Protein AF-A0A6P4YAU2-F1 (afdb_monomer)

Sequence (468 aa):
MALDPLVVDTVKEESLSKVFQDPIHGSIELPEICVAIMDTPEFQRLRHIKQLGLTCLVYPTAVHTRFDHSIGVCHLADEMVQALRRRHGPSSSYPIDITEEEHLCVMIAGLCRNLGFGPFSHLFDQRFMRNKKKDYTPLAMSVKIFGEICKEPTIENLLQKYKLDKENKFIEELINPPPGLWEKDSTRSAYKTPWLCEGRGQDKSFLYLIVKNTLNGIDVAKWDYCARDCYFLGISNSFDHQRLLKYARVLQFGGRSEICFKFKEAFHLYNLYRMRHILHTRAYQHTVKNAIEIMFSKALEEVEKSLTNREKTNLNMLFGEGNLPGKVDNVQDFLSLTDDIYRRILLCPHRDIANARAILEKIEKRQLYKLVEEATYNDKVKQEEILQRTWRALTDLDSPAEMAYIETVRFDYGVNREEPLRNVHFFTKTEPNVPFFLRQEQRTKEKQFSSEPTKDRATLHEEGKKNI

Organism: Branchiostoma belcheri (NCBI:txid7741)

Radius of gyration: 24.55 Å; Cα contacts (8 Å, |Δi|>4): 710; chains: 1; bounding box: 91×42×68 Å

Mean predicted aligned error: 7.87 Å

pLDDT: mean 85.65, std 15.82, range [32.84, 98.94]

Secondary structure (DSSP, 8-state):
-PPPPP-----------EEEEETTTEEEEE-HHHHHHHTSHHHHGGGGSBTTGGGGGTSTT---BHHHHHHHHHHHHHHHHHHHHHHHSTTSSS-----HHHHHHHHHHHHHTTTT--TTTHHIIIIIIGGGT----HHHHHHHHHHHHTTSHHHHHHHHHTT-TT-HHHHHHHHSPPTTTTPBPTTSSSBSSPP--SSS-GGGGGGGGTSS-TTT---HHHHHHHHHHHHHHTPPP---HHHHHTTEEEEEETTEEEEEEEGGGHHHHHHHHHHHHHHIIIIIT-HHHHHHHHHHHHHHHHHHHHHHHS--HHHHHHH-TT--TT---SHHHHHT-STHHHHHHHH---STTHHHHHHHHHHHTT-PPEEEEEEEE-TTS-HHHHHHHHHHHHHTTT--GGGEEEEEE----SSTTPPTTTT-EEE-SSSTT--EEPPHHHHHHHHHTS-----EEEEEEE------

Structure (mmCIF, N/CA/C/O backbone):
data_AF-A0A6P4YAU2-F1
#
_entry.id   AF-A0A6P4YAU2-F1
#
loop_
_atom_site.group_PDB
_atom_site.id
_atom_site.type_symbol
_atom_site.label_atom_id
_atom_site.label_alt_id
_atom_site.label_comp_id
_atom_site.label_asym_id
_atom_site.label_entity_id
_atom_site.label_seq_id
_atom_site.pdbx_PDB_ins_code
_atom_site.Cartn_x
_atom_site.Cartn_y
_atom_site.Cartn_z
_atom_site.occupancy
_atom_site.B_iso_or_equiv
_atom_site.auth_seq_id
_atom_site.auth_comp_id
_atom_site.auth_asym_id
_atom_site.auth_atom_id
_atom_site.pdbx_PDB_model_num
ATOM 1 N N . MET A 1 1 ? -52.312 -23.843 -21.978 1.00 44.66 1 MET A N 1
ATOM 2 C CA . MET A 1 1 ? -51.432 -23.546 -20.831 1.00 44.66 1 MET A CA 1
ATOM 3 C C . MET A 1 1 ? -51.060 -22.082 -20.933 1.00 44.66 1 MET A C 1
ATOM 5 O O . MET A 1 1 ? -50.375 -21.722 -21.879 1.00 44.66 1 MET A O 1
ATOM 9 N N . ALA A 1 2 ? -51.621 -21.240 -20.065 1.00 42.53 2 ALA A N 1
ATOM 10 C CA . ALA A 1 2 ? -51.211 -19.844 -19.974 1.00 42.53 2 ALA A CA 1
ATOM 11 C C . ALA A 1 2 ? -49.810 -19.805 -19.350 1.00 42.53 2 ALA A C 1
ATOM 13 O O . ALA A 1 2 ? -49.577 -20.478 -18.347 1.00 42.53 2 ALA A O 1
ATOM 14 N N . LEU A 1 3 ? -48.883 -19.098 -19.997 1.00 46.19 3 LEU A N 1
ATOM 15 C CA . LEU A 1 3 ? -47.571 -18.796 -19.435 1.00 46.19 3 LEU A CA 1
ATOM 16 C C . LEU A 1 3 ? -47.771 -17.894 -18.214 1.00 46.19 3 LEU A C 1
ATOM 18 O O . LEU A 1 3 ? -48.529 -16.926 -18.284 1.00 46.19 3 LEU A O 1
ATOM 22 N N . ASP A 1 4 ? -47.118 -18.259 -17.117 1.00 46.72 4 ASP A N 1
ATOM 23 C CA . ASP A 1 4 ? -47.093 -17.500 -15.869 1.00 46.72 4 ASP A CA 1
ATOM 24 C C . ASP A 1 4 ? -46.583 -16.070 -16.148 1.00 46.72 4 ASP A C 1
ATOM 26 O O . ASP A 1 4 ? -45.631 -15.919 -16.928 1.00 46.72 4 ASP A O 1
ATOM 30 N N . PRO A 1 5 ? -47.185 -15.006 -15.583 1.00 53.12 5 PRO A N 1
ATOM 31 C CA . PRO A 1 5 ? -46.675 -13.658 -15.771 1.00 53.12 5 PRO A CA 1
ATOM 32 C C . PRO A 1 5 ? -45.272 -13.575 -15.169 1.00 53.12 5 PRO A C 1
ATOM 34 O O . PRO A 1 5 ? -45.067 -13.978 -14.024 1.00 53.12 5 PRO A O 1
ATOM 37 N N . LEU A 1 6 ? -44.313 -13.040 -15.934 1.00 49.94 6 LEU A N 1
ATOM 38 C CA . LEU A 1 6 ? -42.996 -12.678 -15.413 1.00 49.94 6 LEU A CA 1
ATOM 39 C C . LEU A 1 6 ? -43.181 -11.901 -14.107 1.00 49.94 6 LEU A C 1
ATOM 41 O O . LEU A 1 6 ? -43.769 -10.818 -14.103 1.00 49.94 6 LEU A O 1
ATOM 45 N N . VAL A 1 7 ? -42.662 -12.458 -13.015 1.00 47.09 7 VAL A N 1
ATOM 46 C CA . VAL A 1 7 ? -42.482 -11.736 -11.760 1.00 47.09 7 VAL A CA 1
ATOM 47 C C . VAL A 1 7 ? -41.457 -10.645 -12.046 1.00 47.09 7 VAL A C 1
ATOM 49 O O . VAL A 1 7 ? -40.257 -10.896 -12.122 1.00 47.09 7 VAL A O 1
ATOM 52 N N . VAL A 1 8 ? -41.948 -9.438 -12.313 1.00 46.03 8 VAL A N 1
ATOM 53 C CA . VAL A 1 8 ? -41.122 -8.238 -12.346 1.00 46.03 8 VAL A CA 1
ATOM 54 C C . VAL A 1 8 ? -40.976 -7.812 -10.897 1.00 46.03 8 VAL A C 1
ATOM 56 O O . VAL A 1 8 ? -41.889 -7.207 -10.335 1.00 46.03 8 VAL A O 1
ATOM 59 N N . ASP A 1 9 ? -39.851 -8.169 -10.284 1.00 43.81 9 ASP A N 1
ATOM 60 C CA . ASP A 1 9 ? -39.479 -7.618 -8.988 1.00 43.81 9 ASP A CA 1
ATOM 61 C C . ASP A 1 9 ? -39.338 -6.103 -9.148 1.00 43.81 9 ASP A C 1
ATOM 63 O O . ASP A 1 9 ? -38.386 -5.587 -9.736 1.00 43.81 9 ASP A O 1
ATOM 67 N N . THR A 1 10 ? -40.327 -5.363 -8.650 1.00 40.72 10 THR A N 1
ATOM 68 C CA . THR A 1 10 ? -40.190 -3.931 -8.415 1.00 40.72 10 THR A CA 1
ATOM 69 C C . THR A 1 10 ? -39.168 -3.758 -7.301 1.00 40.72 10 THR A C 1
ATOM 71 O O . THR A 1 10 ? -39.510 -3.839 -6.120 1.00 40.72 10 THR A O 1
ATOM 74 N N . VAL A 1 11 ? -37.908 -3.571 -7.692 1.00 43.38 11 VAL A N 1
ATOM 75 C CA . VAL A 1 11 ? -36.802 -3.257 -6.789 1.00 43.38 11 VAL A CA 1
ATOM 76 C C . VAL A 1 11 ? -37.145 -1.939 -6.098 1.00 43.38 11 VAL A C 1
ATOM 78 O O . VAL A 1 11 ? -37.118 -0.870 -6.708 1.00 43.38 11 VAL A O 1
ATOM 81 N N . LYS A 1 12 ? -37.533 -2.018 -4.820 1.00 40.22 12 LYS A N 1
ATOM 82 C CA . LYS A 1 12 ? -37.451 -0.865 -3.920 1.00 40.22 12 LYS A CA 1
ATOM 83 C C . LYS A 1 12 ? -35.996 -0.413 -3.911 1.00 40.22 12 LYS A C 1
ATOM 85 O O . LYS A 1 12 ? -35.109 -1.255 -3.965 1.00 40.22 12 LYS A O 1
ATOM 90 N N . GLU A 1 13 ? -35.776 0.892 -3.846 1.00 44.72 13 GLU A N 1
ATOM 91 C CA . GLU A 1 13 ? -34.466 1.550 -3.803 1.00 44.72 13 GLU A CA 1
ATOM 92 C C . GLU A 1 13 ? -33.720 1.184 -2.493 1.00 44.72 13 GLU A C 1
ATOM 94 O O . GLU A 1 13 ? -33.562 1.989 -1.578 1.00 44.72 13 GLU A O 1
ATOM 99 N N . GLU A 1 14 ? -33.354 -0.090 -2.339 1.00 51.94 14 GLU A N 1
ATOM 100 C CA . GLU A 1 14 ? -32.456 -0.595 -1.307 1.00 51.94 14 GLU A CA 1
ATOM 101 C C . GLU A 1 14 ? -31.051 -0.076 -1.614 1.00 51.94 14 GLU A C 1
ATOM 103 O O . GLU A 1 14 ? -30.678 0.065 -2.779 1.00 51.94 14 GLU A O 1
ATOM 108 N N . SER A 1 15 ? -30.272 0.255 -0.578 1.00 54.16 15 SER A N 1
ATOM 109 C CA . SER A 1 15 ? -28.898 0.725 -0.759 1.00 54.16 15 SER A CA 1
ATOM 110 C C . SER A 1 15 ? -28.141 -0.262 -1.645 1.00 54.16 15 SER A C 1
ATOM 112 O O . SER A 1 15 ? -27.963 -1.415 -1.256 1.00 54.16 15 SER A O 1
ATOM 114 N N . LEU A 1 16 ? -27.727 0.188 -2.830 1.00 68.12 16 LEU A N 1
ATOM 115 C CA . LEU A 1 16 ? -27.125 -0.651 -3.862 1.00 68.12 16 LEU A CA 1
ATOM 116 C C . LEU A 1 16 ? -25.689 -1.013 -3.462 1.00 68.12 16 LEU A C 1
ATOM 118 O O . LEU A 1 16 ? -24.722 -0.438 -3.965 1.00 68.12 16 LEU A O 1
ATOM 122 N N . SER A 1 17 ? -25.537 -1.943 -2.519 1.00 82.25 17 SER A N 1
ATOM 123 C CA . SER A 1 17 ? -24.271 -2.639 -2.338 1.00 82.25 17 SER A CA 1
ATOM 124 C C . SER A 1 17 ? -24.046 -3.573 -3.524 1.00 82.25 17 SER A C 1
ATOM 126 O O . SER A 1 17 ? -24.982 -4.100 -4.133 1.00 82.25 17 SER A O 1
ATOM 128 N N . LYS A 1 18 ? -22.783 -3.750 -3.908 1.00 92.50 18 LYS A N 1
ATOM 129 C CA . LYS A 1 18 ? -22.410 -4.632 -5.016 1.00 92.50 18 LYS A CA 1
ATOM 130 C C . LYS A 1 18 ? -21.498 -5.727 -4.505 1.00 92.50 18 LYS A C 1
ATOM 132 O O . LYS A 1 18 ? -20.527 -5.455 -3.801 1.00 92.50 18 LYS A O 1
ATOM 137 N N . VAL A 1 19 ? -21.822 -6.958 -4.883 1.00 94.25 19 VAL A N 1
ATOM 138 C CA . VAL A 1 19 ? -21.039 -8.143 -4.539 1.00 94.25 19 VAL A CA 1
ATOM 139 C C . VAL A 1 19 ? -20.097 -8.490 -5.690 1.00 94.25 19 VAL A C 1
ATOM 141 O O . VAL A 1 19 ? -20.497 -8.522 -6.855 1.00 94.25 19 VAL A O 1
ATOM 144 N N . PHE A 1 20 ? -18.846 -8.780 -5.355 1.00 90.62 20 PHE A N 1
ATOM 145 C CA . PHE A 1 20 ? -17.778 -9.165 -6.271 1.00 90.62 20 PHE A CA 1
ATOM 146 C C . PHE A 1 20 ? -17.170 -10.490 -5.821 1.00 90.62 20 PHE A C 1
ATOM 148 O O . PHE A 1 20 ? -17.130 -10.783 -4.630 1.00 90.62 20 PHE A O 1
ATOM 155 N N . GLN A 1 21 ? -16.667 -11.282 -6.767 1.00 96.12 21 GLN A N 1
ATOM 156 C CA . GLN A 1 21 ? -15.863 -12.459 -6.444 1.00 96.12 21 GLN A CA 1
ATOM 157 C C . GLN A 1 21 ? -14.384 -12.092 -6.496 1.00 96.12 21 GLN A C 1
ATOM 159 O O . GLN A 1 21 ? -13.884 -11.649 -7.530 1.00 96.12 21 GLN A O 1
ATOM 164 N N . ASP A 1 22 ? -13.691 -12.312 -5.389 1.00 97.81 22 ASP A N 1
ATOM 165 C CA . ASP A 1 22 ? -12.252 -12.169 -5.256 1.00 97.81 22 ASP A CA 1
ATOM 166 C C . ASP A 1 22 ? -11.635 -13.538 -4.913 1.00 97.81 22 ASP A C 1
ATOM 168 O O . ASP A 1 22 ? -12.139 -14.249 -4.043 1.00 97.81 22 ASP A O 1
ATOM 172 N N . PRO A 1 23 ? -10.541 -13.949 -5.576 1.00 96.62 23 PRO A N 1
ATOM 173 C CA . PRO A 1 23 ? -9.950 -15.270 -5.360 1.00 96.62 23 PRO A CA 1
ATOM 174 C C . PRO A 1 23 ? -9.311 -15.451 -3.974 1.00 96.62 23 PRO A C 1
ATOM 176 O O . PRO A 1 23 ? -9.000 -16.580 -3.602 1.00 96.62 23 PRO A O 1
ATOM 179 N N . ILE A 1 24 ? -9.073 -14.367 -3.232 1.00 97.62 24 ILE A N 1
ATOM 180 C CA . ILE A 1 24 ? -8.429 -14.386 -1.915 1.00 97.62 24 ILE A CA 1
ATOM 181 C C . ILE A 1 24 ? -9.481 -14.349 -0.808 1.00 97.62 24 ILE A C 1
ATOM 183 O O . ILE A 1 24 ? -9.402 -15.136 0.133 1.00 97.62 24 ILE A O 1
ATOM 187 N N . HIS A 1 25 ? -10.465 -13.459 -0.939 1.00 97.12 25 HIS A N 1
ATOM 188 C CA . HIS A 1 25 ? -11.452 -13.174 0.109 1.00 97.12 25 HIS A CA 1
ATOM 189 C C . HIS A 1 25 ? -12.841 -13.763 -0.171 1.00 97.12 25 HIS A C 1
ATOM 191 O O . HIS A 1 25 ? -13.726 -13.696 0.676 1.00 97.12 25 HIS A O 1
ATOM 197 N N . GLY A 1 26 ? -13.048 -14.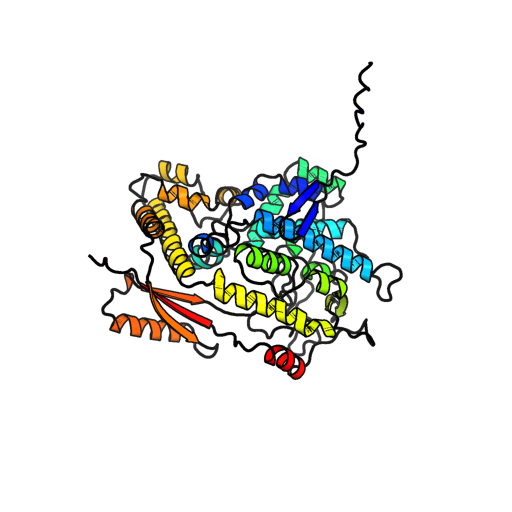380 -1.336 1.00 96.88 26 GLY A N 1
ATOM 198 C CA . GLY A 1 26 ? -14.343 -14.916 -1.741 1.00 96.88 26 GLY A CA 1
ATOM 199 C C . GLY A 1 26 ? -15.304 -13.805 -2.154 1.00 96.88 26 GLY A C 1
ATOM 200 O O . GLY A 1 26 ? -14.969 -12.953 -2.974 1.00 96.88 26 GLY A O 1
ATOM 201 N N . SER A 1 27 ? -16.524 -13.823 -1.619 1.00 96.94 27 SER A N 1
ATOM 202 C CA . SER A 1 27 ? -17.529 -12.806 -1.941 1.00 96.94 27 SER A CA 1
ATOM 203 C C . SER A 1 27 ? -17.285 -11.534 -1.129 1.00 96.94 27 SER A C 1
ATOM 205 O O . SER A 1 27 ? -17.427 -11.547 0.090 1.00 96.94 27 SER A O 1
ATOM 207 N N . ILE A 1 28 ? -16.939 -10.444 -1.812 1.00 97.25 28 ILE A N 1
ATOM 208 C CA . ILE A 1 28 ? -16.748 -9.115 -1.224 1.00 97.25 28 ILE A CA 1
ATOM 209 C C . ILE A 1 28 ? -17.975 -8.265 -1.529 1.00 97.25 28 ILE A C 1
ATOM 211 O O . ILE A 1 28 ? -18.343 -8.123 -2.691 1.00 97.25 28 ILE A O 1
ATOM 215 N N . GLU A 1 29 ? -18.565 -7.653 -0.509 1.00 96.31 29 GLU A N 1
ATOM 216 C CA . GLU A 1 29 ? -19.643 -6.675 -0.647 1.00 96.31 29 GLU A CA 1
ATOM 217 C C . GLU A 1 29 ? -19.094 -5.262 -0.421 1.00 96.31 29 GLU A C 1
ATOM 219 O O . GLU A 1 29 ? -18.428 -5.009 0.582 1.00 96.31 29 GLU A O 1
ATOM 224 N N . LEU A 1 30 ? -19.347 -4.341 -1.357 1.00 96.50 30 LEU A N 1
ATOM 225 C CA . LEU A 1 30 ? -18.948 -2.937 -1.232 1.00 96.50 30 LEU A CA 1
ATOM 226 C C . LEU A 1 30 ? -20.174 -2.010 -1.210 1.00 96.50 30 LEU A C 1
ATOM 228 O O . LEU A 1 30 ? -21.070 -2.188 -2.041 1.00 96.50 30 LEU A O 1
ATOM 232 N N . PRO A 1 31 ? -20.197 -0.986 -0.332 1.00 96.19 31 PRO A N 1
ATOM 233 C CA . PRO A 1 31 ? -21.219 0.057 -0.334 1.00 96.19 31 PRO A CA 1
ATOM 234 C C . PRO A 1 31 ? -21.240 0.858 -1.639 1.00 96.19 31 PRO A C 1
ATOM 236 O O . PRO A 1 31 ? -20.199 1.048 -2.270 1.00 96.19 31 PRO A O 1
ATOM 239 N N . GLU A 1 32 ? -22.402 1.420 -1.979 1.00 96.25 32 GLU A N 1
ATOM 240 C CA . GLU A 1 32 ? -22.640 2.223 -3.191 1.00 96.25 32 GLU A CA 1
ATOM 241 C C . GLU A 1 32 ? -21.557 3.286 -3.436 1.00 96.25 32 GLU A C 1
ATOM 243 O O . GLU A 1 32 ? -21.030 3.383 -4.539 1.00 96.25 32 GLU A O 1
ATOM 248 N N . ILE A 1 33 ? -21.153 4.041 -2.407 1.00 96.50 33 ILE A N 1
ATOM 249 C CA . ILE A 1 33 ? -20.113 5.070 -2.555 1.00 96.50 33 ILE A CA 1
ATOM 250 C C . ILE A 1 33 ? -18.738 4.493 -2.918 1.00 96.50 33 ILE A C 1
ATOM 252 O O . ILE A 1 33 ? -18.020 5.069 -3.731 1.00 96.50 33 ILE A O 1
ATOM 256 N N . CYS A 1 34 ? -18.377 3.332 -2.365 1.00 98.25 34 CYS A N 1
ATOM 257 C CA . CYS A 1 34 ? -17.136 2.648 -2.729 1.00 98.25 34 CYS A CA 1
ATOM 258 C C . CYS A 1 34 ? -17.204 2.134 -4.171 1.00 98.25 34 CYS A C 1
ATOM 260 O O . CYS A 1 34 ? -16.211 2.202 -4.889 1.00 98.25 34 CYS A O 1
ATOM 262 N N . VAL A 1 35 ? -18.373 1.651 -4.606 1.00 97.75 35 VAL A N 1
ATOM 263 C CA . VAL A 1 35 ? -18.605 1.215 -5.991 1.00 97.75 35 VAL A CA 1
ATOM 264 C C . VAL A 1 35 ? -18.514 2.396 -6.956 1.00 97.75 35 VAL A C 1
ATOM 266 O O . VAL A 1 35 ? -17.836 2.285 -7.971 1.00 97.75 35 VAL A O 1
ATOM 269 N N . ALA A 1 36 ? -19.114 3.538 -6.619 1.00 97.81 36 ALA A N 1
ATOM 270 C CA . ALA A 1 36 ? -19.060 4.738 -7.446 1.00 97.81 36 ALA A CA 1
ATOM 271 C C . ALA A 1 36 ? -17.622 5.253 -7.614 1.00 97.81 36 ALA A C 1
ATOM 273 O O . ALA A 1 36 ? -17.193 5.489 -8.737 1.00 97.81 36 ALA A O 1
ATOM 274 N N . ILE A 1 37 ? -16.844 5.329 -6.524 1.00 98.44 37 ILE A N 1
ATOM 275 C CA . ILE A 1 37 ? -15.409 5.671 -6.578 1.00 98.44 37 ILE A CA 1
ATOM 276 C C . ILE A 1 37 ? -14.630 4.644 -7.410 1.00 98.44 37 ILE A C 1
ATOM 278 O O . ILE A 1 37 ? -13.737 4.997 -8.174 1.00 98.44 37 ILE A O 1
ATOM 282 N N . MET A 1 38 ? -14.945 3.357 -7.259 1.00 97.94 38 MET A N 1
ATOM 283 C CA . MET A 1 38 ? -14.293 2.297 -8.023 1.00 97.94 38 MET A CA 1
ATOM 284 C C . MET A 1 38 ? -14.562 2.430 -9.530 1.00 97.94 38 MET A C 1
ATOM 286 O O . MET A 1 38 ? -13.687 2.108 -10.334 1.00 97.94 38 MET A O 1
ATOM 290 N N . ASP A 1 39 ? -15.748 2.891 -9.922 1.00 97.56 39 ASP A N 1
ATOM 291 C CA . ASP A 1 39 ? -16.174 3.015 -11.316 1.00 97.56 39 ASP A CA 1
ATOM 292 C C . ASP A 1 39 ? -15.678 4.308 -12.005 1.00 97.56 39 ASP A C 1
ATOM 294 O O . ASP A 1 39 ? -15.961 4.507 -13.189 1.00 97.56 39 ASP A O 1
ATOM 298 N N . THR A 1 40 ? -14.857 5.138 -11.343 1.00 98.50 40 THR A N 1
ATOM 299 C CA . THR A 1 40 ? -14.233 6.309 -11.986 1.00 98.50 40 THR A CA 1
ATOM 300 C C . THR A 1 40 ? -13.010 5.940 -12.842 1.00 98.50 40 THR A C 1
ATOM 302 O O . THR A 1 40 ? -12.317 4.950 -12.561 1.00 98.50 40 THR A O 1
ATOM 305 N N . PRO A 1 41 ? -12.671 6.726 -13.886 1.00 98.00 41 PRO A N 1
ATOM 306 C CA . PRO A 1 41 ? -11.489 6.481 -14.718 1.00 98.00 41 PRO A CA 1
ATOM 307 C C . PRO A 1 41 ? -10.180 6.394 -13.919 1.00 98.00 41 PRO A C 1
ATOM 309 O O . PRO A 1 41 ? -9.318 5.563 -14.218 1.00 98.00 41 PRO A O 1
ATOM 312 N N . GLU A 1 42 ? -10.039 7.216 -12.879 1.00 98.25 42 GLU A N 1
ATOM 313 C CA . GLU A 1 42 ? -8.870 7.274 -12.004 1.00 98.25 42 GLU A CA 1
ATOM 314 C C . GLU A 1 42 ? -8.644 5.962 -11.259 1.00 98.25 42 GLU A C 1
ATOM 316 O O . GLU A 1 42 ? -7.500 5.517 -11.121 1.00 98.25 42 GLU A O 1
ATOM 321 N N . PHE A 1 43 ? -9.721 5.328 -10.789 1.00 98.69 43 PHE A N 1
ATOM 322 C CA . PHE A 1 43 ? -9.635 4.046 -10.106 1.00 98.69 43 PHE A CA 1
ATOM 323 C C . PHE A 1 43 ? -9.492 2.888 -11.102 1.00 98.69 43 PHE A C 1
ATOM 325 O O . PHE A 1 43 ? -8.641 2.011 -10.919 1.00 98.69 43 PHE A O 1
ATOM 332 N N . GLN A 1 44 ? -10.247 2.904 -12.207 1.00 98.44 44 GLN A N 1
ATOM 333 C CA . GLN A 1 44 ? -10.162 1.884 -13.263 1.00 98.44 44 GLN A CA 1
ATOM 334 C C . GLN A 1 44 ? -8.759 1.800 -13.884 1.00 98.44 44 GLN A C 1
ATOM 336 O O . GLN A 1 44 ? -8.311 0.709 -14.246 1.00 98.44 44 GLN A O 1
ATOM 341 N N . ARG A 1 45 ? -8.006 2.910 -13.907 1.00 98.31 45 ARG A N 1
ATOM 342 C CA . ARG A 1 45 ? -6.577 2.951 -14.264 1.00 98.31 45 ARG A CA 1
ATOM 343 C C . ARG A 1 45 ? -5.750 1.871 -13.560 1.00 98.31 45 ARG A C 1
ATOM 345 O O . ARG A 1 45 ? -4.839 1.307 -14.166 1.00 98.31 45 ARG A O 1
ATOM 352 N N . LEU A 1 46 ? -6.063 1.540 -12.304 1.00 98.69 46 LEU A N 1
ATOM 353 C CA . LEU A 1 46 ? -5.317 0.550 -11.519 1.00 98.69 46 LEU A CA 1
ATOM 354 C C . LEU A 1 46 ? -5.368 -0.867 -12.111 1.00 98.69 46 LEU A C 1
ATOM 356 O O . LEU A 1 46 ? -4.500 -1.679 -11.783 1.00 98.69 46 LEU A O 1
ATOM 360 N N . ARG A 1 47 ? -6.318 -1.169 -13.012 1.00 98.50 47 ARG A N 1
ATOM 361 C CA . ARG A 1 47 ? -6.357 -2.437 -13.771 1.00 98.50 47 ARG A CA 1
ATOM 362 C C . ARG A 1 47 ? -5.166 -2.589 -14.710 1.00 98.50 47 ARG A C 1
ATOM 364 O O . ARG A 1 47 ? -4.816 -3.694 -15.114 1.00 98.50 47 ARG A O 1
ATOM 371 N N . HIS A 1 48 ? -4.543 -1.477 -15.073 1.00 98.19 48 HIS A N 1
ATOM 372 C CA . HIS A 1 48 ? -3.433 -1.423 -16.016 1.00 98.19 48 HIS A CA 1
ATOM 373 C C . HIS A 1 48 ? -2.084 -1.247 -15.313 1.00 98.19 48 HIS A C 1
ATOM 375 O O . HIS A 1 48 ? -1.096 -0.893 -15.952 1.00 98.19 48 HIS A O 1
ATOM 381 N N . ILE A 1 49 ? -2.035 -1.502 -14.000 1.00 98.44 49 ILE A N 1
ATOM 382 C CA . ILE A 1 49 ? -0.821 -1.401 -13.189 1.00 98.44 49 ILE A CA 1
ATOM 383 C C . ILE A 1 49 ? -0.633 -2.696 -12.413 1.00 98.44 49 ILE A C 1
ATOM 385 O O . ILE A 1 49 ? -1.365 -2.987 -11.461 1.00 98.44 49 ILE A O 1
ATOM 389 N N . LYS A 1 50 ? 0.366 -3.488 -12.802 1.00 98.56 50 LYS A N 1
ATOM 390 C CA . LYS A 1 50 ? 0.691 -4.742 -12.120 1.00 98.56 50 LYS A CA 1
ATOM 391 C C . LYS A 1 50 ? 1.164 -4.475 -10.701 1.00 98.56 50 LYS A C 1
ATOM 393 O O . LYS A 1 50 ? 2.072 -3.669 -10.478 1.00 98.56 50 LYS A O 1
ATOM 398 N N . GLN A 1 51 ? 0.611 -5.224 -9.749 1.00 98.31 51 GLN A N 1
ATOM 399 C CA . GLN A 1 51 ? 0.941 -5.129 -8.325 1.00 98.31 51 GLN A CA 1
ATOM 400 C C . GLN A 1 51 ? 2.450 -5.292 -8.095 1.00 98.31 51 GLN A C 1
ATOM 402 O O . GLN A 1 51 ? 3.069 -4.500 -7.378 1.00 98.31 51 GLN A O 1
ATOM 407 N N . LEU A 1 52 ? 3.038 -6.294 -8.757 1.00 98.00 52 LEU A N 1
ATOM 408 C CA . LEU A 1 52 ? 4.446 -6.676 -8.633 1.00 98.00 52 LEU A CA 1
ATOM 409 C C . LEU A 1 52 ? 5.310 -6.219 -9.821 1.00 98.00 52 LEU A C 1
ATOM 411 O O . LEU A 1 52 ? 6.422 -6.721 -10.003 1.00 98.00 52 LEU A O 1
ATOM 415 N N . GLY A 1 53 ? 4.820 -5.277 -10.633 1.00 97.06 53 GLY A N 1
ATOM 416 C CA . GLY A 1 53 ? 5.547 -4.734 -11.781 1.00 97.06 53 GLY A CA 1
ATOM 417 C C . GLY A 1 53 ? 6.055 -5.825 -12.729 1.00 97.06 53 GLY A C 1
ATOM 418 O O . GLY A 1 53 ? 5.302 -6.700 -13.150 1.00 97.06 53 GLY A O 1
ATOM 419 N N . LEU A 1 54 ? 7.355 -5.798 -13.034 1.00 97.38 54 LEU A N 1
ATOM 420 C CA . LEU A 1 54 ? 8.002 -6.733 -13.967 1.00 97.38 54 LEU A CA 1
ATOM 421 C C . LEU A 1 54 ? 8.272 -8.127 -13.369 1.00 97.38 54 LEU A C 1
ATOM 423 O O . LEU A 1 54 ? 8.874 -8.974 -14.028 1.00 97.38 54 LEU A O 1
ATOM 427 N N . THR A 1 55 ? 7.797 -8.410 -12.150 1.00 97.69 55 THR A N 1
ATOM 428 C CA . THR A 1 55 ? 7.912 -9.746 -11.534 1.00 97.69 55 THR A CA 1
ATOM 429 C C . THR A 1 55 ? 7.240 -10.827 -12.381 1.00 97.69 55 THR A C 1
ATOM 431 O O . THR A 1 55 ? 7.704 -11.964 -12.366 1.00 97.69 55 THR A O 1
ATOM 434 N N . CYS A 1 56 ? 6.236 -10.484 -13.199 1.00 97.25 56 CYS A N 1
ATOM 435 C CA . CYS A 1 56 ? 5.610 -11.413 -14.146 1.00 97.25 56 CYS A CA 1
ATOM 436 C C . CYS A 1 56 ? 6.590 -12.023 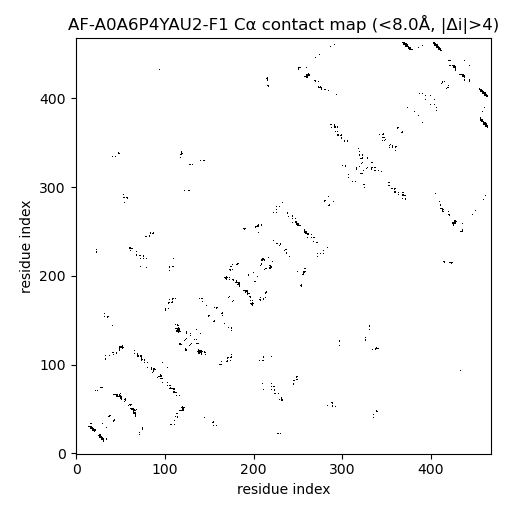-15.167 1.00 97.25 56 CYS A C 1
ATOM 438 O O . CYS A 1 56 ? 6.335 -13.093 -15.706 1.00 97.25 56 CYS A O 1
ATOM 440 N N . LEU A 1 57 ? 7.737 -11.379 -15.411 1.00 97.12 57 LEU A N 1
ATOM 441 C CA . LEU A 1 57 ? 8.796 -11.894 -16.286 1.00 97.12 57 LEU A CA 1
ATOM 442 C C . LEU A 1 57 ? 9.699 -12.928 -15.593 1.00 97.12 57 LEU A C 1
ATOM 444 O O . LEU A 1 57 ? 10.616 -13.457 -16.222 1.00 97.12 57 LEU A O 1
ATOM 448 N N . VAL A 1 58 ? 9.476 -13.202 -14.307 1.00 96.88 58 VAL A N 1
ATOM 449 C CA . VAL A 1 58 ? 10.143 -14.258 -13.525 1.00 96.88 58 VAL A CA 1
ATOM 450 C C . VAL A 1 58 ? 9.115 -15.253 -12.982 1.00 96.88 58 VAL A C 1
ATOM 452 O O . VAL A 1 58 ? 9.338 -16.455 -13.066 1.00 96.88 58 VAL A O 1
ATOM 455 N N . TYR A 1 59 ? 7.982 -14.757 -12.486 1.00 97.69 59 TYR A N 1
ATOM 456 C CA . TYR A 1 59 ? 6.839 -15.527 -12.003 1.00 97.69 59 TYR A CA 1
ATOM 457 C C . TYR A 1 59 ? 5.651 -15.297 -12.948 1.00 97.69 59 TYR A C 1
ATOM 459 O O . TYR A 1 59 ? 4.930 -14.318 -12.760 1.00 97.69 59 TYR A O 1
ATOM 467 N N . PRO A 1 60 ? 5.414 -16.153 -13.960 1.00 97.06 60 PRO A N 1
ATOM 468 C CA . PRO A 1 60 ? 4.439 -15.888 -15.027 1.00 97.06 60 PRO A CA 1
ATOM 469 C C . PRO A 1 60 ? 3.007 -15.621 -14.550 1.00 97.06 60 PRO A C 1
ATOM 471 O O . PRO A 1 60 ? 2.244 -14.950 -15.237 1.00 97.06 60 PRO A O 1
ATOM 474 N N . THR A 1 61 ? 2.643 -16.123 -13.370 1.00 97.56 61 THR A N 1
ATOM 475 C CA . THR A 1 61 ? 1.329 -15.949 -12.739 1.00 97.56 61 THR A CA 1
ATOM 476 C C . THR A 1 61 ? 1.196 -14.652 -11.936 1.00 97.56 61 THR A C 1
ATOM 478 O O . THR A 1 61 ? 0.083 -14.295 -11.570 1.00 97.56 61 THR A O 1
ATOM 481 N N . ALA A 1 62 ? 2.276 -13.899 -11.699 1.00 97.69 62 ALA A N 1
ATOM 482 C CA . ALA A 1 62 ? 2.266 -12.618 -10.980 1.00 97.69 62 ALA A CA 1
ATOM 483 C C . ALA A 1 62 ? 1.699 -11.468 -11.840 1.00 97.69 62 ALA A C 1
ATOM 485 O O . ALA A 1 62 ? 2.372 -10.470 -12.104 1.00 97.69 62 ALA A O 1
ATOM 486 N N . VAL A 1 63 ? 0.473 -11.636 -12.338 1.00 97.25 63 VAL A N 1
ATOM 487 C CA . VAL A 1 63 ? -0.181 -10.741 -13.307 1.00 97.25 63 VAL A CA 1
ATOM 488 C C . VAL A 1 63 ? -1.280 -9.877 -12.700 1.00 97.25 63 VAL A C 1
ATOM 490 O O . VAL A 1 63 ? -1.806 -9.017 -13.408 1.00 97.25 63 VAL A O 1
ATOM 493 N N . HIS A 1 64 ? -1.600 -10.089 -11.423 1.00 98.44 64 HIS A N 1
ATOM 494 C CA . HIS A 1 64 ? -2.593 -9.326 -10.674 1.00 98.44 64 HIS A CA 1
ATOM 495 C C . HIS A 1 64 ? -2.217 -7.854 -10.535 1.00 98.44 64 HIS A C 1
ATOM 497 O O . HIS A 1 64 ? -1.051 -7.451 -10.644 1.00 98.44 64 HIS A O 1
ATOM 503 N N . THR A 1 65 ? -3.237 -7.037 -10.312 1.00 98.75 65 THR A N 1
ATOM 504 C CA . THR A 1 65 ? -3.142 -5.589 -10.478 1.00 98.75 65 THR A CA 1
ATOM 505 C C . THR A 1 65 ? -3.360 -4.848 -9.164 1.00 98.75 65 THR A C 1
ATOM 507 O O . THR A 1 65 ? -3.829 -5.411 -8.171 1.00 98.75 65 THR A O 1
ATOM 510 N N . ARG A 1 66 ? -3.018 -3.556 -9.157 1.00 98.75 66 ARG A N 1
ATOM 511 C CA . ARG A 1 66 ? -3.323 -2.646 -8.044 1.00 98.75 66 ARG A CA 1
ATOM 512 C C . ARG A 1 66 ? -4.830 -2.525 -7.796 1.00 98.75 66 ARG A C 1
ATOM 514 O O . ARG A 1 66 ? -5.211 -2.261 -6.661 1.00 98.75 66 ARG A O 1
ATOM 521 N N . PHE A 1 67 ? -5.661 -2.751 -8.817 1.00 98.81 67 PHE A N 1
ATOM 522 C CA . PHE A 1 67 ? -7.123 -2.710 -8.723 1.00 98.81 67 PHE A CA 1
ATOM 523 C C . PHE A 1 67 ? -7.665 -3.770 -7.755 1.00 98.81 67 PHE A C 1
ATOM 525 O O . PHE A 1 67 ? -8.300 -3.430 -6.759 1.00 98.81 67 PHE A O 1
ATOM 532 N N . ASP A 1 68 ? -7.347 -5.045 -7.999 1.00 97.88 68 ASP A N 1
ATOM 533 C CA . ASP A 1 68 ? -7.834 -6.168 -7.182 1.00 97.88 68 ASP A CA 1
ATOM 534 C C . ASP A 1 68 ? -7.298 -6.073 -5.746 1.00 97.88 68 ASP A C 1
ATOM 536 O O . ASP A 1 68 ? -8.020 -6.297 -4.776 1.00 97.88 68 ASP A O 1
ATOM 540 N N . HIS A 1 69 ? -6.033 -5.656 -5.607 1.00 98.75 69 HIS A N 1
ATOM 541 C CA . HIS A 1 69 ? -5.431 -5.356 -4.310 1.00 98.75 69 HIS A CA 1
ATOM 542 C C . HIS A 1 69 ? -6.220 -4.274 -3.559 1.00 98.75 69 HIS A C 1
ATOM 544 O O . HIS A 1 69 ? -6.564 -4.477 -2.400 1.00 98.75 69 HIS A O 1
ATOM 550 N N . SER A 1 70 ? -6.545 -3.145 -4.197 1.00 98.81 70 SER A N 1
ATOM 551 C CA . SER A 1 70 ? -7.297 -2.055 -3.561 1.00 98.81 70 SER A CA 1
ATOM 552 C C . SER A 1 70 ? -8.689 -2.473 -3.084 1.00 98.81 70 SER A C 1
ATOM 554 O O . SER A 1 70 ? -9.097 -2.064 -1.998 1.00 98.81 70 SER A O 1
ATOM 556 N N . ILE A 1 71 ? -9.391 -3.320 -3.841 1.00 98.56 71 ILE A N 1
ATOM 557 C CA . ILE A 1 71 ? -10.679 -3.886 -3.409 1.00 98.56 71 ILE A CA 1
ATOM 558 C C . ILE A 1 71 ? -10.490 -4.754 -2.162 1.00 98.56 71 ILE A C 1
ATOM 560 O O . ILE A 1 71 ? -11.214 -4.591 -1.181 1.00 98.56 71 ILE A O 1
ATOM 564 N N . GLY A 1 72 ? -9.482 -5.628 -2.161 1.00 98.62 72 GLY A N 1
ATOM 565 C CA . GLY A 1 72 ? -9.170 -6.457 -1.000 1.00 98.62 72 GLY A CA 1
ATOM 566 C C . GLY A 1 72 ? -8.772 -5.646 0.238 1.00 98.62 72 GLY A C 1
ATOM 567 O O . GLY A 1 72 ? -9.178 -5.979 1.348 1.00 98.62 72 GLY A O 1
ATOM 568 N N . VAL A 1 73 ? -8.050 -4.530 0.076 1.00 98.81 73 VAL A N 1
ATOM 569 C CA . VAL A 1 73 ? -7.754 -3.626 1.201 1.00 98.81 73 VAL A CA 1
ATOM 570 C C . VAL A 1 73 ? -9.021 -2.963 1.743 1.00 98.81 73 VAL A C 1
ATOM 572 O O . VAL A 1 73 ? -9.172 -2.878 2.960 1.00 98.81 73 VAL A O 1
ATOM 575 N N . CYS A 1 74 ? -9.922 -2.506 0.869 1.00 98.75 74 CYS A N 1
ATOM 576 C CA . CYS A 1 74 ? -11.213 -1.942 1.271 1.00 98.75 74 CYS A CA 1
ATOM 577 C C . CYS A 1 74 ? -12.034 -2.954 2.089 1.00 98.75 74 CYS A C 1
ATOM 579 O O . CYS A 1 74 ? -12.492 -2.638 3.185 1.00 98.75 74 CYS A O 1
ATOM 581 N N . HIS A 1 75 ? -12.121 -4.197 1.610 1.00 98.56 75 HIS A N 1
ATOM 582 C CA . HIS A 1 75 ? -12.799 -5.288 2.310 1.00 98.56 75 HIS A CA 1
ATOM 583 C C . HIS A 1 75 ? -12.204 -5.564 3.698 1.00 98.56 75 HIS A C 1
ATOM 585 O O . HIS A 1 75 ? -12.921 -5.624 4.692 1.00 98.56 75 HIS A O 1
ATOM 591 N N . LEU A 1 76 ? -10.879 -5.675 3.803 1.00 98.69 76 LEU A N 1
ATOM 592 C CA . LEU A 1 76 ? -10.236 -5.931 5.093 1.00 98.69 76 LEU A CA 1
ATOM 593 C C . LEU A 1 76 ? -10.322 -4.731 6.051 1.00 98.69 76 LEU A C 1
ATOM 595 O O . LEU A 1 76 ? -10.295 -4.917 7.270 1.00 98.69 76 LEU A O 1
ATOM 599 N N . ALA A 1 77 ? -10.417 -3.503 5.529 1.00 98.75 77 ALA A N 1
ATOM 600 C CA . ALA A 1 77 ? -10.686 -2.314 6.335 1.00 98.75 77 ALA A CA 1
ATOM 601 C C . ALA A 1 77 ? -12.077 -2.387 6.987 1.00 98.75 77 ALA A C 1
ATOM 603 O O . ALA A 1 77 ? -12.186 -2.141 8.191 1.00 98.75 77 ALA A O 1
ATOM 604 N N . ASP A 1 78 ? -13.094 -2.796 6.224 1.00 98.50 78 ASP A N 1
ATOM 605 C CA . ASP A 1 78 ? -14.442 -3.088 6.723 1.00 98.50 78 ASP A CA 1
ATOM 606 C C . ASP A 1 78 ? -14.424 -4.197 7.787 1.00 98.50 78 ASP A C 1
ATOM 608 O O . ASP A 1 78 ? -14.831 -3.976 8.932 1.00 98.50 78 ASP A O 1
ATOM 612 N N . GLU A 1 79 ? -13.825 -5.356 7.484 1.00 98.38 79 GLU A N 1
ATOM 613 C CA . GLU A 1 79 ? -13.728 -6.461 8.446 1.00 98.38 79 GLU A CA 1
ATOM 614 C C . GLU A 1 79 ? -13.065 -6.036 9.766 1.00 98.38 79 GLU A C 1
ATOM 616 O O . GLU A 1 79 ? -13.491 -6.453 10.854 1.00 98.38 79 GLU A O 1
ATOM 621 N N . MET A 1 80 ? -12.030 -5.192 9.689 1.00 98.38 80 MET A N 1
ATOM 622 C CA . MET A 1 80 ? -11.338 -4.670 10.861 1.00 98.38 80 MET A CA 1
ATOM 623 C C . MET A 1 80 ? -12.237 -3.756 11.691 1.00 98.38 80 MET A C 1
ATOM 625 O O . MET A 1 80 ? -12.348 -3.953 12.905 1.00 98.38 80 MET A O 1
ATOM 629 N N . VAL A 1 81 ? -12.914 -2.788 11.070 1.00 98.38 81 VAL A N 1
ATOM 630 C CA . VAL A 1 81 ? -13.835 -1.891 11.784 1.00 98.38 81 VAL A CA 1
ATOM 631 C C . VAL A 1 81 ? -14.985 -2.682 12.407 1.00 98.38 81 VAL A C 1
ATOM 633 O O . VAL A 1 81 ? -15.276 -2.508 13.595 1.00 98.38 81 VAL A O 1
ATOM 636 N N . GLN A 1 82 ? -15.578 -3.626 11.674 1.00 97.19 82 GLN A N 1
ATOM 637 C CA . GLN A 1 82 ? -16.620 -4.505 12.199 1.00 97.19 82 GLN A CA 1
ATOM 638 C C . GLN A 1 82 ? -16.133 -5.357 13.380 1.00 97.19 82 GLN A C 1
ATOM 640 O O . GLN A 1 82 ? -16.854 -5.533 14.368 1.00 97.19 82 GLN A O 1
ATOM 645 N N . ALA A 1 83 ? -14.913 -5.900 13.312 1.00 97.00 83 ALA A N 1
ATOM 646 C CA . ALA A 1 83 ? -14.320 -6.654 14.414 1.00 97.00 83 ALA A CA 1
ATOM 647 C C . ALA A 1 83 ? -14.142 -5.781 15.664 1.00 97.00 83 ALA A C 1
ATOM 649 O O . ALA A 1 83 ? -14.478 -6.219 16.771 1.00 97.00 83 ALA A O 1
ATOM 650 N N . LEU A 1 84 ? -13.682 -4.539 15.493 1.00 97.06 84 LEU A N 1
ATOM 651 C CA . LEU A 1 84 ? -13.535 -3.582 16.587 1.00 97.06 84 LEU A CA 1
ATOM 652 C C . LEU A 1 84 ? -14.890 -3.184 17.185 1.00 97.06 84 LEU A C 1
ATOM 654 O O . LEU A 1 84 ? -15.035 -3.267 18.404 1.00 97.06 84 LEU A O 1
ATOM 658 N N . ARG A 1 85 ? -15.905 -2.867 16.369 1.00 96.12 85 ARG A N 1
ATOM 659 C CA . ARG A 1 85 ? -17.275 -2.581 16.842 1.00 96.12 85 ARG A CA 1
ATOM 660 C C . ARG A 1 85 ? -17.853 -3.737 17.651 1.00 96.12 85 ARG A C 1
ATOM 662 O O . ARG A 1 85 ? -18.319 -3.545 18.770 1.00 96.12 85 ARG A O 1
ATOM 669 N N . ARG A 1 86 ? -17.745 -4.973 17.147 1.00 94.31 86 ARG A N 1
ATOM 670 C CA . ARG A 1 86 ? -18.174 -6.175 17.887 1.00 94.31 86 ARG A CA 1
ATOM 671 C C . ARG A 1 86 ? -17.415 -6.340 19.202 1.00 94.31 86 ARG A C 1
ATOM 673 O O . ARG A 1 86 ? -17.970 -6.826 20.188 1.00 94.31 86 ARG A O 1
ATOM 680 N N . ARG A 1 87 ? -16.135 -5.960 19.239 1.00 94.06 87 ARG A N 1
ATOM 681 C CA . ARG A 1 87 ? -15.307 -6.084 20.441 1.00 94.06 87 ARG A CA 1
ATOM 682 C C . ARG A 1 87 ? -15.599 -5.003 21.482 1.00 94.06 87 ARG A C 1
ATOM 684 O O . ARG A 1 87 ? -15.507 -5.308 22.674 1.00 94.06 87 ARG A O 1
ATOM 691 N N . HIS A 1 88 ? -15.933 -3.800 21.030 1.00 94.06 88 HIS A N 1
ATOM 692 C CA . HIS A 1 88 ? -16.072 -2.575 21.817 1.00 94.06 88 HIS A CA 1
ATOM 693 C C . HIS A 1 88 ? -17.499 -2.015 21.846 1.00 94.06 88 HIS A C 1
ATOM 695 O O . HIS A 1 88 ? -17.689 -0.852 22.182 1.00 94.06 88 HIS A O 1
ATOM 701 N N . GLY A 1 89 ? -18.505 -2.837 21.540 1.00 91.06 89 GLY A N 1
ATOM 702 C CA . GLY A 1 89 ? -19.905 -2.422 21.597 1.00 91.06 89 GLY A CA 1
ATOM 703 C C . GLY A 1 89 ? -20.359 -1.977 22.999 1.00 91.06 89 GLY A C 1
ATOM 704 O O . GLY A 1 89 ? -19.618 -2.141 23.973 1.00 91.06 89 GLY A O 1
ATOM 705 N N . PRO A 1 90 ? -21.599 -1.473 23.137 1.00 89.50 90 PRO A N 1
ATOM 706 C CA . PRO A 1 90 ? -22.076 -0.798 24.352 1.00 89.50 90 PRO A CA 1
ATOM 707 C C . PRO A 1 90 ? -21.954 -1.615 25.647 1.00 89.50 90 PRO A C 1
ATOM 709 O O . PRO A 1 90 ? -21.725 -1.059 26.715 1.00 89.50 90 PRO A O 1
ATOM 712 N N . SER A 1 91 ? -22.069 -2.942 25.559 1.00 87.75 91 SER A N 1
ATOM 713 C CA . SER A 1 91 ? -21.953 -3.856 26.706 1.00 87.75 91 SER A CA 1
ATOM 714 C C . SER A 1 91 ? -20.513 -4.297 27.015 1.00 87.75 91 SER A C 1
ATOM 716 O O . SER A 1 91 ? -20.302 -5.166 27.861 1.00 87.75 91 SER A O 1
ATOM 718 N N . SER A 1 92 ? -19.511 -3.772 26.304 1.00 89.50 92 SER A N 1
ATOM 719 C CA . SER A 1 92 ? -18.100 -4.101 26.521 1.00 89.50 92 SER A CA 1
ATOM 720 C C . SER A 1 92 ? -17.562 -3.468 27.805 1.00 89.50 92 SER A C 1
ATOM 722 O O . SER A 1 92 ? -17.988 -2.397 28.218 1.00 89.50 92 SER A O 1
ATOM 724 N N . SER A 1 93 ? -16.536 -4.082 28.403 1.00 84.12 93 SER A N 1
ATOM 725 C CA . SER A 1 93 ? -15.778 -3.485 29.515 1.00 84.12 93 SER A CA 1
ATOM 726 C C . SER A 1 93 ? -14.983 -2.237 29.113 1.00 84.12 93 SER A C 1
ATOM 728 O O . SER A 1 93 ? -14.373 -1.599 29.965 1.00 84.12 93 SER A O 1
ATOM 730 N N . TYR A 1 94 ? -14.882 -1.970 27.811 1.00 86.69 94 TYR A N 1
ATOM 731 C CA . TYR A 1 94 ? -14.190 -0.817 27.249 1.00 86.69 94 TYR A CA 1
ATOM 732 C C . TYR A 1 94 ? -14.938 -0.354 25.989 1.00 86.69 94 TYR A C 1
ATOM 734 O O . TYR A 1 94 ? -14.513 -0.698 24.884 1.00 86.69 94 TYR A O 1
ATOM 742 N N . PRO A 1 95 ? -16.106 0.301 26.121 1.00 91.25 95 PRO A N 1
ATOM 743 C CA . PRO A 1 95 ? -16.901 0.714 24.972 1.00 91.25 95 PRO A CA 1
ATOM 744 C C . PRO A 1 95 ? -16.174 1.758 24.129 1.00 91.25 95 PRO A C 1
ATOM 746 O O . PRO A 1 95 ? -15.548 2.671 24.666 1.00 91.25 95 PRO A O 1
ATOM 749 N N . ILE A 1 96 ? -16.270 1.621 22.812 1.00 92.81 96 ILE A N 1
ATOM 750 C CA . ILE A 1 96 ? -15.780 2.594 21.841 1.00 92.81 96 ILE A CA 1
ATOM 751 C C . ILE A 1 96 ? -16.831 2.694 20.760 1.00 92.81 96 ILE A C 1
ATOM 753 O O . ILE A 1 96 ? -17.234 1.686 20.180 1.00 92.81 96 ILE A O 1
ATOM 757 N N . ASP A 1 97 ? -17.248 3.919 20.492 1.00 93.38 97 ASP A N 1
ATOM 758 C CA . ASP A 1 97 ? -18.114 4.197 19.368 1.00 93.38 97 ASP A CA 1
ATOM 759 C C . ASP A 1 97 ? -17.273 4.330 18.094 1.00 93.38 97 ASP A C 1
ATOM 761 O O . ASP A 1 97 ? -16.195 4.926 18.122 1.00 93.38 97 ASP A O 1
ATOM 765 N N . ILE A 1 98 ? -17.742 3.759 16.991 1.00 97.12 98 ILE A N 1
ATOM 766 C CA . ILE A 1 98 ? -17.192 3.987 15.651 1.00 97.12 98 ILE A CA 1
ATOM 767 C C . ILE A 1 98 ? -18.392 4.300 14.776 1.00 97.12 98 ILE A C 1
ATOM 769 O O . ILE A 1 98 ? -19.180 3.390 14.503 1.00 97.12 98 ILE A O 1
ATOM 773 N N . THR A 1 99 ? -18.539 5.553 14.352 1.00 97.19 99 THR A N 1
ATOM 774 C CA . THR A 1 99 ? -19.726 5.983 13.598 1.00 97.19 99 THR A CA 1
ATOM 775 C C . THR A 1 99 ? -19.732 5.367 12.199 1.00 97.19 99 THR A C 1
ATOM 777 O O . THR A 1 99 ? -18.705 4.859 11.736 1.00 97.19 99 THR A O 1
ATOM 780 N N . GLU A 1 100 ? -20.880 5.345 11.519 1.00 97.00 100 GLU A N 1
ATOM 781 C CA . GLU A 1 100 ? -20.934 4.838 10.138 1.00 97.00 100 GLU A CA 1
ATOM 782 C C . GLU A 1 100 ? -20.118 5.702 9.177 1.00 97.00 100 GLU A C 1
ATOM 784 O O . GLU A 1 100 ? -19.464 5.170 8.283 1.00 97.00 100 GLU A O 1
ATOM 789 N N . GLU A 1 101 ? -20.055 7.009 9.416 1.00 98.19 101 GLU A N 1
ATOM 790 C CA . GLU A 1 101 ? -19.218 7.926 8.649 1.00 98.19 101 GLU A CA 1
ATOM 791 C C . GLU A 1 101 ? -17.731 7.565 8.795 1.00 98.19 101 GLU A C 1
ATOM 793 O O . GLU A 1 101 ? -17.017 7.445 7.801 1.00 98.19 101 GLU A O 1
ATOM 798 N N . GLU A 1 102 ? -17.265 7.305 10.023 1.00 98.56 102 GLU A N 1
ATOM 799 C CA . GLU A 1 102 ? -15.888 6.865 10.286 1.00 98.56 102 GLU A CA 1
ATOM 800 C C . GLU A 1 102 ? -15.580 5.522 9.623 1.00 98.56 102 GLU A C 1
ATOM 802 O O . GLU A 1 102 ? -14.493 5.336 9.076 1.00 98.56 102 GLU A O 1
ATOM 807 N N . HIS A 1 103 ? -16.534 4.594 9.651 1.00 98.62 103 HIS A N 1
ATOM 808 C CA . HIS A 1 103 ? -16.390 3.298 9.007 1.00 98.62 103 HIS A CA 1
ATOM 809 C C . HIS A 1 103 ? -16.212 3.442 7.491 1.00 98.62 103 HIS A C 1
ATOM 811 O O . HIS A 1 103 ? -15.225 2.944 6.941 1.00 98.62 103 HIS A O 1
ATOM 817 N N . LEU A 1 104 ? -17.097 4.197 6.834 1.00 98.62 104 LEU A N 1
ATOM 818 C CA . LEU A 1 104 ? -17.000 4.471 5.401 1.00 98.62 104 LEU A CA 1
ATOM 819 C C . LEU A 1 104 ? -15.701 5.207 5.049 1.00 98.62 104 LEU A C 1
ATOM 821 O O . LEU A 1 104 ? -15.068 4.863 4.054 1.00 98.62 104 LEU A O 1
ATOM 825 N N . CYS A 1 105 ? -15.239 6.147 5.879 1.00 98.88 105 CYS A N 1
ATOM 826 C CA . CYS A 1 105 ? -13.954 6.822 5.670 1.00 98.88 105 CYS A CA 1
ATOM 827 C C . CYS A 1 105 ? -12.772 5.843 5.651 1.00 98.88 105 CYS A C 1
ATOM 829 O O . CYS A 1 105 ? -11.892 5.953 4.796 1.00 98.88 105 CYS A O 1
ATOM 831 N N . VAL A 1 106 ? -12.747 4.864 6.563 1.00 98.88 106 VAL A N 1
ATOM 832 C CA . VAL A 1 106 ? -11.692 3.835 6.605 1.00 98.88 106 VAL A CA 1
ATOM 833 C C . VAL A 1 106 ? -11.764 2.928 5.375 1.00 98.88 106 VAL A C 1
ATOM 835 O O . VAL A 1 106 ? -10.721 2.636 4.783 1.00 98.88 106 VAL A O 1
ATOM 838 N N . MET A 1 107 ? -12.964 2.536 4.941 1.00 98.81 107 MET A N 1
ATOM 839 C CA . MET A 1 107 ? -13.152 1.763 3.707 1.00 98.81 107 MET A CA 1
ATOM 840 C C . MET A 1 107 ? -12.659 2.531 2.473 1.00 98.81 107 MET A C 1
ATOM 842 O O . MET A 1 107 ? -11.834 2.013 1.719 1.00 98.81 107 MET A O 1
ATOM 846 N N . ILE A 1 108 ? -13.084 3.789 2.305 1.00 98.88 108 ILE A N 1
ATOM 847 C CA . ILE A 1 108 ? -12.676 4.656 1.189 1.00 98.88 108 ILE A CA 1
ATOM 848 C C . ILE A 1 108 ? -11.159 4.873 1.202 1.00 98.88 108 ILE A C 1
ATOM 850 O O . ILE A 1 108 ? -10.510 4.747 0.165 1.00 98.88 108 ILE A O 1
ATOM 854 N N . ALA A 1 109 ? -10.554 5.120 2.367 1.00 98.94 109 ALA A N 1
ATOM 855 C CA . ALA A 1 109 ? -9.101 5.222 2.482 1.00 98.94 109 ALA A CA 1
ATOM 856 C C . ALA A 1 109 ? -8.399 3.914 2.070 1.00 98.94 109 ALA A C 1
ATOM 858 O O . ALA A 1 109 ? -7.398 3.943 1.349 1.00 98.94 109 ALA A O 1
ATOM 859 N N . GLY A 1 110 ? -8.933 2.760 2.486 1.00 98.81 110 GLY A N 1
ATOM 860 C CA . GLY A 1 110 ? -8.454 1.437 2.083 1.00 98.81 110 GLY A CA 1
ATOM 861 C C . GLY A 1 110 ? -8.508 1.221 0.569 1.00 98.81 110 GLY A C 1
ATOM 862 O O . GLY A 1 110 ? -7.529 0.758 -0.016 1.00 98.81 110 GLY A O 1
ATOM 863 N N . LEU A 1 111 ? -9.609 1.629 -0.062 1.00 98.81 111 LEU A N 1
ATOM 864 C CA . LEU A 1 111 ? -9.824 1.570 -1.506 1.00 98.81 111 LEU A CA 1
ATOM 865 C C . LEU A 1 111 ? -8.824 2.472 -2.257 1.00 98.81 111 LEU A C 1
ATOM 867 O O . LEU A 1 111 ? -8.081 2.019 -3.135 1.00 98.81 111 LEU A O 1
ATOM 871 N N . CYS A 1 112 ? -8.739 3.740 -1.854 1.00 98.81 112 CYS A N 1
ATOM 872 C CA . CYS A 1 112 ? -8.043 4.805 -2.576 1.00 98.81 112 CYS A CA 1
ATOM 873 C C . CYS A 1 112 ? -6.529 4.868 -2.331 1.00 98.81 112 CYS A C 1
ATOM 875 O O . CYS A 1 112 ? -5.807 5.517 -3.090 1.00 98.81 112 CYS A O 1
ATOM 877 N N . ARG A 1 113 ? -5.989 4.178 -1.315 1.00 98.56 113 ARG A N 1
ATOM 878 C CA . ARG A 1 113 ? -4.562 4.291 -0.947 1.00 98.56 113 ARG A CA 1
ATOM 879 C C . ARG A 1 113 ? -3.572 3.983 -2.074 1.00 98.56 113 ARG A C 1
ATOM 881 O O . ARG A 1 113 ? -2.429 4.437 -2.007 1.00 98.56 113 ARG A O 1
ATOM 888 N N . ASN A 1 114 ? -3.971 3.195 -3.078 1.00 98.44 114 ASN A N 1
ATOM 889 C CA . ASN A 1 114 ? -3.105 2.787 -4.188 1.00 98.44 114 ASN A CA 1
ATOM 890 C C . ASN A 1 114 ? -3.292 3.614 -5.478 1.00 98.44 114 ASN A C 1
ATOM 892 O O . ASN A 1 114 ? -2.598 3.330 -6.454 1.00 98.44 114 ASN A O 1
ATOM 896 N N . LEU A 1 115 ? -4.172 4.622 -5.508 1.00 98.50 115 LEU A N 1
ATOM 897 C CA . LEU A 1 115 ? -4.442 5.439 -6.705 1.00 98.50 115 LEU A CA 1
ATOM 898 C C . LEU A 1 115 ? -3.168 6.041 -7.315 1.00 98.50 115 LEU A C 1
ATOM 900 O O . LEU A 1 115 ? -2.981 6.067 -8.530 1.00 98.50 115 LEU A O 1
ATOM 904 N N . GLY A 1 116 ? -2.253 6.476 -6.454 1.00 96.44 116 GLY A N 1
ATOM 905 C CA . GLY A 1 116 ? -1.021 7.146 -6.821 1.00 96.44 116 GLY A CA 1
ATOM 906 C C . GLY A 1 116 ? 0.131 6.238 -7.228 1.00 96.44 116 GLY A C 1
ATOM 907 O O . GLY A 1 116 ? 1.236 6.752 -7.362 1.00 96.44 116 GLY A O 1
ATOM 908 N N . PHE A 1 117 ? -0.060 4.927 -7.423 1.00 96.19 117 PHE A N 1
ATOM 909 C CA . PHE A 1 117 ? 0.989 4.076 -8.005 1.00 96.19 117 PHE A CA 1
ATOM 910 C C . PHE A 1 117 ? 1.160 4.346 -9.505 1.00 96.19 117 PHE A C 1
ATOM 912 O O . PHE A 1 117 ? 0.184 4.476 -10.246 1.00 96.19 117 PHE A O 1
ATOM 919 N N . GLY A 1 118 ? 2.415 4.471 -9.943 1.00 93.69 118 GLY A N 1
ATOM 920 C CA . GLY A 1 118 ? 2.788 4.650 -11.347 1.00 93.69 118 GLY A CA 1
ATOM 921 C C . GLY A 1 118 ? 3.021 3.324 -12.086 1.00 93.69 118 GLY A C 1
ATOM 922 O O . GLY A 1 118 ? 2.855 2.252 -11.493 1.00 93.69 118 GLY A O 1
ATOM 923 N N . PRO A 1 119 ? 3.441 3.389 -13.364 1.00 94.50 119 PRO A N 1
ATOM 924 C CA . PRO A 1 119 ? 3.768 2.214 -14.169 1.00 94.50 119 PRO A CA 1
ATOM 925 C C . PRO A 1 119 ? 4.735 1.257 -13.465 1.00 94.50 119 PRO A C 1
ATOM 927 O O . PRO A 1 119 ? 5.804 1.650 -13.003 1.00 94.50 119 PRO A O 1
ATOM 930 N N . PHE A 1 120 ? 4.382 -0.020 -13.418 1.00 96.88 120 PHE A N 1
ATOM 931 C CA . PHE A 1 120 ? 5.135 -1.098 -12.783 1.00 96.88 120 PHE A CA 1
ATOM 932 C C . PHE A 1 120 ? 5.350 -0.905 -11.275 1.00 96.88 120 PHE A C 1
ATOM 934 O O . PHE A 1 120 ? 6.310 -1.424 -10.697 1.00 96.88 120 PHE A O 1
ATOM 941 N N . SER A 1 121 ? 4.417 -0.212 -10.615 1.00 96.56 121 SER A N 1
ATOM 942 C CA . SER A 1 121 ? 4.361 -0.048 -9.163 1.00 96.56 121 SER A CA 1
ATOM 943 C C . SER A 1 121 ? 5.674 0.485 -8.573 1.00 96.56 121 SER A C 1
ATOM 945 O O . SER A 1 121 ? 6.004 1.652 -8.771 1.00 96.56 121 SER A O 1
ATOM 947 N N . HIS A 1 122 ? 6.426 -0.360 -7.852 1.00 94.69 122 HIS A N 1
ATOM 948 C CA . HIS A 1 122 ? 7.602 0.072 -7.102 1.00 94.69 122 HIS A CA 1
ATOM 949 C C . HIS A 1 122 ? 8.817 0.428 -7.959 1.00 94.69 122 HIS A C 1
ATOM 951 O O . HIS A 1 122 ? 9.711 1.136 -7.498 1.00 94.69 122 HIS A O 1
ATOM 957 N N . LEU A 1 123 ? 8.833 -0.004 -9.222 1.00 93.25 123 LEU A N 1
ATOM 958 C CA . LEU A 1 123 ? 9.828 0.461 -10.180 1.00 93.25 123 LEU A CA 1
ATOM 959 C C . LEU A 1 123 ? 9.740 1.981 -10.358 1.00 93.25 123 LEU A C 1
ATOM 961 O O . LEU A 1 123 ? 10.769 2.656 -10.422 1.00 93.25 123 LEU A O 1
ATOM 965 N N . PHE A 1 124 ? 8.521 2.526 -10.411 1.00 91.25 124 PHE A N 1
ATOM 966 C CA . PHE A 1 124 ? 8.312 3.942 -10.676 1.00 91.25 124 PHE A CA 1
ATOM 967 C C . PHE A 1 124 ? 8.806 4.821 -9.526 1.00 91.25 124 PHE A C 1
ATOM 969 O O . PHE A 1 124 ? 9.655 5.676 -9.755 1.00 91.25 124 PHE A O 1
ATOM 976 N N . ASP A 1 125 ? 8.342 4.612 -8.289 1.00 89.19 125 ASP A N 1
ATOM 977 C CA . ASP A 1 125 ? 8.745 5.450 -7.150 1.00 89.19 125 ASP A CA 1
ATOM 978 C C . ASP A 1 125 ? 10.170 5.145 -6.666 1.00 89.19 125 ASP A C 1
ATOM 980 O O . ASP A 1 125 ? 10.969 6.065 -6.480 1.00 89.19 125 ASP A O 1
ATOM 984 N N . GLN A 1 126 ? 10.524 3.868 -6.485 1.00 87.88 126 GLN A N 1
ATOM 985 C CA . GLN A 1 126 ? 11.753 3.502 -5.764 1.00 87.88 126 GLN A CA 1
ATOM 986 C C . GLN A 1 126 ? 13.011 3.503 -6.631 1.00 87.88 126 GLN A C 1
ATOM 988 O O . GLN A 1 126 ? 14.113 3.630 -6.089 1.00 87.88 126 GLN A O 1
ATOM 993 N N . ARG A 1 127 ? 12.861 3.371 -7.953 1.00 85.69 127 ARG A N 1
ATOM 994 C CA . ARG A 1 127 ? 13.979 3.353 -8.902 1.00 85.69 127 ARG A CA 1
ATOM 995 C C . ARG A 1 127 ? 13.940 4.572 -9.815 1.00 85.69 127 ARG A C 1
ATOM 997 O O . ARG A 1 127 ? 14.837 5.408 -9.752 1.00 85.69 127 ARG A O 1
ATOM 1004 N N . PHE A 1 128 ? 12.889 4.712 -10.617 1.00 84.75 128 PHE A N 1
ATOM 1005 C CA . PHE A 1 128 ? 12.850 5.728 -11.666 1.00 84.75 128 PHE A CA 1
ATOM 1006 C C . PHE A 1 128 ? 12.737 7.163 -11.123 1.00 84.75 128 PHE A C 1
ATOM 1008 O O . PHE A 1 128 ? 13.533 8.025 -11.488 1.00 84.75 128 PHE A O 1
ATOM 1015 N N . MET A 1 129 ? 11.805 7.426 -10.203 1.00 83.88 129 MET A N 1
ATOM 1016 C CA . MET A 1 129 ? 11.626 8.752 -9.596 1.00 83.88 129 MET A CA 1
ATOM 1017 C C . MET A 1 129 ? 12.721 9.081 -8.577 1.00 83.88 129 MET A C 1
ATOM 1019 O O . MET A 1 129 ? 13.189 10.221 -8.531 1.00 83.88 129 MET A O 1
ATOM 1023 N N . ARG A 1 130 ? 13.191 8.089 -7.804 1.00 79.50 130 ARG A N 1
ATOM 1024 C CA . ARG A 1 130 ? 14.280 8.274 -6.827 1.00 79.50 130 ARG A CA 1
ATOM 1025 C C . ARG A 1 130 ? 15.561 8.799 -7.475 1.00 79.50 130 ARG A C 1
ATOM 1027 O O . ARG A 1 130 ? 16.193 9.702 -6.926 1.00 79.50 130 ARG A O 1
ATOM 1034 N N . ASN A 1 131 ? 15.915 8.296 -8.660 1.00 72.62 131 ASN A N 1
ATOM 1035 C CA . ASN A 1 131 ? 17.092 8.754 -9.408 1.00 72.62 131 ASN A CA 1
ATOM 1036 C C . ASN A 1 131 ? 17.019 10.242 -9.796 1.00 72.62 131 ASN A C 1
ATOM 1038 O O . ASN A 1 131 ? 18.050 10.873 -10.016 1.00 72.62 131 ASN A O 1
ATOM 1042 N N . LYS A 1 132 ? 15.816 10.829 -9.814 1.00 72.06 132 LYS A N 1
ATOM 1043 C CA . LYS A 1 132 ? 15.575 12.230 -10.190 1.00 72.06 132 LYS A CA 1
ATOM 1044 C C . LYS A 1 132 ? 15.574 13.199 -9.016 1.00 72.06 132 LYS A C 1
ATOM 1046 O O . LYS A 1 132 ? 15.389 14.391 -9.238 1.00 72.06 132 LYS A O 1
ATOM 1051 N N . LYS A 1 133 ? 15.755 12.712 -7.780 1.00 63.91 133 LYS A N 1
ATOM 1052 C CA . LYS A 1 133 ? 15.697 13.522 -6.547 1.00 63.91 133 LYS A CA 1
ATOM 1053 C C . LYS A 1 133 ? 14.404 14.353 -6.424 1.00 63.91 133 LYS A C 1
ATOM 1055 O O . LYS A 1 133 ? 14.430 15.449 -5.874 1.00 63.91 133 LYS A O 1
ATOM 1060 N N . LYS A 1 134 ? 13.285 13.851 -6.959 1.00 67.50 134 LYS A N 1
ATOM 1061 C CA . LYS A 1 134 ? 11.959 14.461 -6.793 1.00 67.50 134 LYS A CA 1
ATOM 1062 C C . LYS A 1 134 ? 11.258 13.873 -5.568 1.00 67.50 134 LYS A C 1
ATOM 1064 O O . LYS A 1 134 ? 11.256 12.654 -5.397 1.00 67.50 134 LYS A O 1
ATOM 1069 N N . ASP A 1 135 ? 10.603 14.726 -4.784 1.00 74.50 135 ASP A N 1
ATOM 1070 C CA . ASP A 1 135 ? 9.724 14.321 -3.681 1.00 74.50 135 ASP A CA 1
ATOM 1071 C C . ASP A 1 135 ? 8.394 13.792 -4.235 1.00 74.50 135 ASP A C 1
ATOM 1073 O O . ASP A 1 135 ? 7.385 14.491 -4.314 1.00 74.50 135 ASP A O 1
ATOM 1077 N N . TYR A 1 136 ? 8.402 12.535 -4.669 1.00 85.69 136 TYR A N 1
ATOM 1078 C CA . TYR A 1 136 ? 7.209 11.813 -5.092 1.00 85.69 136 TYR A CA 1
ATOM 1079 C C . TYR A 1 136 ? 7.025 10.576 -4.218 1.00 85.69 136 TYR A C 1
ATOM 1081 O O . TYR A 1 136 ? 7.936 9.761 -4.068 1.00 85.69 136 TYR A O 1
ATOM 1089 N N . THR A 1 137 ? 5.819 10.410 -3.674 1.00 91.19 137 THR A N 1
ATOM 1090 C CA . THR A 1 137 ? 5.399 9.160 -3.040 1.00 91.19 137 THR A CA 1
ATOM 1091 C C . THR A 1 137 ? 4.042 8.737 -3.597 1.00 91.19 137 THR A C 1
ATOM 1093 O O . THR A 1 137 ? 3.186 9.600 -3.828 1.00 91.19 137 THR A O 1
ATOM 1096 N N . PRO A 1 138 ? 3.797 7.424 -3.769 1.00 94.56 138 PRO A N 1
ATOM 1097 C CA . PRO A 1 138 ? 2.491 6.948 -4.204 1.00 94.56 138 PRO A CA 1
ATOM 1098 C C . PRO A 1 138 ? 1.356 7.405 -3.284 1.00 94.56 138 PRO A C 1
ATOM 1100 O O . PRO A 1 138 ? 0.303 7.771 -3.776 1.00 94.56 138 PRO A O 1
ATOM 1103 N N . LEU A 1 139 ? 1.573 7.465 -1.963 1.00 95.88 139 LEU A N 1
ATOM 1104 C CA . LEU A 1 139 ? 0.536 7.880 -1.007 1.00 95.88 139 LEU A CA 1
ATOM 1105 C C . LEU A 1 139 ? 0.152 9.357 -1.161 1.00 95.88 139 LEU A C 1
ATOM 1107 O O . LEU A 1 139 ? -1.033 9.678 -1.172 1.00 95.88 139 LEU A O 1
ATOM 1111 N N . ALA A 1 140 ? 1.132 10.249 -1.335 1.00 94.50 140 ALA A N 1
ATOM 1112 C CA . ALA A 1 140 ? 0.850 11.663 -1.574 1.00 94.50 140 ALA A CA 1
ATOM 1113 C C . ALA A 1 140 ? 0.123 11.878 -2.910 1.00 94.50 140 ALA A C 1
ATOM 1115 O O . ALA A 1 140 ? -0.770 12.716 -3.000 1.00 94.50 140 ALA A O 1
ATOM 1116 N N . MET A 1 141 ? 0.472 11.107 -3.945 1.00 94.94 141 MET A N 1
ATOM 1117 C CA . MET A 1 141 ? -0.254 11.146 -5.214 1.00 94.94 141 MET A CA 1
ATOM 1118 C C . MET A 1 141 ? -1.665 10.551 -5.090 1.00 94.94 141 MET A C 1
ATOM 1120 O O . MET A 1 141 ? -2.594 11.101 -5.669 1.00 94.94 141 MET A O 1
ATOM 1124 N N . SER A 1 142 ? -1.859 9.494 -4.292 1.00 98.00 142 SER A N 1
ATOM 1125 C CA . SER A 1 142 ? -3.186 8.929 -4.017 1.00 98.00 142 SER A CA 1
ATOM 1126 C C . SER A 1 142 ? -4.125 9.958 -3.394 1.00 98.00 142 SER A C 1
ATOM 1128 O O . SER A 1 142 ? -5.274 10.038 -3.805 1.00 98.00 142 SER A O 1
ATOM 1130 N N . VAL A 1 143 ? -3.627 10.774 -2.458 1.00 97.69 143 VAL A N 1
ATOM 1131 C CA . VAL A 1 143 ? -4.387 11.888 -1.864 1.00 97.69 143 VAL A CA 1
ATOM 1132 C C . VAL A 1 143 ? -4.802 12.909 -2.926 1.00 97.69 143 VAL A C 1
ATOM 1134 O O . VAL A 1 143 ? -5.965 13.291 -2.981 1.00 97.69 143 VAL A O 1
ATOM 1137 N N . LYS A 1 144 ? -3.883 13.305 -3.817 1.00 96.25 144 LYS A N 1
ATOM 1138 C CA . LYS A 1 144 ? -4.199 14.251 -4.900 1.00 96.25 144 LYS A CA 1
ATOM 1139 C C . LYS A 1 144 ? -5.260 13.704 -5.858 1.00 96.25 144 LYS A C 1
ATOM 1141 O O . LYS A 1 144 ? -6.192 14.422 -6.189 1.00 96.25 144 LYS A O 1
ATOM 1146 N N . ILE A 1 145 ? -5.128 12.444 -6.280 1.00 97.69 145 ILE A N 1
ATOM 1147 C CA . ILE A 1 145 ? -6.095 11.797 -7.181 1.00 97.69 145 ILE A CA 1
ATOM 1148 C C . ILE A 1 145 ? -7.452 11.640 -6.494 1.00 97.69 145 ILE A C 1
ATOM 1150 O O . ILE A 1 145 ? -8.471 11.938 -7.105 1.00 97.69 145 ILE A O 1
ATOM 1154 N N . PHE A 1 146 ? -7.476 11.227 -5.225 1.00 98.31 146 PHE A N 1
ATOM 1155 C CA . PHE A 1 146 ? -8.710 11.163 -4.441 1.00 98.31 146 PHE A CA 1
ATOM 1156 C C . PHE A 1 146 ? -9.415 12.526 -4.396 1.00 98.31 146 PHE A C 1
ATOM 1158 O O . PHE A 1 146 ? -10.617 12.599 -4.631 1.00 98.31 146 PHE A O 1
ATOM 1165 N N . GLY A 1 147 ? -8.660 13.610 -4.197 1.00 97.12 147 GLY A N 1
ATOM 1166 C CA . GLY A 1 147 ? -9.192 14.969 -4.252 1.00 97.12 147 GLY A CA 1
ATOM 1167 C C . GLY A 1 147 ? -9.804 15.354 -5.606 1.00 97.12 147 GLY A C 1
ATOM 1168 O O . GLY A 1 147 ? -10.761 16.119 -5.619 1.00 97.12 147 GLY A O 1
ATOM 1169 N N . GLU A 1 148 ? -9.301 14.834 -6.733 1.00 96.38 148 GLU A N 1
ATOM 1170 C CA . GLU A 1 148 ? -9.935 15.023 -8.050 1.00 96.38 148 GLU A CA 1
ATOM 1171 C C . GLU A 1 148 ? -11.215 14.189 -8.196 1.00 96.38 148 GLU A C 1
ATOM 1173 O O . GLU A 1 148 ? -12.227 14.725 -8.640 1.00 96.38 148 GLU A O 1
ATOM 1178 N N . ILE A 1 149 ? -11.211 12.928 -7.743 1.00 97.75 149 ILE A N 1
ATOM 1179 C CA . ILE A 1 149 ? -12.402 12.057 -7.740 1.00 97.75 149 ILE A CA 1
ATOM 1180 C C . ILE A 1 149 ? -13.552 12.707 -6.956 1.00 97.75 149 ILE A C 1
ATOM 1182 O O . ILE A 1 149 ? -14.692 12.718 -7.413 1.00 97.75 149 ILE A O 1
ATOM 1186 N N . CYS A 1 150 ? -13.264 13.309 -5.798 1.00 97.19 150 CYS A N 1
ATOM 1187 C CA . CYS A 1 150 ? -14.280 13.970 -4.974 1.00 97.19 150 CYS A CA 1
ATOM 1188 C C . CYS A 1 150 ? -14.956 15.179 -5.645 1.00 97.19 150 CYS A C 1
ATOM 1190 O O . CYS A 1 150 ? -15.981 15.633 -5.144 1.00 97.19 150 CYS A O 1
ATOM 1192 N N . LYS A 1 151 ? -14.399 15.716 -6.741 1.00 95.75 151 LYS A N 1
ATOM 1193 C CA . LYS A 1 151 ? -15.001 16.824 -7.506 1.00 95.75 151 LYS A CA 1
ATOM 1194 C C . LYS A 1 151 ? -15.994 16.345 -8.563 1.00 95.75 151 LYS A C 1
ATOM 1196 O O . LYS A 1 151 ? -16.664 17.176 -9.175 1.00 95.75 151 LYS A O 1
ATOM 1201 N N . GLU A 1 152 ? -16.066 15.043 -8.837 1.00 96.06 152 GLU A N 1
ATOM 1202 C CA . GLU A 1 152 ? -17.050 14.510 -9.773 1.00 96.06 152 GLU A CA 1
ATOM 1203 C C . GLU A 1 152 ? -18.462 14.689 -9.179 1.00 96.06 152 GLU A C 1
ATOM 1205 O O . GLU A 1 152 ? -18.697 14.241 -8.056 1.00 96.06 152 GLU A O 1
ATOM 1210 N N . PRO A 1 153 ? -19.430 15.297 -9.896 1.00 96.75 153 PRO A N 1
ATOM 1211 C CA . PRO A 1 153 ? -20.744 15.617 -9.327 1.00 96.75 153 PRO A CA 1
ATOM 1212 C C . PRO A 1 153 ? -21.499 14.412 -8.746 1.00 96.75 153 PRO A C 1
ATOM 1214 O O . PRO A 1 153 ? -22.224 14.529 -7.762 1.00 96.75 153 PRO A O 1
ATOM 1217 N N . THR A 1 154 ? -21.340 13.236 -9.353 1.00 95.94 154 THR A N 1
ATOM 1218 C CA . THR A 1 154 ? -21.909 11.963 -8.877 1.00 95.94 154 THR A CA 1
ATOM 1219 C C . THR A 1 154 ? -21.333 11.571 -7.515 1.00 95.94 154 THR A C 1
ATOM 1221 O O . THR A 1 154 ? -22.088 11.236 -6.601 1.00 95.94 154 THR A O 1
ATOM 1224 N N . ILE A 1 155 ? -20.012 11.669 -7.357 1.00 97.56 155 ILE A N 1
ATOM 1225 C CA . ILE A 1 155 ? -19.295 11.376 -6.116 1.00 97.56 155 ILE A CA 1
ATOM 1226 C C . ILE A 1 155 ? -19.604 12.427 -5.053 1.00 97.56 155 ILE A C 1
ATOM 1228 O O . ILE A 1 155 ? -19.897 12.059 -3.919 1.00 97.56 155 ILE A O 1
ATOM 1232 N N . GLU A 1 156 ? -19.619 13.713 -5.407 1.00 97.19 156 GLU A N 1
ATOM 1233 C CA . GLU A 1 156 ? -19.969 14.805 -4.493 1.00 97.19 156 GLU A CA 1
ATOM 1234 C C . GLU A 1 156 ? -21.368 14.602 -3.886 1.00 97.19 156 GLU A C 1
ATOM 1236 O O . GLU A 1 156 ? -21.540 14.674 -2.666 1.00 97.19 156 GLU A O 1
ATOM 1241 N N . ASN A 1 157 ? -22.357 14.251 -4.713 1.00 97.00 157 ASN A N 1
ATOM 1242 C CA . ASN A 1 157 ? -23.713 13.949 -4.251 1.00 97.00 157 ASN A CA 1
ATOM 1243 C C . ASN A 1 157 ? -23.750 12.745 -3.297 1.00 97.00 157 ASN A C 1
ATOM 1245 O O . ASN A 1 157 ? -24.479 12.764 -2.302 1.00 97.00 157 ASN A O 1
ATOM 1249 N N . LEU A 1 158 ? -22.964 11.696 -3.566 1.00 96.75 158 LEU A N 1
ATOM 1250 C CA . LEU A 1 158 ? -22.871 10.539 -2.672 1.00 96.75 158 LEU A CA 1
ATOM 1251 C C . LEU A 1 158 ? -22.162 10.894 -1.362 1.00 96.75 158 LEU A C 1
ATOM 1253 O O . LEU A 1 158 ? -22.628 10.488 -0.299 1.00 96.75 158 LEU A O 1
ATOM 1257 N N . LEU A 1 159 ? -21.093 11.691 -1.396 1.00 97.00 159 LEU A N 1
ATOM 1258 C CA . LEU A 1 159 ? -20.436 12.186 -0.185 1.00 97.00 159 LEU A CA 1
ATOM 1259 C C . LEU A 1 159 ? -21.437 12.946 0.692 1.00 97.00 159 LEU A C 1
ATOM 1261 O O . LEU A 1 159 ? -21.524 12.663 1.882 1.00 97.00 159 LEU A O 1
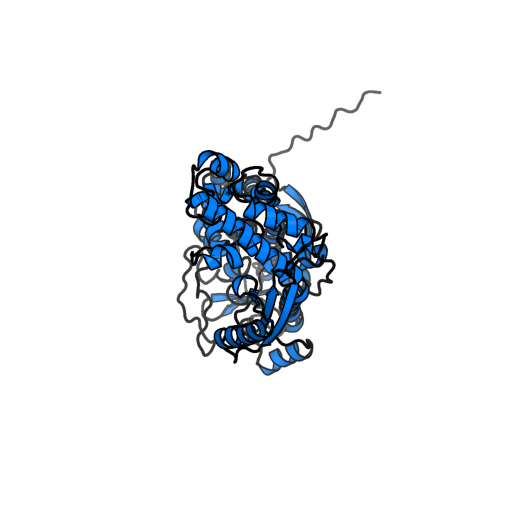ATOM 1265 N N . GLN A 1 160 ? -22.269 13.818 0.119 1.00 96.69 160 GLN A N 1
ATOM 1266 C CA . GLN A 1 160 ? -23.335 14.501 0.864 1.00 96.69 160 GLN A CA 1
ATOM 1267 C C . GLN A 1 160 ? -24.398 13.523 1.397 1.00 96.69 160 GLN A C 1
ATOM 1269 O O . GLN A 1 160 ? -24.761 13.592 2.573 1.00 96.69 160 GLN A O 1
ATOM 1274 N N . LYS A 1 161 ? -24.860 12.566 0.574 1.00 95.75 161 LYS A N 1
ATOM 1275 C CA . LYS A 1 161 ? -25.824 11.515 0.968 1.00 95.75 161 LYS A CA 1
ATOM 1276 C C . LYS A 1 161 ? -25.347 10.736 2.197 1.00 95.75 161 LYS A C 1
ATOM 1278 O O . LYS A 1 161 ? -26.140 10.466 3.098 1.00 95.75 161 LYS A O 1
ATOM 1283 N N . TYR A 1 162 ? -24.059 10.400 2.241 1.00 96.12 162 TYR A N 1
ATOM 1284 C CA . TYR A 1 162 ? -23.427 9.654 3.331 1.00 96.12 162 TYR A CA 1
ATOM 1285 C C . TYR A 1 162 ? -22.820 10.545 4.429 1.00 96.12 162 TYR A C 1
ATOM 1287 O O . TYR A 1 162 ? -22.202 10.012 5.348 1.00 96.12 162 TYR A O 1
ATOM 1295 N N . LYS A 1 163 ? -23.015 11.874 4.375 1.00 97.25 163 LYS A N 1
ATOM 1296 C CA . LYS A 1 163 ? -22.470 12.864 5.331 1.00 97.25 163 LYS A CA 1
ATOM 1297 C C . LYS A 1 163 ? -20.939 12.845 5.447 1.00 97.25 163 LYS A C 1
ATOM 1299 O O . LYS A 1 163 ? -20.378 13.045 6.521 1.00 97.25 163 LYS A O 1
ATOM 1304 N N . LEU A 1 164 ? -20.269 12.590 4.330 1.00 96.75 164 LEU A N 1
ATOM 1305 C CA . LEU A 1 164 ? -18.815 12.539 4.192 1.00 96.75 164 LEU A CA 1
ATOM 1306 C C . LEU A 1 164 ? -18.233 13.790 3.514 1.00 96.75 164 LEU A C 1
ATOM 1308 O O . LEU A 1 164 ? -17.024 13.876 3.322 1.00 96.75 164 LEU A O 1
ATOM 1312 N N . ASP A 1 165 ? -19.060 14.780 3.168 1.00 91.31 165 ASP A N 1
ATOM 1313 C CA . ASP A 1 165 ? -18.664 16.014 2.471 1.00 91.31 165 ASP A CA 1
ATOM 1314 C C . ASP A 1 165 ? -17.600 16.837 3.224 1.00 91.31 165 ASP A C 1
ATOM 1316 O O . ASP A 1 165 ? -16.851 17.603 2.618 1.00 91.31 165 ASP A O 1
ATOM 1320 N N . LYS A 1 166 ? -17.482 16.642 4.543 1.00 93.50 166 LYS A N 1
ATOM 1321 C CA . LYS A 1 166 ? -16.479 17.295 5.406 1.00 93.50 166 LYS A CA 1
ATOM 1322 C C . LYS A 1 166 ? -15.379 16.352 5.890 1.00 93.50 166 LYS A C 1
ATOM 1324 O O . LYS A 1 166 ? -14.546 16.749 6.699 1.00 93.50 166 LYS A O 1
ATOM 1329 N N . GLU A 1 167 ? -15.361 15.118 5.394 1.00 96.44 167 GLU A N 1
ATOM 1330 C CA . GLU A 1 167 ? -14.499 14.045 5.896 1.00 96.44 167 GLU A CA 1
ATOM 1331 C C . GLU A 1 167 ? -13.232 13.824 5.062 1.00 96.44 167 GLU A C 1
ATOM 1333 O O . GLU A 1 167 ? -12.375 13.018 5.432 1.00 96.44 167 GLU A O 1
ATOM 1338 N N . ASN A 1 168 ? -13.060 14.578 3.970 1.00 94.94 168 ASN A N 1
ATOM 1339 C CA . ASN A 1 168 ? -11.914 14.448 3.065 1.00 94.94 168 ASN A CA 1
ATOM 1340 C C . ASN A 1 168 ? -10.582 14.461 3.819 1.00 94.94 168 ASN A C 1
ATOM 1342 O O . ASN A 1 168 ? -9.763 13.568 3.628 1.00 94.94 168 ASN A O 1
ATOM 1346 N N . LYS A 1 169 ? -10.400 15.404 4.751 1.00 97.94 169 LYS A N 1
ATOM 1347 C CA . LYS A 1 169 ? -9.164 15.516 5.533 1.00 97.94 169 LYS A CA 1
ATOM 1348 C C . LYS A 1 169 ? -8.857 14.244 6.326 1.00 97.94 169 LYS A C 1
ATOM 1350 O O . LYS A 1 169 ? -7.708 13.815 6.368 1.00 97.94 169 LYS A O 1
ATOM 1355 N N . PHE A 1 170 ? -9.873 13.616 6.917 1.00 98.62 170 PHE A N 1
ATOM 1356 C CA . PHE A 1 170 ? -9.693 12.366 7.646 1.00 98.62 170 PHE A CA 1
ATOM 1357 C C . PHE A 1 170 ? -9.274 11.233 6.701 1.00 98.62 170 PHE A C 1
ATOM 1359 O O . PHE A 1 170 ? -8.289 10.547 6.968 1.00 98.62 170 PHE A O 1
ATOM 1366 N N . ILE A 1 171 ? -9.952 11.077 5.560 1.00 98.75 171 ILE A N 1
ATOM 1367 C CA . ILE A 1 171 ? -9.618 10.060 4.549 1.00 98.75 171 ILE A CA 1
ATOM 1368 C C . ILE A 1 171 ? -8.189 10.259 4.014 1.00 98.75 171 ILE A C 1
ATOM 1370 O O . ILE A 1 171 ? -7.421 9.300 3.912 1.00 98.75 171 ILE A O 1
ATOM 1374 N N . GLU A 1 172 ? -7.799 11.500 3.723 1.00 98.56 172 GLU A N 1
ATOM 1375 C CA . GLU A 1 172 ? -6.452 11.846 3.264 1.00 98.56 172 GLU A CA 1
ATOM 1376 C C . GLU A 1 172 ? -5.377 11.458 4.286 1.00 98.56 172 GLU A C 1
ATOM 1378 O O . GLU A 1 172 ? -4.359 10.864 3.923 1.00 98.56 172 GLU A O 1
ATOM 1383 N N . GLU A 1 173 ? -5.611 11.740 5.569 1.00 98.62 173 GLU A N 1
ATOM 1384 C CA . GLU A 1 173 ? -4.695 11.389 6.655 1.00 98.62 173 GLU A CA 1
ATOM 1385 C C . GLU A 1 173 ? -4.653 9.875 6.933 1.00 98.62 173 GLU A C 1
ATOM 1387 O O . GLU A 1 173 ? -3.617 9.365 7.358 1.00 98.62 173 GLU A O 1
ATOM 1392 N N . LEU A 1 174 ? -5.732 9.129 6.666 1.00 98.75 174 LEU A N 1
ATOM 1393 C CA . LEU A 1 174 ? -5.726 7.660 6.704 1.00 98.75 174 LEU A CA 1
ATOM 1394 C C . LEU A 1 174 ? -4.888 7.058 5.559 1.00 98.75 174 LEU A C 1
ATOM 1396 O O . LEU A 1 174 ? -4.223 6.034 5.750 1.00 98.75 174 LEU A O 1
ATOM 1400 N N . ILE A 1 175 ? -4.904 7.682 4.374 1.00 98.62 175 ILE A N 1
ATOM 1401 C CA . ILE A 1 175 ? -4.115 7.263 3.203 1.00 98.62 175 ILE A CA 1
ATOM 1402 C C . ILE A 1 175 ? -2.635 7.615 3.387 1.00 98.62 175 ILE A C 1
ATOM 1404 O O . ILE A 1 175 ? -1.757 6.771 3.175 1.00 98.62 175 ILE A O 1
ATOM 1408 N N . ASN A 1 176 ? -2.355 8.859 3.773 1.00 97.56 176 ASN A N 1
ATOM 1409 C CA . ASN A 1 176 ? -1.014 9.413 3.906 1.00 97.56 176 ASN A CA 1
ATOM 1410 C C . ASN A 1 176 ? -0.836 10.095 5.276 1.00 97.56 176 ASN A C 1
ATOM 1412 O O . ASN A 1 176 ? -0.848 11.326 5.355 1.00 97.56 176 ASN A O 1
ATOM 1416 N N . PRO A 1 177 ? -0.655 9.313 6.360 1.00 96.06 177 PRO A N 1
ATOM 1417 C CA . PRO A 1 177 ? -0.523 9.868 7.701 1.00 96.06 177 PRO A CA 1
ATOM 1418 C C . PRO A 1 177 ? 0.679 10.812 7.825 1.00 96.06 177 PRO A C 1
ATOM 1420 O O . PRO A 1 177 ? 1.732 10.532 7.236 1.00 96.06 177 PRO A O 1
ATOM 1423 N N . PRO A 1 178 ? 0.580 11.881 8.638 1.00 94.25 178 PRO A N 1
ATOM 1424 C CA . PRO A 1 178 ? 1.681 12.813 8.827 1.00 94.25 178 PRO A CA 1
ATOM 1425 C C . PRO A 1 178 ? 2.934 12.097 9.369 1.00 94.25 178 PRO A C 1
ATOM 1427 O O . PRO A 1 178 ? 2.839 11.226 10.246 1.00 94.25 178 PRO A O 1
ATOM 1430 N N . PRO A 1 179 ? 4.133 12.437 8.864 1.00 90.81 179 PRO A N 1
ATOM 1431 C CA . PRO A 1 179 ? 5.372 11.830 9.330 1.00 90.81 179 PRO A CA 1
ATOM 1432 C C . PRO A 1 179 ? 5.606 12.144 10.811 1.00 90.81 179 PRO A C 1
ATOM 1434 O O . PRO A 1 179 ? 5.260 13.214 11.305 1.00 90.81 179 PRO A O 1
ATOM 1437 N N . GLY A 1 180 ? 6.198 11.194 11.537 1.00 89.56 180 GLY A N 1
ATOM 1438 C CA . GLY A 1 180 ? 6.481 11.350 12.967 1.00 89.56 180 GLY A CA 1
ATOM 1439 C C . GLY A 1 180 ? 5.255 11.249 13.879 1.00 89.56 180 GLY A C 1
ATOM 1440 O O . GLY A 1 180 ? 5.428 11.323 15.094 1.00 89.56 180 GLY A O 1
ATOM 1441 N N . LEU A 1 181 ? 4.044 11.018 13.341 1.00 91.69 181 LEU A N 1
ATOM 1442 C CA . LEU A 1 181 ? 2.815 10.906 14.135 1.00 91.69 181 LEU A CA 1
ATOM 1443 C C . LEU A 1 181 ? 3.004 9.966 15.326 1.00 91.69 181 LEU A C 1
ATOM 1445 O O . LEU A 1 181 ? 2.666 10.338 16.437 1.00 91.69 181 LEU A O 1
ATOM 1449 N N . TRP A 1 182 ? 3.606 8.794 15.131 1.00 91.38 182 TRP A N 1
ATOM 1450 C CA . TRP A 1 182 ? 3.732 7.758 16.163 1.00 91.38 182 TRP A CA 1
ATOM 1451 C C . TRP A 1 182 ? 5.118 7.660 16.817 1.00 91.38 182 TRP A C 1
ATOM 1453 O O . TRP A 1 182 ? 5.424 6.643 17.440 1.00 91.38 182 TRP A O 1
ATOM 1463 N N . GLU A 1 183 ? 5.969 8.684 16.686 1.00 88.00 183 GLU A N 1
ATOM 1464 C CA . GLU A 1 183 ? 7.302 8.667 17.300 1.00 88.00 183 GLU A CA 1
ATOM 1465 C C . GLU A 1 183 ? 7.181 8.672 18.835 1.00 88.00 183 GLU A C 1
ATOM 1467 O O . GLU A 1 183 ? 6.562 9.561 19.426 1.00 88.00 183 GLU A O 1
ATOM 1472 N N . LYS A 1 184 ? 7.755 7.656 19.488 1.00 84.50 184 LYS A N 1
ATOM 1473 C CA . LYS A 1 184 ? 7.764 7.507 20.952 1.00 84.50 184 LYS A CA 1
ATOM 1474 C C . LYS A 1 184 ? 9.049 8.093 21.543 1.00 84.50 184 LYS A C 1
ATOM 1476 O O . LYS A 1 184 ? 10.080 8.138 20.872 1.00 84.50 184 LYS A O 1
ATOM 1481 N N . ASP A 1 185 ? 8.980 8.553 22.790 1.00 83.31 185 ASP A N 1
ATOM 1482 C CA . ASP A 1 185 ? 10.161 8.979 23.547 1.00 83.31 185 ASP A CA 1
ATOM 1483 C C . ASP A 1 185 ? 11.142 7.810 23.786 1.00 83.31 185 ASP A C 1
ATOM 1485 O O . ASP A 1 185 ? 10.847 6.637 23.536 1.00 83.31 185 ASP A O 1
ATOM 1489 N N . SER A 1 186 ? 12.352 8.122 24.259 1.00 81.94 186 SER A N 1
ATOM 1490 C CA . SER A 1 186 ? 13.399 7.116 24.496 1.00 81.94 186 SER A CA 1
ATOM 1491 C C . SER A 1 186 ? 12.996 6.066 25.539 1.00 81.94 186 SER A C 1
ATOM 1493 O O . SER A 1 186 ? 13.421 4.912 25.447 1.00 81.94 186 SER A O 1
ATOM 1495 N N . THR A 1 187 ? 12.154 6.444 26.503 1.00 80.06 187 THR A N 1
ATOM 1496 C CA . THR A 1 187 ? 11.599 5.583 27.557 1.00 80.06 187 THR A CA 1
ATOM 1497 C C . THR A 1 187 ? 10.390 4.771 27.093 1.00 80.06 187 THR A C 1
ATOM 1499 O O . THR A 1 187 ? 10.013 3.806 27.758 1.00 80.06 187 THR A O 1
ATOM 1502 N N . ARG A 1 188 ? 9.809 5.115 25.938 1.00 81.12 188 ARG A N 1
ATOM 1503 C CA . ARG A 1 188 ? 8.567 4.567 25.378 1.00 81.12 188 ARG A CA 1
ATOM 1504 C C . ARG A 1 188 ? 7.395 4.658 26.345 1.00 81.12 188 ARG A C 1
ATOM 1506 O O . ARG A 1 188 ? 6.557 3.761 26.368 1.00 81.12 188 ARG A O 1
ATOM 1513 N N . SER A 1 189 ? 7.365 5.718 27.142 1.00 82.19 189 SER A N 1
ATOM 1514 C CA . SER A 1 189 ? 6.288 6.044 28.079 1.00 82.19 189 SER A CA 1
ATOM 1515 C C . SER A 1 189 ? 5.281 7.020 27.480 1.00 82.19 189 SER A C 1
ATOM 1517 O O . SER A 1 189 ? 4.126 7.028 27.897 1.00 82.19 189 SER A O 1
ATOM 1519 N N . ALA A 1 190 ? 5.704 7.819 26.499 1.00 85.38 190 ALA A N 1
ATOM 1520 C CA . ALA A 1 190 ? 4.874 8.829 25.860 1.00 85.38 190 ALA A CA 1
ATOM 1521 C C . ALA A 1 190 ? 5.226 9.012 24.376 1.00 85.38 190 ALA A C 1
ATOM 1523 O O . ALA A 1 190 ? 6.219 8.487 23.862 1.00 85.38 190 ALA A O 1
ATOM 1524 N N . TYR A 1 191 ? 4.383 9.773 23.683 1.00 90.06 191 TYR A N 1
ATOM 1525 C CA . TYR A 1 191 ? 4.641 10.230 22.323 1.00 90.06 191 TYR A CA 1
ATOM 1526 C C . TYR A 1 191 ? 5.497 11.492 22.338 1.00 90.06 191 TYR A C 1
ATOM 1528 O O . TYR A 1 191 ? 5.245 12.413 23.110 1.00 90.06 191 TYR A O 1
ATOM 1536 N N . LYS A 1 192 ? 6.505 11.532 21.465 1.00 89.38 192 LYS A N 1
ATOM 1537 C CA . LYS A 1 192 ? 7.407 12.677 21.313 1.00 89.38 192 LYS A CA 1
ATOM 1538 C C . LYS A 1 192 ? 6.733 13.831 20.569 1.00 89.38 192 LYS A C 1
ATOM 1540 O O . LYS A 1 192 ? 7.017 14.993 20.843 1.00 89.38 192 LYS A O 1
ATOM 1545 N N . THR A 1 193 ? 5.875 13.510 19.607 1.00 85.75 193 THR A N 1
ATOM 1546 C CA . THR A 1 193 ? 5.175 14.488 18.774 1.00 85.75 193 THR A CA 1
ATOM 1547 C C . THR A 1 193 ? 3.784 14.798 19.334 1.00 85.75 193 THR A C 1
ATOM 1549 O O . THR A 1 193 ? 3.116 13.901 19.870 1.00 85.75 193 THR A O 1
ATOM 1552 N N . PRO A 1 194 ? 3.310 16.053 19.208 1.00 91.31 194 PRO A N 1
ATOM 1553 C CA . PRO A 1 194 ? 1.913 16.368 19.479 1.00 91.31 194 PRO A CA 1
ATOM 1554 C C . PRO A 1 194 ? 0.998 15.626 18.495 1.00 91.31 194 PRO A C 1
ATOM 1556 O O . PRO A 1 194 ? 1.452 15.031 17.517 1.00 91.31 194 PRO A O 1
ATOM 1559 N N . TRP A 1 195 ? -0.307 15.640 18.756 1.00 95.50 195 TRP A N 1
ATOM 1560 C CA . TRP A 1 195 ? -1.279 15.144 17.786 1.00 95.50 195 TRP A CA 1
ATOM 1561 C C . TRP A 1 195 ? -1.270 16.043 16.544 1.00 95.50 195 TRP A C 1
ATOM 1563 O O . TRP A 1 195 ? -1.467 17.249 16.667 1.00 95.50 195 TRP A O 1
ATOM 1573 N N . LEU A 1 196 ? -0.986 15.460 15.376 1.00 95.69 196 LEU A N 1
ATOM 1574 C CA . LEU A 1 196 ? -0.791 16.194 14.117 1.00 95.69 196 LEU A CA 1
ATOM 1575 C C . LEU A 1 196 ? -1.987 16.103 13.163 1.00 95.69 196 LEU A C 1
ATOM 1577 O O . LEU A 1 196 ? -1.966 16.753 12.125 1.00 95.69 196 LEU A O 1
ATOM 1581 N N . CYS A 1 197 ? -2.977 15.264 13.472 1.00 97.00 197 CYS A N 1
ATOM 1582 C CA . CYS A 1 197 ? -4.120 15.028 12.597 1.00 97.00 197 CYS A CA 1
ATOM 1583 C C . CYS A 1 197 ? -5.267 15.984 12.926 1.00 97.00 197 CYS A C 1
ATOM 1585 O O . CYS A 1 197 ? -5.567 16.238 14.095 1.00 97.00 197 CYS A O 1
ATOM 1587 N N . GLU A 1 198 ? -5.933 16.464 11.886 1.00 96.88 198 GLU A N 1
ATOM 1588 C CA . GLU A 1 198 ? -7.087 17.357 11.968 1.00 96.88 198 GLU A CA 1
ATOM 1589 C C . GLU A 1 198 ? -8.400 16.585 11.808 1.00 96.88 198 GLU A C 1
ATOM 1591 O O . GLU A 1 198 ? -9.411 16.974 12.389 1.00 96.88 198 GLU A O 1
ATOM 1596 N N . GLY A 1 199 ? -8.396 15.475 11.059 1.00 97.19 199 GLY A N 1
ATOM 1597 C CA . GLY A 1 199 ? -9.610 14.741 10.719 1.00 97.19 199 GLY A CA 1
ATOM 1598 C C . GLY A 1 199 ? -10.303 14.122 11.931 1.00 97.19 199 GLY A C 1
ATOM 1599 O O . GLY A 1 199 ? -11.527 14.103 12.008 1.00 97.19 199 GLY A O 1
ATOM 1600 N N . ARG A 1 200 ? -9.542 13.631 12.913 1.00 97.62 200 ARG A N 1
ATOM 1601 C CA . ARG A 1 200 ? -10.075 13.049 14.157 1.00 97.62 200 ARG A CA 1
ATOM 1602 C C . ARG A 1 200 ? -9.155 13.308 15.341 1.00 97.62 200 ARG A C 1
ATOM 1604 O O . ARG A 1 200 ? -7.954 13.485 15.163 1.00 97.62 200 ARG A O 1
ATOM 1611 N N . GLY A 1 201 ? -9.722 13.275 16.546 1.00 96.31 201 GLY A N 1
ATOM 1612 C CA . GLY A 1 201 ? -8.997 13.414 17.808 1.00 96.31 201 GLY A CA 1
ATOM 1613 C C . GLY A 1 201 ? -8.196 12.173 18.223 1.00 96.31 201 GLY A C 1
ATOM 1614 O O . GLY A 1 201 ? -8.285 11.095 17.628 1.00 96.31 201 GLY A O 1
ATOM 1615 N N . GLN A 1 202 ? -7.407 12.326 19.291 1.00 95.31 202 GLN A N 1
ATOM 1616 C CA . GLN A 1 202 ? -6.542 11.270 19.839 1.00 95.31 202 GLN A CA 1
ATOM 1617 C C . GLN A 1 202 ? -7.322 10.051 20.358 1.00 95.31 202 GLN A C 1
ATOM 1619 O O . GLN A 1 202 ? -6.799 8.934 20.356 1.00 95.31 202 GLN A O 1
ATOM 1624 N N . ASP A 1 203 ? -8.577 10.234 20.756 1.00 93.12 203 ASP A N 1
ATOM 1625 C CA . ASP A 1 203 ? -9.494 9.178 21.185 1.00 93.12 203 ASP A CA 1
ATOM 1626 C C . ASP A 1 203 ? -9.826 8.194 20.047 1.00 93.12 203 ASP A C 1
ATOM 1628 O O . ASP A 1 203 ? -9.980 6.995 20.296 1.00 93.12 203 ASP A O 1
ATOM 1632 N N . LYS A 1 204 ? -9.807 8.667 18.795 1.00 97.12 204 LYS A N 1
ATOM 1633 C CA . LYS A 1 204 ? -10.016 7.883 17.563 1.00 97.12 204 LYS A CA 1
ATOM 1634 C C . LYS A 1 204 ? -8.725 7.516 16.830 1.00 97.12 204 LYS A C 1
ATOM 1636 O O . LYS A 1 204 ? -8.762 6.983 15.722 1.00 97.12 204 LYS A O 1
ATOM 1641 N N . SER A 1 205 ? -7.565 7.768 17.436 1.00 97.38 205 SER A N 1
ATOM 1642 C CA . SER A 1 205 ? -6.261 7.583 16.779 1.00 97.38 205 SER A CA 1
ATOM 1643 C C . SER A 1 205 ? -5.990 6.152 16.281 1.00 97.38 205 SER A C 1
ATOM 1645 O O . SER A 1 205 ? -5.233 5.968 15.329 1.00 97.38 205 SER A O 1
ATOM 1647 N N . PHE A 1 206 ? -6.666 5.144 16.837 1.00 97.94 206 PHE A N 1
ATOM 1648 C CA . PHE A 1 206 ? -6.583 3.754 16.386 1.00 97.94 206 PHE A CA 1
ATOM 1649 C C . PHE A 1 206 ? -7.062 3.554 14.939 1.00 97.94 206 PHE A C 1
ATOM 1651 O O . PHE A 1 206 ? -6.572 2.644 14.273 1.00 97.94 206 PHE A O 1
ATOM 1658 N N . LEU A 1 207 ? -7.964 4.398 14.421 1.00 98.69 207 LEU A N 1
ATOM 1659 C CA . LEU A 1 207 ? -8.444 4.307 13.034 1.00 98.69 207 LEU A CA 1
ATOM 1660 C C . LEU A 1 207 ? -7.304 4.538 12.025 1.00 98.69 207 LEU A C 1
ATOM 1662 O O . LEU A 1 207 ? -7.220 3.843 11.012 1.00 98.69 207 LEU A O 1
ATOM 1666 N N . TYR A 1 208 ? -6.343 5.407 12.359 1.00 98.50 208 TYR A N 1
ATOM 1667 C CA . TYR A 1 208 ? -5.144 5.672 11.548 1.00 98.50 208 TYR A CA 1
ATOM 1668 C C . TYR A 1 208 ? -4.160 4.497 11.496 1.00 98.50 208 TYR A C 1
ATOM 1670 O O . TYR A 1 208 ? -3.206 4.519 10.722 1.00 98.50 208 TYR A O 1
ATOM 1678 N N . LEU A 1 209 ? -4.374 3.453 12.301 1.00 98.06 209 LEU A N 1
ATOM 1679 C CA . LEU A 1 209 ? -3.564 2.235 12.285 1.00 98.06 209 LEU A CA 1
ATOM 1680 C C . LEU A 1 209 ? -4.154 1.139 11.384 1.00 98.06 209 LEU A C 1
ATOM 1682 O O . LEU A 1 209 ? -3.516 0.104 11.217 1.00 98.06 209 LEU A O 1
ATOM 1686 N N . ILE A 1 210 ? -5.345 1.336 10.804 1.00 98.69 210 ILE A N 1
ATOM 1687 C CA . ILE A 1 210 ? -6.019 0.304 10.001 1.00 98.69 210 ILE A CA 1
ATOM 1688 C C . ILE A 1 210 ? -5.427 0.243 8.586 1.00 98.69 210 ILE A C 1
ATOM 1690 O O . ILE A 1 210 ? -4.906 -0.795 8.180 1.00 98.69 210 ILE A O 1
ATOM 1694 N N . VAL A 1 211 ? -5.473 1.356 7.844 1.00 98.50 211 VAL A N 1
ATOM 1695 C CA . VAL A 1 211 ? -5.131 1.407 6.406 1.00 98.50 211 VAL A CA 1
ATOM 1696 C C . VAL A 1 211 ? -3.629 1.562 6.159 1.00 98.50 211 VAL A C 1
ATOM 1698 O O . VAL A 1 211 ? -3.054 0.869 5.311 1.00 98.50 211 VAL A O 1
ATOM 1701 N N . LYS A 1 212 ? -2.979 2.475 6.889 1.00 97.31 212 LYS A N 1
ATOM 1702 C CA . LYS A 1 212 ? -1.541 2.738 6.791 1.00 97.31 212 LYS A CA 1
ATOM 1703 C C . LYS A 1 212 ? -0.934 2.916 8.178 1.00 97.31 212 LYS A C 1
ATOM 1705 O O . LYS A 1 212 ? -0.804 4.017 8.699 1.00 97.31 212 LYS A O 1
ATOM 1710 N N . ASN A 1 213 ? -0.473 1.812 8.751 1.00 96.06 213 ASN A N 1
ATOM 1711 C CA . ASN A 1 213 ? 0.068 1.804 10.100 1.00 96.06 213 ASN A CA 1
ATOM 1712 C C . ASN A 1 213 ? 1.536 2.257 10.105 1.00 96.06 213 ASN A C 1
ATOM 1714 O O . ASN A 1 213 ? 2.449 1.475 9.832 1.00 96.06 213 ASN A O 1
ATOM 1718 N N . THR A 1 214 ? 1.782 3.527 10.427 1.00 93.06 214 THR A N 1
ATOM 1719 C CA . THR A 1 214 ? 3.142 4.085 10.542 1.00 93.06 214 THR A CA 1
ATOM 1720 C C . THR A 1 214 ? 3.794 3.851 11.911 1.00 93.06 214 THR A C 1
ATOM 1722 O O . THR A 1 214 ? 4.980 4.134 12.058 1.00 93.06 214 THR A O 1
ATOM 1725 N N . LEU A 1 215 ? 3.074 3.279 12.885 1.00 92.44 215 LEU A N 1
ATOM 1726 C CA . LEU A 1 215 ? 3.609 2.900 14.199 1.00 92.44 215 LEU A CA 1
ATOM 1727 C C . LEU A 1 215 ? 4.426 1.599 14.143 1.00 92.44 215 LEU A C 1
ATOM 1729 O O . LEU A 1 215 ? 5.517 1.512 14.707 1.00 92.44 215 LEU A O 1
ATOM 1733 N N . ASN A 1 216 ? 3.876 0.558 13.513 1.00 92.38 216 ASN A N 1
ATOM 1734 C CA . ASN A 1 216 ? 4.467 -0.785 13.504 1.00 92.38 216 ASN A CA 1
ATOM 1735 C C . ASN A 1 216 ? 4.210 -1.581 12.211 1.00 92.38 216 ASN A C 1
ATOM 1737 O O . ASN A 1 216 ? 4.619 -2.741 12.115 1.00 92.38 216 ASN A O 1
ATOM 1741 N N . GLY A 1 217 ? 3.564 -0.984 11.206 1.00 93.25 217 GLY A N 1
ATOM 1742 C CA . GLY A 1 217 ? 3.374 -1.602 9.895 1.00 93.25 217 GLY A CA 1
ATOM 1743 C C . GLY A 1 217 ? 2.383 -2.766 9.862 1.00 93.25 217 GLY A C 1
ATOM 1744 O O . GLY A 1 217 ? 2.346 -3.469 8.851 1.00 93.25 217 GLY A O 1
ATOM 1745 N N . ILE A 1 218 ? 1.608 -3.006 10.924 1.00 95.88 218 ILE A N 1
ATOM 1746 C CA . ILE A 1 218 ? 0.522 -3.994 10.927 1.00 95.88 218 ILE A CA 1
ATOM 1747 C C . ILE A 1 218 ? -0.748 -3.288 10.443 1.00 95.88 218 ILE A C 1
ATOM 1749 O O . ILE A 1 218 ? -1.441 -2.649 11.229 1.00 95.88 218 ILE A O 1
ATOM 1753 N N . ASP A 1 219 ? -1.015 -3.377 9.144 1.00 97.31 219 ASP A N 1
ATOM 1754 C CA . ASP A 1 219 ? -2.161 -2.762 8.470 1.00 97.31 219 ASP A CA 1
ATOM 1755 C C . ASP A 1 219 ? -2.865 -3.759 7.541 1.00 97.31 219 ASP A C 1
ATOM 1757 O O . ASP A 1 219 ? -2.275 -4.753 7.104 1.00 97.31 219 ASP A O 1
ATOM 1761 N N . VAL A 1 220 ? -4.128 -3.473 7.214 1.00 98.38 220 VAL A N 1
ATOM 1762 C CA . VAL A 1 220 ? -4.950 -4.324 6.338 1.00 98.38 220 VAL A CA 1
ATOM 1763 C C . VAL A 1 220 ? -4.376 -4.422 4.922 1.00 98.38 220 VAL A C 1
ATOM 1765 O O . VAL A 1 220 ? -4.499 -5.454 4.265 1.00 98.38 220 VAL A O 1
ATOM 1768 N N . ALA A 1 221 ? -3.647 -3.391 4.476 1.00 98.12 221 ALA A N 1
ATOM 1769 C CA . ALA A 1 221 ? -2.941 -3.410 3.201 1.00 98.12 221 ALA A CA 1
ATOM 1770 C C . ALA A 1 221 ? -1.893 -4.530 3.148 1.00 98.12 221 ALA A C 1
ATOM 1772 O O . ALA A 1 221 ? -1.758 -5.206 2.128 1.00 98.12 221 ALA A O 1
ATOM 1773 N N . LYS A 1 222 ? -1.171 -4.754 4.254 1.00 96.81 222 LYS A N 1
ATOM 1774 C CA . LYS A 1 222 ? -0.211 -5.853 4.379 1.00 96.81 222 LYS A CA 1
ATOM 1775 C C . LYS A 1 222 ? -0.867 -7.217 4.426 1.00 96.81 222 LYS A C 1
ATOM 1777 O O . LYS A 1 222 ? -0.321 -8.160 3.865 1.00 96.81 222 LYS A O 1
ATOM 1782 N N . TRP A 1 223 ? -2.023 -7.321 5.067 1.00 97.62 223 TRP A N 1
ATOM 1783 C CA . TRP A 1 223 ? -2.768 -8.573 5.111 1.00 97.62 223 TRP A CA 1
ATOM 1784 C C . TRP A 1 223 ? -3.212 -9.006 3.712 1.00 97.62 223 TRP A C 1
ATOM 1786 O O . TRP A 1 223 ? -2.957 -10.154 3.347 1.00 97.62 223 TRP A O 1
ATOM 1796 N N . ASP A 1 224 ? -3.769 -8.084 2.915 1.00 98.56 224 ASP A N 1
ATOM 1797 C CA . ASP A 1 224 ? -4.169 -8.393 1.539 1.00 98.56 224 ASP A CA 1
ATOM 1798 C C . ASP A 1 224 ? -2.966 -8.798 0.688 1.00 98.56 224 ASP A C 1
ATOM 1800 O O . ASP A 1 224 ? -2.963 -9.903 0.149 1.00 98.56 224 ASP A O 1
ATOM 1804 N N . TYR A 1 225 ? -1.917 -7.964 0.597 1.00 97.88 225 TYR A N 1
ATOM 1805 C CA . TYR A 1 225 ? -0.822 -8.293 -0.320 1.00 97.88 225 TYR A CA 1
ATOM 1806 C C . TYR A 1 225 ? -0.081 -9.559 0.112 1.00 97.88 225 TYR A C 1
ATOM 1808 O O . TYR A 1 225 ? 0.363 -10.310 -0.746 1.00 97.88 225 TYR A O 1
ATOM 1816 N N . CYS A 1 226 ? 0.045 -9.850 1.414 1.00 96.94 226 CYS A N 1
ATOM 1817 C CA . CYS A 1 226 ? 0.675 -11.097 1.841 1.00 96.94 226 CYS A CA 1
ATOM 1818 C C . CYS A 1 226 ? -0.113 -12.312 1.344 1.00 96.94 226 CYS A C 1
ATOM 1820 O O . CYS A 1 226 ? 0.499 -13.237 0.819 1.00 96.94 226 CYS A O 1
ATOM 1822 N N . ALA A 1 227 ? -1.442 -12.308 1.465 1.00 97.81 227 ALA A N 1
ATOM 1823 C CA . ALA A 1 227 ? -2.276 -13.406 0.987 1.00 97.81 227 ALA A CA 1
ATOM 1824 C C . ALA A 1 227 ? -2.320 -13.469 -0.550 1.00 97.81 227 ALA A C 1
ATOM 1826 O O . ALA A 1 227 ? -2.065 -14.522 -1.139 1.00 97.81 227 ALA A O 1
ATOM 1827 N N . ARG A 1 228 ? -2.573 -12.328 -1.198 1.00 98.31 228 ARG A N 1
ATOM 1828 C CA . ARG A 1 228 ? -2.713 -12.197 -2.650 1.00 98.31 228 ARG A CA 1
ATOM 1829 C C . ARG A 1 228 ? -1.421 -12.511 -3.385 1.00 98.31 228 ARG A C 1
ATOM 1831 O O . ARG A 1 228 ? -1.420 -13.321 -4.307 1.00 98.31 228 ARG A O 1
ATOM 1838 N N . ASP A 1 229 ? -0.307 -11.926 -2.961 1.00 98.38 229 ASP A N 1
ATOM 1839 C CA . ASP A 1 229 ? 0.975 -12.164 -3.617 1.00 98.38 229 ASP A CA 1
ATOM 1840 C C . ASP A 1 229 ? 1.417 -13.614 -3.416 1.00 98.38 229 ASP A C 1
ATOM 1842 O O . ASP A 1 229 ? 1.891 -14.226 -4.365 1.00 98.38 229 ASP A O 1
ATOM 1846 N N . CYS A 1 230 ? 1.202 -14.205 -2.234 1.00 98.00 230 CYS A N 1
ATOM 1847 C CA . CYS A 1 230 ? 1.449 -15.633 -2.012 1.00 98.00 230 CYS A CA 1
ATOM 1848 C C . CYS A 1 230 ? 0.674 -16.512 -3.003 1.00 98.00 230 CYS A C 1
ATOM 1850 O O . CYS A 1 230 ? 1.269 -17.387 -3.635 1.00 98.00 230 CYS A O 1
ATOM 1852 N N . TYR A 1 231 ? -0.620 -16.236 -3.189 1.00 97.94 231 TYR A N 1
ATOM 1853 C CA . TYR A 1 231 ? -1.468 -16.950 -4.142 1.00 97.94 231 TYR A CA 1
ATOM 1854 C C . TYR A 1 231 ? -0.924 -16.861 -5.576 1.00 97.94 231 TYR A C 1
ATOM 1856 O O . TYR A 1 231 ? -0.676 -17.887 -6.208 1.00 97.94 231 TYR A O 1
ATOM 1864 N N . PHE A 1 232 ? -0.654 -15.650 -6.075 1.00 98.19 232 PHE A N 1
ATOM 1865 C CA . PHE A 1 232 ? -0.180 -15.455 -7.451 1.00 98.19 232 PHE A CA 1
ATOM 1866 C C . PHE A 1 232 ? 1.287 -15.851 -7.673 1.00 98.19 232 PHE A C 1
ATOM 1868 O O . PHE A 1 232 ? 1.672 -16.122 -8.808 1.00 98.19 232 PHE A O 1
ATOM 1875 N N . LEU A 1 233 ? 2.117 -15.905 -6.629 1.00 98.00 233 LEU A N 1
ATOM 1876 C CA . LEU A 1 233 ? 3.516 -16.344 -6.714 1.00 98.00 233 LEU A CA 1
ATOM 1877 C C . LEU A 1 233 ? 3.691 -17.855 -6.502 1.00 98.00 233 LEU A C 1
ATOM 1879 O O . LEU A 1 233 ? 4.791 -18.362 -6.718 1.00 98.00 233 LEU A O 1
ATOM 1883 N N . GLY A 1 234 ? 2.654 -18.572 -6.054 1.00 96.56 234 GLY A N 1
ATOM 1884 C CA . GLY A 1 234 ? 2.775 -19.978 -5.657 1.00 96.56 234 GLY A CA 1
ATOM 1885 C C . GLY A 1 234 ? 3.613 -20.171 -4.386 1.00 96.56 234 GLY A C 1
ATOM 1886 O O . GLY A 1 234 ? 4.297 -21.182 -4.234 1.00 96.56 234 GLY A O 1
ATOM 1887 N N . ILE A 1 235 ? 3.594 -19.193 -3.478 1.00 95.81 235 ILE A N 1
ATOM 1888 C CA . ILE A 1 235 ? 4.284 -19.245 -2.183 1.00 95.81 235 ILE A CA 1
ATOM 1889 C C . ILE A 1 235 ? 3.237 -19.511 -1.100 1.00 95.81 235 ILE A C 1
ATOM 1891 O O . ILE A 1 235 ? 2.197 -18.865 -1.071 1.00 95.81 235 ILE A O 1
ATOM 1895 N N . SER A 1 236 ? 3.489 -20.447 -0.184 1.00 94.25 236 SER A N 1
ATOM 1896 C CA . SER A 1 236 ? 2.561 -20.702 0.924 1.00 94.25 236 SER A CA 1
ATOM 1897 C C . SER A 1 236 ? 2.475 -19.498 1.866 1.00 94.25 236 SER A C 1
ATOM 1899 O O . SER A 1 236 ? 3.486 -19.094 2.444 1.00 94.25 236 SER A O 1
ATOM 1901 N N . ASN A 1 237 ? 1.264 -18.977 2.077 1.00 92.69 237 ASN A N 1
ATOM 1902 C CA . ASN A 1 237 ? 1.013 -17.955 3.087 1.00 92.69 237 ASN A CA 1
ATOM 1903 C C . ASN A 1 237 ? 0.938 -18.592 4.485 1.00 92.69 237 ASN A C 1
ATOM 1905 O O . ASN A 1 237 ? 0.060 -19.409 4.752 1.00 92.69 237 ASN A O 1
ATOM 1909 N N . SER A 1 238 ? 1.839 -18.205 5.389 1.00 88.88 238 SER A N 1
ATOM 1910 C CA . SER A 1 238 ? 1.847 -18.678 6.783 1.00 88.88 238 SER A CA 1
ATOM 1911 C C . SER A 1 238 ? 1.116 -17.753 7.764 1.00 88.88 238 SER A C 1
ATOM 1913 O O . SER A 1 238 ? 1.154 -17.997 8.970 1.00 88.88 238 SER A O 1
ATOM 1915 N N . PHE A 1 239 ? 0.511 -16.662 7.287 1.00 92.31 239 PHE A N 1
ATOM 1916 C CA . PHE A 1 239 ? -0.183 -15.678 8.113 1.00 92.31 239 PHE A CA 1
ATOM 1917 C C . PHE A 1 239 ? -1.696 -15.674 7.849 1.00 92.31 239 PHE A C 1
ATOM 1919 O O . PHE A 1 239 ? -2.148 -15.500 6.719 1.00 92.31 239 PHE A O 1
ATOM 1926 N N . ASP A 1 240 ? -2.473 -15.807 8.923 1.00 91.88 240 ASP A N 1
ATOM 1927 C CA . ASP A 1 240 ? -3.941 -15.806 8.914 1.00 91.88 240 ASP A CA 1
ATOM 1928 C C . ASP A 1 240 ? -4.470 -14.508 9.550 1.00 91.88 240 ASP A C 1
ATOM 1930 O O . ASP A 1 240 ? -4.435 -14.331 10.773 1.00 91.88 240 ASP A O 1
ATOM 1934 N N . HIS A 1 241 ? -4.953 -13.587 8.719 1.00 93.50 241 HIS A N 1
ATOM 1935 C CA . HIS A 1 241 ? -5.509 -12.315 9.181 1.00 93.50 241 HIS A CA 1
ATOM 1936 C C . HIS A 1 241 ? -6.863 -12.491 9.889 1.00 93.50 241 HIS A C 1
ATOM 1938 O O . HIS A 1 241 ? -7.113 -11.800 10.879 1.00 93.50 241 HIS A O 1
ATOM 1944 N N . GLN A 1 242 ? -7.699 -13.454 9.477 1.00 92.94 242 GLN A N 1
ATOM 1945 C CA . GLN A 1 242 ? -9.017 -13.702 10.079 1.00 92.94 242 GLN A CA 1
ATOM 1946 C C . GLN A 1 242 ? -8.899 -14.107 11.547 1.00 92.94 242 GLN A C 1
ATOM 1948 O O . GLN A 1 242 ? -9.707 -13.713 12.398 1.00 92.94 242 GLN A O 1
ATOM 1953 N N . ARG A 1 243 ? -7.862 -14.881 11.880 1.00 92.62 243 ARG A N 1
ATOM 1954 C CA . ARG A 1 243 ? -7.525 -15.172 13.273 1.00 92.62 243 ARG A CA 1
ATOM 1955 C C . ARG A 1 243 ? -7.144 -13.904 14.033 1.00 92.62 243 ARG A C 1
ATOM 1957 O O . ARG A 1 243 ? -7.632 -13.708 15.148 1.00 92.62 243 ARG A O 1
ATOM 1964 N N . LEU A 1 244 ? -6.277 -13.069 13.462 1.00 93.56 244 LEU A N 1
ATOM 1965 C CA . LEU A 1 244 ? -5.753 -11.881 14.133 1.00 93.56 244 LEU A CA 1
ATOM 1966 C C . LEU A 1 244 ? -6.859 -10.855 14.433 1.00 93.56 244 LEU A C 1
ATOM 1968 O O . LEU A 1 244 ? -6.909 -10.338 15.551 1.00 93.56 244 LEU A O 1
ATOM 1972 N N . LEU A 1 245 ? -7.790 -10.650 13.493 1.00 93.50 245 LEU A N 1
ATOM 1973 C CA . LEU A 1 245 ? -8.982 -9.805 13.649 1.00 93.50 245 LEU A CA 1
ATOM 1974 C C . LEU A 1 245 ? -9.755 -10.115 14.941 1.00 93.50 245 LEU A C 1
ATOM 1976 O O . LEU A 1 245 ? -10.131 -9.217 15.693 1.00 93.50 245 LEU A O 1
ATOM 1980 N N . LYS A 1 246 ? -9.934 -11.402 15.264 1.00 91.31 246 LYS A N 1
ATOM 1981 C CA . LYS A 1 246 ? -10.677 -11.858 16.458 1.00 91.31 246 LYS A CA 1
ATOM 1982 C C . LYS A 1 246 ? -9.980 -11.524 17.783 1.00 91.31 246 LYS A C 1
ATOM 1984 O O . LYS A 1 246 ? -10.616 -11.569 18.840 1.00 91.31 246 LYS A O 1
ATOM 1989 N N . TYR A 1 247 ? -8.681 -11.230 17.747 1.00 94.06 247 TYR A N 1
ATOM 1990 C CA . TYR A 1 247 ? -7.852 -10.948 18.921 1.00 94.06 247 TYR A CA 1
ATOM 1991 C C . TYR A 1 247 ? -7.339 -9.508 18.983 1.00 94.06 247 TYR A C 1
ATOM 1993 O O . TYR A 1 247 ? -6.552 -9.199 19.884 1.00 94.06 247 TYR A O 1
ATOM 2001 N N . ALA A 1 248 ? -7.799 -8.644 18.078 1.00 96.00 248 ALA A N 1
ATOM 2002 C CA . ALA A 1 248 ? -7.577 -7.210 18.142 1.00 96.00 248 ALA A CA 1
ATOM 2003 C C . ALA A 1 248 ? -8.487 -6.548 19.194 1.00 96.00 248 ALA A C 1
ATOM 2005 O O . ALA A 1 248 ? -9.609 -6.992 19.461 1.00 96.00 248 ALA A O 1
ATOM 2006 N N . ARG A 1 249 ? -7.980 -5.486 19.817 1.00 95.81 249 ARG A N 1
ATOM 2007 C CA . ARG A 1 249 ? -8.679 -4.637 20.785 1.00 95.81 249 ARG A CA 1
ATOM 2008 C C . ARG A 1 249 ? -8.068 -3.243 20.745 1.00 95.81 249 ARG A C 1
ATOM 2010 O O . ARG A 1 249 ? -6.863 -3.126 20.602 1.00 95.81 249 ARG A O 1
ATOM 2017 N N . VAL A 1 250 ? -8.858 -2.204 20.938 1.00 97.19 250 VAL A N 1
ATOM 2018 C CA . VAL A 1 250 ? -8.360 -0.843 21.132 1.00 97.19 250 VAL A CA 1
ATOM 2019 C C . VAL A 1 250 ? -8.144 -0.574 22.618 1.00 97.19 250 VAL A C 1
ATOM 2021 O O . VAL A 1 250 ? -9.025 -0.858 23.429 1.00 97.19 250 VAL A O 1
ATOM 2024 N N . LEU A 1 251 ? -6.980 -0.035 22.976 1.00 95.56 251 LEU A N 1
ATOM 2025 C CA . LEU A 1 251 ? -6.643 0.389 24.339 1.00 95.56 251 LEU A CA 1
ATOM 2026 C C . LEU A 1 251 ? -5.948 1.748 24.304 1.00 95.56 251 LEU A C 1
ATOM 2028 O O . LEU A 1 251 ? -5.254 2.060 23.339 1.00 95.56 251 LEU A O 1
ATOM 2032 N N . GLN A 1 252 ? -6.097 2.539 25.365 1.00 93.19 252 GLN A N 1
ATOM 2033 C CA . GLN A 1 252 ? -5.377 3.804 25.489 1.00 93.19 252 GLN A CA 1
ATOM 2034 C C . GLN A 1 252 ? -3.951 3.625 26.011 1.00 93.19 252 GLN A C 1
ATOM 2036 O O . GLN A 1 252 ? -3.699 2.898 26.970 1.00 93.19 252 GLN A O 1
ATOM 2041 N N . PHE A 1 253 ? -3.031 4.365 25.403 1.00 90.56 253 PHE A N 1
ATOM 2042 C CA . PHE A 1 253 ? -1.635 4.476 25.781 1.00 90.56 253 PHE A CA 1
ATOM 2043 C C . PHE A 1 253 ? -1.135 5.899 25.493 1.00 90.56 253 PHE A C 1
ATOM 2045 O O . PHE A 1 253 ? -1.271 6.396 24.378 1.00 90.56 253 PHE A O 1
ATOM 2052 N N . GLY A 1 254 ? -0.550 6.574 26.489 1.00 86.75 254 GLY A N 1
ATOM 2053 C CA . GLY A 1 254 ? 0.061 7.898 26.296 1.00 86.75 254 GLY A CA 1
ATOM 2054 C C . GLY A 1 254 ? -0.887 8.958 25.713 1.00 86.75 254 GLY A C 1
ATOM 2055 O O . GLY A 1 254 ? -0.460 9.758 24.886 1.00 86.75 254 GLY A O 1
ATOM 2056 N N . GLY A 1 255 ? -2.173 8.922 26.087 1.00 88.44 255 GLY A N 1
ATOM 2057 C CA . GLY A 1 255 ? -3.209 9.841 25.593 1.00 88.44 255 GLY A CA 1
ATOM 2058 C C . GLY A 1 255 ? -3.829 9.464 24.242 1.00 88.44 255 GLY A C 1
ATOM 2059 O O . GLY A 1 255 ? -4.758 10.132 23.801 1.00 88.44 255 GLY A O 1
ATOM 2060 N N . ARG A 1 256 ? -3.363 8.385 23.600 1.00 93.88 256 ARG A N 1
ATOM 2061 C CA . ARG A 1 256 ? -3.840 7.929 22.289 1.00 93.88 256 ARG A CA 1
ATOM 2062 C C . ARG A 1 256 ? -4.405 6.517 22.361 1.00 93.88 256 ARG A C 1
ATOM 2064 O O . ARG A 1 256 ? -3.910 5.682 23.109 1.00 93.88 256 ARG A O 1
ATOM 2071 N N . SER A 1 257 ? -5.422 6.235 21.566 1.00 95.06 257 SER A N 1
ATOM 2072 C CA . SER A 1 257 ? -5.979 4.896 21.387 1.00 95.06 257 SER A CA 1
ATOM 2073 C C . SER A 1 257 ? -5.171 4.098 20.352 1.00 95.06 257 SER A C 1
ATOM 2075 O O . SER A 1 257 ? -4.993 4.531 19.219 1.00 95.06 257 SER A O 1
ATOM 2077 N N . GLU A 1 258 ? -4.707 2.901 20.705 1.00 95.31 258 GLU A N 1
ATOM 2078 C CA . GLU A 1 258 ? -3.936 2.013 19.826 1.00 95.31 258 GLU A CA 1
ATOM 2079 C C . GLU A 1 258 ? -4.640 0.669 19.610 1.00 95.31 258 GLU A C 1
ATOM 2081 O O . GLU A 1 258 ? -5.293 0.141 20.512 1.00 95.31 258 GLU A O 1
ATOM 2086 N N . ILE A 1 259 ? -4.433 0.064 18.436 1.00 97.12 259 ILE A N 1
ATOM 2087 C CA . ILE A 1 259 ? -4.825 -1.325 18.171 1.00 97.12 259 ILE A CA 1
ATOM 2088 C C . ILE A 1 259 ? -3.800 -2.255 18.830 1.00 97.12 259 ILE A C 1
ATOM 2090 O O . ILE A 1 259 ? -2.629 -2.304 18.454 1.00 97.12 259 ILE A O 1
ATOM 2094 N N . CYS A 1 260 ? -4.269 -3.004 19.817 1.00 96.81 260 CYS A N 1
ATOM 2095 C CA . CYS A 1 260 ? -3.524 -3.962 20.616 1.00 96.81 260 CYS A CA 1
ATOM 2096 C C . CYS A 1 260 ? -3.965 -5.391 20.292 1.00 96.81 260 CYS A C 1
ATOM 2098 O O . CYS A 1 260 ? -5.120 -5.642 19.938 1.00 96.81 260 CYS A O 1
ATOM 2100 N N . PHE A 1 261 ? -3.068 -6.353 20.490 1.00 96.69 261 PHE A N 1
ATOM 2101 C CA . PHE A 1 261 ? -3.341 -7.763 20.207 1.00 96.69 261 PHE A CA 1
ATOM 2102 C C . PHE A 1 261 ? -3.200 -8.629 21.453 1.00 96.69 261 PHE A C 1
ATOM 2104 O O . PHE A 1 261 ? -2.427 -8.347 22.367 1.00 96.69 261 PHE A O 1
ATOM 2111 N N . LYS A 1 262 ? -3.941 -9.733 21.517 1.00 95.25 262 LYS A N 1
ATOM 2112 C CA . LYS A 1 262 ? -3.790 -10.668 22.634 1.00 95.25 262 LYS A CA 1
ATOM 2113 C C . LYS A 1 262 ? -2.382 -11.273 22.630 1.00 95.25 262 LYS A C 1
ATOM 2115 O O . LYS A 1 262 ? -1.931 -11.756 21.600 1.00 95.25 262 LYS A O 1
ATOM 2120 N N . PHE A 1 263 ? -1.724 -11.334 23.790 1.00 94.25 263 PHE A N 1
ATOM 2121 C CA . PHE A 1 263 ? -0.329 -11.790 23.918 1.00 94.25 263 PHE A CA 1
ATOM 2122 C C . PHE A 1 263 ? -0.032 -13.132 23.231 1.00 94.25 263 PHE A C 1
ATOM 2124 O O . PHE A 1 263 ? 0.991 -13.279 22.573 1.00 94.25 263 PHE A O 1
ATOM 2131 N N . LYS A 1 264 ? -0.957 -14.096 23.312 1.00 92.31 264 LYS A N 1
ATOM 2132 C CA . LYS A 1 264 ? -0.804 -15.415 22.673 1.00 92.31 264 LYS A CA 1
ATOM 2133 C C . LYS A 1 264 ? -0.666 -15.372 21.140 1.00 92.31 264 LYS A C 1
ATOM 2135 O O . LYS A 1 264 ? -0.316 -16.381 20.545 1.00 92.31 264 LYS A O 1
ATOM 2140 N N . GLU A 1 265 ? -0.980 -14.242 20.510 1.00 93.19 265 GLU A N 1
ATOM 2141 C CA . GLU A 1 265 ? -0.851 -14.025 19.068 1.00 93.19 265 GLU A CA 1
ATOM 2142 C C . GLU A 1 265 ? 0.501 -13.393 18.688 1.00 93.19 265 GLU A C 1
ATOM 2144 O O . GLU A 1 265 ? 0.716 -13.094 17.519 1.00 93.19 265 GLU A O 1
ATOM 2149 N N . ALA A 1 266 ? 1.431 -13.197 19.634 1.00 91.81 266 ALA A N 1
ATOM 2150 C CA . ALA A 1 266 ? 2.752 -12.621 19.361 1.00 91.81 266 ALA A CA 1
ATOM 2151 C C . ALA A 1 266 ? 3.525 -13.396 18.279 1.00 91.81 266 ALA A C 1
ATOM 2153 O O . ALA A 1 266 ? 3.982 -12.790 17.310 1.00 91.81 266 ALA A O 1
ATOM 2154 N N . PHE A 1 267 ? 3.592 -14.728 18.386 1.00 89.31 267 PHE A N 1
ATOM 2155 C CA . PHE A 1 267 ? 4.204 -15.582 17.362 1.00 89.31 267 PHE A CA 1
ATOM 2156 C C . PHE A 1 267 ? 3.504 -15.451 15.999 1.00 89.31 267 PHE A C 1
ATOM 2158 O O . PHE A 1 267 ? 4.138 -15.375 14.949 1.00 89.31 267 PHE A O 1
ATOM 2165 N N . HIS A 1 268 ? 2.172 -15.370 16.007 1.00 90.81 268 HIS A N 1
ATOM 2166 C CA . HIS A 1 268 ? 1.377 -15.225 14.787 1.00 90.81 268 HIS A CA 1
ATOM 2167 C C . HIS A 1 268 ? 1.624 -13.880 14.091 1.00 90.81 268 HIS A C 1
ATOM 2169 O O . HIS A 1 268 ? 1.789 -13.822 12.876 1.00 90.81 268 HIS A O 1
ATOM 2175 N N . LEU A 1 269 ? 1.737 -12.797 14.863 1.00 91.88 269 LEU A N 1
ATOM 2176 C CA . LEU A 1 269 ? 2.158 -11.488 14.365 1.00 91.88 269 LEU A CA 1
ATOM 2177 C C . LEU A 1 269 ? 3.592 -11.507 13.838 1.00 91.88 269 LEU A C 1
ATOM 2179 O O . LEU A 1 269 ? 3.885 -10.875 12.826 1.00 91.88 269 LEU A O 1
ATOM 2183 N N . TYR A 1 270 ? 4.489 -12.251 14.484 1.00 89.69 270 TYR A N 1
ATOM 2184 C CA . TYR A 1 270 ? 5.841 -12.443 13.973 1.00 89.69 270 TYR A CA 1
ATOM 2185 C C . TYR A 1 270 ? 5.830 -13.096 12.579 1.00 89.69 270 TYR A C 1
ATOM 2187 O O . TYR A 1 270 ? 6.575 -12.669 11.692 1.00 89.69 270 TYR A O 1
ATOM 2195 N N . ASN A 1 271 ? 4.929 -14.056 12.332 1.00 90.38 271 ASN A N 1
ATOM 2196 C CA . ASN A 1 271 ? 4.770 -14.672 11.012 1.00 90.38 271 ASN A CA 1
ATOM 2197 C C . ASN A 1 271 ? 4.373 -13.673 9.917 1.00 90.38 271 ASN A C 1
ATOM 2199 O O . ASN A 1 271 ? 4.784 -13.871 8.779 1.00 90.38 271 ASN A O 1
ATOM 2203 N N . LEU A 1 272 ? 3.660 -12.584 10.227 1.00 93.00 272 LEU A N 1
ATOM 2204 C CA . LEU A 1 272 ? 3.387 -11.513 9.256 1.00 93.00 272 LEU A CA 1
ATOM 2205 C C . LEU A 1 272 ? 4.681 -10.833 8.791 1.00 93.00 272 LEU A C 1
ATOM 2207 O O . LEU A 1 272 ? 4.931 -10.683 7.594 1.00 93.00 272 LEU A O 1
ATOM 2211 N N . TYR A 1 273 ? 5.529 -10.452 9.747 1.00 91.12 273 TYR A N 1
ATOM 2212 C CA . TYR A 1 273 ? 6.827 -9.841 9.472 1.00 91.12 273 TYR A CA 1
ATOM 2213 C C . TYR A 1 273 ? 7.733 -10.796 8.688 1.00 91.12 273 TYR A C 1
ATOM 2215 O O . TYR A 1 273 ? 8.339 -10.403 7.687 1.00 91.12 273 TYR A O 1
ATOM 2223 N N . ARG A 1 274 ? 7.773 -12.069 9.093 1.00 88.69 274 ARG A N 1
ATOM 2224 C CA . ARG A 1 274 ? 8.492 -13.125 8.376 1.00 88.69 274 ARG A CA 1
ATOM 2225 C C . ARG A 1 274 ? 7.953 -13.319 6.961 1.00 88.69 274 ARG A C 1
ATOM 2227 O O . ARG A 1 274 ? 8.743 -13.464 6.033 1.00 88.69 274 ARG A O 1
ATOM 2234 N N . MET A 1 275 ? 6.636 -13.282 6.774 1.00 91.50 275 MET A N 1
ATOM 2235 C CA . MET A 1 275 ? 6.032 -13.455 5.458 1.00 91.50 275 MET A CA 1
ATOM 2236 C C . MET A 1 275 ? 6.432 -12.332 4.513 1.00 91.50 275 MET A C 1
ATOM 2238 O O . MET A 1 275 ? 6.866 -12.597 3.393 1.00 91.50 275 MET A O 1
ATOM 2242 N N . ARG A 1 276 ? 6.403 -11.086 4.995 1.00 91.69 27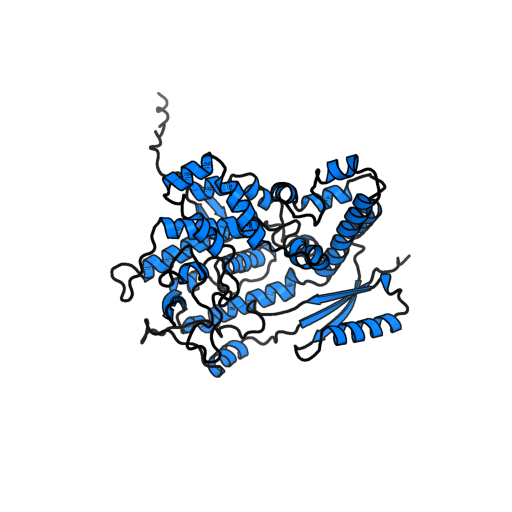6 ARG A N 1
ATOM 2243 C CA . ARG A 1 276 ? 6.948 -9.955 4.245 1.00 91.69 276 ARG A CA 1
ATOM 2244 C C . ARG A 1 276 ? 8.413 -10.191 3.869 1.00 91.69 276 ARG A C 1
ATOM 2246 O O . ARG A 1 276 ? 8.771 -9.985 2.714 1.00 91.69 276 ARG A O 1
ATOM 2253 N N . HIS A 1 277 ? 9.253 -10.618 4.812 1.00 89.69 277 HIS A N 1
ATOM 2254 C CA . HIS A 1 277 ? 10.662 -10.894 4.527 1.00 89.69 277 HIS A CA 1
ATOM 2255 C C . HIS A 1 277 ? 10.824 -11.951 3.419 1.00 89.69 277 HIS A C 1
ATOM 2257 O O . HIS A 1 277 ? 11.535 -11.710 2.448 1.00 89.69 277 HIS A O 1
ATOM 2263 N N . ILE A 1 278 ? 10.097 -13.069 3.505 1.00 91.31 278 ILE A N 1
ATOM 2264 C CA . ILE A 1 278 ? 10.107 -14.140 2.495 1.00 91.31 278 ILE A CA 1
ATOM 2265 C C . ILE A 1 278 ? 9.688 -13.616 1.116 1.00 91.31 278 ILE A C 1
ATOM 2267 O O . ILE A 1 278 ? 10.363 -13.904 0.128 1.00 91.31 278 ILE A O 1
ATOM 2271 N N . LEU A 1 279 ? 8.606 -12.836 1.037 1.00 95.00 279 LEU A N 1
ATOM 2272 C CA . LEU A 1 279 ? 8.118 -12.264 -0.222 1.00 95.00 279 LEU A CA 1
ATOM 2273 C C . LEU A 1 279 ? 9.144 -11.308 -0.846 1.00 95.00 279 LEU A C 1
ATOM 2275 O O . LEU A 1 279 ? 9.412 -11.382 -2.048 1.00 95.00 279 LEU A O 1
ATOM 2279 N N . HIS A 1 280 ? 9.785 -10.471 -0.025 1.00 92.56 280 HIS A N 1
ATOM 2280 C CA . HIS A 1 280 ? 10.871 -9.607 -0.476 1.00 92.56 280 HIS A CA 1
ATOM 2281 C C . HIS A 1 280 ? 12.052 -10.420 -1.016 1.00 92.56 280 HIS A C 1
ATOM 2283 O O . HIS A 1 280 ? 12.501 -10.160 -2.131 1.00 92.56 280 HIS A O 1
ATOM 2289 N N . THR A 1 281 ? 12.534 -11.405 -0.258 1.00 89.44 281 THR A N 1
ATOM 2290 C CA . THR A 1 281 ? 13.730 -12.187 -0.602 1.00 89.44 281 THR A CA 1
ATOM 2291 C C . THR A 1 281 ? 13.515 -13.072 -1.828 1.00 89.44 281 THR A C 1
ATOM 2293 O O . THR A 1 281 ? 14.393 -13.146 -2.687 1.00 89.44 281 THR A O 1
ATOM 2296 N N . ARG A 1 282 ? 12.354 -13.728 -1.947 1.00 92.62 282 ARG A N 1
ATOM 2297 C CA . ARG A 1 282 ? 12.090 -14.698 -3.024 1.00 92.62 282 ARG A CA 1
ATOM 2298 C C . ARG A 1 282 ? 11.544 -14.068 -4.302 1.00 92.62 282 ARG A C 1
ATOM 2300 O O . ARG A 1 282 ? 11.864 -14.550 -5.388 1.00 92.62 282 ARG A O 1
ATOM 2307 N N . ALA A 1 283 ? 10.726 -13.022 -4.191 1.00 95.38 283 ALA A N 1
ATOM 2308 C CA . ALA A 1 283 ? 9.997 -12.470 -5.331 1.00 95.38 283 ALA A CA 1
ATOM 2309 C C . ALA A 1 283 ? 10.331 -11.001 -5.597 1.00 95.38 283 ALA A C 1
ATOM 2311 O O . ALA A 1 283 ? 10.902 -10.690 -6.641 1.00 95.38 283 ALA A O 1
ATOM 2312 N N . TYR A 1 284 ? 10.022 -10.090 -4.667 1.00 94.88 284 TYR A N 1
ATOM 2313 C CA . TYR A 1 284 ? 10.061 -8.651 -4.972 1.00 94.88 284 TYR A CA 1
ATOM 2314 C C . TYR A 1 284 ? 11.464 -8.141 -5.303 1.00 94.88 284 TYR A C 1
ATOM 2316 O O . TYR A 1 284 ? 11.607 -7.161 -6.032 1.00 94.88 284 TYR A O 1
ATOM 2324 N N . GLN A 1 285 ? 12.485 -8.799 -4.754 1.00 93.44 285 GLN A N 1
ATOM 2325 C CA . GLN A 1 285 ? 13.895 -8.489 -4.958 1.00 93.44 285 GLN A CA 1
ATOM 2326 C C . GLN A 1 285 ? 14.607 -9.618 -5.708 1.00 93.44 285 GLN A C 1
ATOM 2328 O O . GLN A 1 285 ? 15.808 -9.808 -5.551 1.00 93.44 285 GLN A O 1
ATOM 2333 N N . HIS A 1 286 ? 13.896 -10.424 -6.497 1.00 93.75 286 HIS A N 1
ATOM 2334 C CA . HIS A 1 286 ? 14.540 -11.475 -7.277 1.00 93.75 286 HIS A CA 1
ATOM 2335 C C . HIS A 1 286 ? 15.602 -10.871 -8.217 1.00 93.75 286 HIS A C 1
ATOM 2337 O O . HIS A 1 286 ? 15.329 -9.909 -8.932 1.00 93.75 286 HIS A O 1
ATOM 2343 N N . THR A 1 287 ? 16.811 -11.435 -8.252 1.00 91.38 287 THR A N 1
ATOM 2344 C CA . THR A 1 287 ? 17.977 -10.856 -8.955 1.00 91.38 287 THR A CA 1
ATOM 2345 C C . THR A 1 287 ? 17.710 -10.618 -10.441 1.00 91.38 287 THR A C 1
ATOM 2347 O O . THR A 1 287 ? 17.977 -9.531 -10.945 1.00 91.38 287 THR A O 1
ATOM 2350 N N . VAL A 1 288 ? 17.091 -11.587 -11.126 1.00 94.38 288 VAL A N 1
ATOM 2351 C CA . VAL A 1 288 ? 16.680 -11.453 -12.539 1.00 94.38 288 VAL A CA 1
ATOM 2352 C C . VAL A 1 288 ? 15.627 -10.359 -12.731 1.00 94.38 288 VAL A C 1
ATOM 2354 O O . VAL A 1 288 ? 15.691 -9.612 -13.702 1.00 94.38 288 VAL A O 1
ATOM 2357 N N . LYS A 1 289 ? 14.671 -10.227 -11.801 1.00 95.31 289 LYS A N 1
ATOM 2358 C CA . LYS A 1 289 ? 13.665 -9.161 -11.852 1.00 95.31 289 LYS A CA 1
ATOM 2359 C C . LYS A 1 289 ? 14.357 -7.811 -11.706 1.00 95.31 289 LYS A C 1
ATOM 2361 O O . LYS A 1 289 ? 14.137 -6.944 -12.538 1.00 95.31 289 LYS A O 1
ATOM 2366 N N . ASN A 1 290 ? 15.250 -7.661 -10.728 1.00 93.38 290 ASN A N 1
ATOM 2367 C CA . ASN A 1 290 ? 16.005 -6.426 -10.521 1.00 93.38 290 ASN A CA 1
ATOM 2368 C C . ASN A 1 290 ? 16.849 -6.063 -11.757 1.00 93.38 290 ASN A C 1
ATOM 2370 O O . ASN A 1 290 ? 16.853 -4.903 -12.154 1.00 93.38 290 ASN A O 1
ATOM 2374 N N . ALA A 1 291 ? 17.478 -7.039 -12.423 1.00 93.44 291 ALA A N 1
ATOM 2375 C CA . ALA A 1 291 ? 18.181 -6.825 -13.692 1.00 93.44 291 ALA A CA 1
ATOM 2376 C C . ALA A 1 291 ? 17.254 -6.263 -14.787 1.00 93.44 291 ALA A C 1
ATOM 2378 O O . ALA A 1 291 ? 17.596 -5.287 -15.456 1.00 93.44 291 ALA A O 1
ATOM 2379 N N . ILE A 1 292 ? 16.054 -6.834 -14.932 1.00 96.50 292 ILE A N 1
ATOM 2380 C CA . ILE A 1 292 ? 15.041 -6.358 -15.883 1.00 96.50 292 ILE A CA 1
ATOM 2381 C C . ILE A 1 292 ? 14.569 -4.940 -15.528 1.00 96.50 292 ILE A C 1
ATOM 2383 O O . ILE A 1 292 ? 14.424 -4.105 -16.418 1.00 96.50 292 ILE A O 1
ATOM 2387 N N . GLU A 1 293 ? 14.377 -4.628 -14.245 1.00 95.38 293 GLU A N 1
ATOM 2388 C CA . GLU A 1 293 ? 14.015 -3.273 -13.817 1.00 95.38 293 GLU A CA 1
ATOM 2389 C C . GLU A 1 293 ? 15.126 -2.253 -14.092 1.00 95.38 293 GLU A C 1
ATOM 2391 O O . GLU A 1 293 ? 14.820 -1.140 -14.515 1.00 95.38 293 GLU A O 1
ATOM 2396 N N . ILE A 1 294 ? 16.404 -2.623 -13.918 1.00 92.44 294 ILE A N 1
ATOM 2397 C CA . ILE A 1 294 ? 17.547 -1.779 -14.312 1.00 92.44 294 ILE A CA 1
ATOM 2398 C C . ILE A 1 294 ? 17.471 -1.480 -15.812 1.00 92.44 294 ILE A C 1
ATOM 2400 O O . ILE A 1 294 ? 17.540 -0.318 -16.210 1.00 92.44 294 ILE A O 1
ATOM 2404 N N . MET A 1 295 ? 17.313 -2.515 -16.645 1.00 95.06 295 MET A N 1
ATOM 2405 C CA . MET A 1 295 ? 17.196 -2.352 -18.097 1.00 95.06 295 MET A CA 1
ATOM 2406 C C . MET A 1 295 ? 16.017 -1.444 -18.453 1.00 95.06 295 MET A C 1
ATOM 2408 O O . MET A 1 295 ? 16.165 -0.516 -19.246 1.00 95.06 295 MET A O 1
ATOM 2412 N N . PHE A 1 296 ? 14.854 -1.664 -17.841 1.00 95.62 296 PHE A N 1
ATOM 2413 C CA . PHE A 1 296 ? 13.675 -0.881 -18.172 1.00 95.62 296 PHE A CA 1
ATOM 2414 C C . PHE A 1 296 ? 13.786 0.582 -17.732 1.00 95.62 296 PHE A C 1
ATOM 2416 O O . PHE A 1 296 ? 13.430 1.472 -18.501 1.00 95.62 296 PHE A O 1
ATOM 2423 N N . SER A 1 297 ? 14.344 0.861 -16.551 1.00 92.25 297 SER A N 1
ATOM 2424 C CA . SER A 1 297 ? 14.596 2.244 -16.131 1.00 92.25 297 SER A CA 1
ATOM 2425 C C . SER A 1 297 ? 15.514 2.985 -17.100 1.00 92.25 297 SER A C 1
ATOM 2427 O O . SER A 1 297 ? 15.232 4.137 -17.412 1.00 92.25 297 SER A O 1
ATOM 2429 N N . LYS A 1 298 ? 16.527 2.325 -17.673 1.00 90.44 298 LYS A N 1
ATOM 2430 C CA . LYS A 1 298 ? 17.339 2.945 -18.731 1.00 90.44 298 LYS A CA 1
ATOM 2431 C C . LYS A 1 298 ? 16.564 3.209 -20.009 1.00 90.44 298 LYS A C 1
ATOM 2433 O O . LYS A 1 298 ? 16.777 4.236 -20.638 1.00 90.44 298 LYS A O 1
ATOM 2438 N N . ALA A 1 299 ? 15.673 2.303 -20.410 1.00 93.00 299 ALA A N 1
ATOM 2439 C CA . ALA A 1 299 ? 14.820 2.551 -21.568 1.00 93.00 299 ALA A CA 1
ATOM 2440 C C . ALA A 1 299 ? 13.969 3.816 -21.352 1.00 93.00 299 ALA A C 1
ATOM 2442 O O . ALA A 1 299 ? 13.861 4.637 -22.259 1.00 93.00 299 ALA A O 1
ATOM 2443 N N . LEU A 1 300 ? 13.435 4.018 -20.142 1.00 90.25 300 LEU A N 1
ATOM 2444 C CA . LEU A 1 300 ? 12.715 5.244 -19.784 1.00 90.25 300 LEU A CA 1
ATOM 2445 C C . LEU A 1 300 ? 13.623 6.488 -19.806 1.00 90.25 300 LEU A C 1
ATOM 2447 O O . LEU A 1 300 ? 13.218 7.522 -20.331 1.00 90.25 300 LEU A O 1
ATOM 2451 N N . GLU A 1 301 ? 14.854 6.389 -19.300 1.00 87.94 301 GLU A N 1
ATOM 2452 C CA . GLU A 1 301 ? 15.841 7.481 -19.353 1.00 87.94 301 GLU A CA 1
ATOM 2453 C C . GLU A 1 301 ? 16.224 7.850 -20.802 1.00 87.94 301 GLU A C 1
ATOM 2455 O O . GLU A 1 301 ? 16.331 9.029 -21.136 1.00 87.94 301 GLU A O 1
ATOM 2460 N N . GLU A 1 302 ? 16.387 6.868 -21.695 1.00 88.69 302 GLU A N 1
ATOM 2461 C CA . GLU A 1 302 ? 16.655 7.101 -23.124 1.00 88.69 302 GLU A CA 1
ATOM 2462 C C . GLU A 1 302 ? 15.480 7.797 -23.829 1.00 88.69 302 GLU A C 1
ATOM 2464 O O . GLU A 1 302 ? 15.688 8.682 -24.665 1.00 88.69 302 GLU A O 1
ATOM 2469 N N . VAL A 1 303 ? 14.239 7.455 -23.466 1.00 87.06 303 VAL A N 1
ATOM 2470 C CA . VAL A 1 303 ? 13.042 8.163 -23.951 1.00 87.06 303 VAL A CA 1
ATOM 2471 C C . VAL A 1 303 ? 13.067 9.630 -23.523 1.00 87.06 303 VAL A C 1
ATOM 2473 O O . VAL A 1 303 ? 12.839 10.512 -24.351 1.00 87.06 303 VAL A O 1
ATOM 2476 N N . GLU A 1 304 ? 13.390 9.916 -22.261 1.00 81.62 304 GLU A N 1
ATOM 2477 C CA . GLU A 1 304 ? 13.473 11.296 -21.773 1.00 81.62 304 GLU A CA 1
ATOM 2478 C C . GLU A 1 304 ? 14.556 12.118 -22.473 1.00 81.62 304 GLU A C 1
ATOM 2480 O O . GLU A 1 304 ? 14.284 13.245 -22.888 1.00 81.62 304 GLU A O 1
ATOM 2485 N N . LYS A 1 305 ? 15.760 11.554 -22.654 1.00 83.19 305 LYS A N 1
ATOM 2486 C CA . LYS A 1 305 ? 16.857 12.217 -23.386 1.00 83.19 305 LYS A CA 1
ATOM 2487 C C . LYS A 1 305 ? 16.441 12.589 -24.810 1.00 83.19 305 LYS A C 1
ATOM 2489 O O . LYS A 1 305 ? 16.774 13.665 -25.311 1.00 83.19 305 LYS A O 1
ATOM 2494 N N . SER A 1 306 ? 15.694 11.701 -25.458 1.00 79.38 306 SER A N 1
ATOM 2495 C CA . SER A 1 306 ? 15.193 11.904 -26.819 1.00 79.38 306 SER A CA 1
ATOM 2496 C C . SER A 1 306 ? 14.183 13.053 -26.876 1.00 79.38 306 SER A C 1
ATOM 2498 O O . SER A 1 306 ? 14.260 13.915 -27.750 1.00 79.38 306 SER A O 1
ATOM 2500 N N . LEU A 1 307 ? 13.296 13.121 -25.882 1.00 71.62 307 LEU A N 1
ATOM 2501 C CA . LEU A 1 307 ? 12.274 14.160 -25.736 1.00 71.62 307 LEU A CA 1
ATOM 2502 C C . LEU A 1 307 ? 12.840 15.552 -25.421 1.00 71.62 307 LEU A C 1
ATOM 2504 O O . LEU A 1 307 ? 12.216 16.560 -25.758 1.00 71.62 307 LEU A O 1
ATOM 2508 N N . THR A 1 308 ? 14.016 15.638 -24.796 1.00 67.56 308 THR A N 1
ATOM 2509 C CA . THR A 1 308 ? 14.696 16.921 -24.555 1.00 67.56 308 THR A CA 1
ATOM 2510 C C . THR A 1 308 ? 15.362 17.516 -25.796 1.00 67.56 308 THR A C 1
ATOM 2512 O O . THR A 1 308 ? 15.561 18.728 -25.833 1.00 67.56 308 THR A O 1
ATOM 2515 N N . ASN A 1 309 ? 15.685 16.705 -26.812 1.00 59.09 309 ASN A N 1
ATOM 2516 C CA . ASN A 1 309 ? 16.605 17.109 -27.877 1.00 59.09 309 ASN A CA 1
ATOM 2517 C C . ASN A 1 309 ? 15.950 17.531 -29.210 1.00 59.09 309 ASN A C 1
ATOM 2519 O O . ASN A 1 309 ? 16.606 18.271 -29.943 1.00 59.09 309 ASN A O 1
ATOM 2523 N N . ARG A 1 310 ? 14.719 17.112 -29.571 1.00 54.34 310 ARG A N 1
ATOM 2524 C CA . ARG A 1 310 ? 14.094 17.428 -30.888 1.00 54.34 310 ARG A CA 1
ATOM 2525 C C . ARG A 1 310 ? 12.553 17.480 -30.884 1.00 54.34 310 ARG A C 1
ATOM 2527 O O . ARG A 1 310 ? 11.914 17.153 -29.891 1.00 54.34 310 ARG A O 1
ATOM 2534 N N . GLU A 1 311 ? 11.995 17.975 -31.999 1.00 54.50 311 GLU A N 1
ATOM 2535 C CA . GLU A 1 311 ? 10.577 18.263 -32.289 1.00 54.50 311 GLU A CA 1
ATOM 2536 C C . GLU A 1 311 ? 9.582 17.296 -31.626 1.00 54.50 311 GLU A C 1
ATOM 2538 O O . GLU A 1 311 ? 9.490 16.109 -31.933 1.00 54.50 311 GLU A O 1
ATOM 2543 N N . LYS A 1 312 ? 8.817 17.853 -30.685 1.00 57.03 312 LYS A N 1
ATOM 2544 C CA . LYS A 1 312 ? 8.069 17.132 -29.650 1.00 57.03 312 LYS A CA 1
ATOM 2545 C C . LYS A 1 312 ? 6.813 16.414 -30.153 1.00 57.03 312 LYS A C 1
ATOM 2547 O O . LYS A 1 312 ? 6.238 15.628 -29.412 1.00 57.03 312 LYS A O 1
ATOM 2552 N N . THR A 1 313 ? 6.361 16.662 -31.379 1.00 56.94 313 THR A N 1
ATOM 2553 C CA . THR A 1 313 ? 4.983 16.354 -31.791 1.00 56.94 313 THR A CA 1
ATOM 2554 C C . THR A 1 313 ? 4.665 14.854 -31.773 1.00 56.94 313 THR A C 1
ATOM 2556 O O . THR A 1 313 ? 3.665 14.451 -31.190 1.00 56.94 313 THR A O 1
ATOM 2559 N N . ASN A 1 314 ? 5.532 13.992 -32.315 1.00 60.78 314 ASN A N 1
ATOM 2560 C CA . ASN A 1 314 ? 5.243 12.549 -32.405 1.00 60.78 314 ASN A CA 1
ATOM 2561 C C . ASN A 1 314 ? 5.429 11.800 -31.079 1.00 60.78 314 ASN A C 1
ATOM 2563 O O . ASN A 1 314 ? 4.697 10.857 -30.786 1.00 60.78 314 ASN A O 1
ATOM 2567 N N . LEU A 1 315 ? 6.402 12.208 -30.265 1.00 62.56 315 LEU A N 1
ATOM 2568 C CA . LEU A 1 315 ? 6.633 11.586 -28.962 1.00 62.56 315 LEU A CA 1
ATOM 2569 C C . LEU A 1 315 ? 5.634 12.103 -27.912 1.00 62.56 315 LEU A C 1
ATOM 2571 O O . LEU A 1 315 ? 5.193 11.324 -27.070 1.00 62.56 315 LEU A O 1
ATOM 2575 N N . ASN A 1 316 ? 5.179 13.358 -28.017 1.00 63.47 316 ASN A N 1
ATOM 2576 C CA . ASN A 1 316 ? 4.028 13.849 -27.258 1.00 63.47 316 ASN A CA 1
ATOM 2577 C C . ASN A 1 316 ? 2.747 13.105 -27.635 1.00 63.47 316 ASN A C 1
ATOM 2579 O O . ASN A 1 316 ? 1.917 12.909 -26.773 1.00 63.47 316 ASN A O 1
ATOM 2583 N N . MET A 1 317 ? 2.559 12.635 -28.869 1.00 61.12 317 MET A N 1
ATOM 2584 C CA . MET A 1 317 ? 1.411 11.766 -29.180 1.00 61.12 317 MET A CA 1
ATOM 2585 C C . MET A 1 317 ? 1.529 10.388 -28.511 1.00 61.12 317 MET A C 1
ATOM 2587 O O . MET A 1 317 ? 0.523 9.776 -28.161 1.00 61.12 317 MET A O 1
ATOM 2591 N N . LEU A 1 318 ? 2.757 9.893 -28.318 1.00 66.12 318 LEU A N 1
ATOM 2592 C CA . LEU A 1 318 ? 3.008 8.590 -27.703 1.00 66.12 318 LEU A CA 1
ATOM 2593 C C . LEU A 1 318 ? 2.785 8.611 -26.190 1.00 66.12 318 LEU A C 1
ATOM 2595 O O . LEU A 1 318 ? 2.282 7.637 -25.635 1.00 66.12 318 LEU A O 1
ATOM 2599 N N . PHE A 1 319 ? 3.158 9.698 -25.519 1.00 67.44 319 PHE A N 1
ATOM 2600 C CA . PHE A 1 319 ? 3.040 9.800 -24.065 1.00 67.44 319 PHE A CA 1
ATOM 2601 C C . PHE A 1 319 ? 1.889 10.715 -23.631 1.00 67.44 319 PHE A C 1
ATOM 2603 O O . PHE A 1 319 ? 1.265 10.424 -22.622 1.00 67.44 319 PHE A O 1
ATOM 2610 N N . GLY A 1 320 ? 1.529 11.709 -24.440 1.00 59.00 320 GLY A N 1
ATOM 2611 C CA . GLY A 1 320 ? 0.628 12.852 -24.214 1.00 59.00 320 GLY A CA 1
ATOM 2612 C C . GLY A 1 320 ? 1.414 14.143 -23.925 1.00 59.00 320 GLY A C 1
ATOM 2613 O O . GLY A 1 320 ? 2.591 14.094 -23.553 1.00 59.00 320 GLY A O 1
ATOM 2614 N N . GLU A 1 321 ? 0.811 15.316 -24.145 1.00 54.69 321 GLU A N 1
ATOM 2615 C CA . GLU A 1 321 ? 1.449 16.595 -23.798 1.00 54.69 321 GLU A CA 1
ATOM 2616 C C . GLU A 1 321 ? 1.652 16.672 -22.279 1.00 54.69 321 GLU A C 1
ATOM 2618 O O . GLU A 1 321 ? 0.702 16.503 -21.532 1.00 54.69 321 GLU A O 1
ATOM 2623 N N . GLY A 1 322 ? 2.887 16.882 -21.810 1.00 56.44 322 GLY A N 1
ATOM 2624 C CA . GLY A 1 322 ? 3.194 16.927 -20.367 1.00 56.44 322 GLY A CA 1
ATOM 2625 C C . GLY A 1 322 ? 3.516 15.570 -19.723 1.00 56.44 322 GLY A C 1
ATOM 2626 O O . GLY A 1 322 ? 4.262 15.531 -18.745 1.00 56.44 322 GLY A O 1
ATOM 2627 N N . ASN A 1 323 ? 3.134 14.459 -20.358 1.00 56.69 323 ASN A N 1
ATOM 2628 C CA . ASN A 1 323 ? 3.224 13.079 -19.843 1.00 56.69 323 ASN A CA 1
ATOM 2629 C C . ASN A 1 323 ? 4.628 12.459 -19.905 1.00 56.69 323 ASN A C 1
ATOM 2631 O O . ASN A 1 323 ? 4.820 11.267 -20.162 1.00 56.69 323 ASN A O 1
ATOM 2635 N N . LEU A 1 324 ? 5.643 13.286 -19.689 1.00 61.44 324 LEU A N 1
ATOM 2636 C CA . LEU A 1 324 ? 7.024 12.850 -19.668 1.00 61.44 324 LEU A CA 1
ATOM 2637 C C . LEU A 1 324 ? 7.220 11.892 -18.494 1.00 61.44 324 LEU A C 1
ATOM 2639 O O . LEU A 1 324 ? 6.871 12.255 -17.365 1.00 61.44 324 LEU A O 1
ATOM 2643 N N . PRO A 1 325 ? 7.821 10.709 -18.713 1.00 58.09 325 PRO A N 1
ATOM 2644 C CA . PRO A 1 325 ? 8.156 9.805 -17.627 1.00 58.09 325 PRO A CA 1
ATOM 2645 C C . PRO A 1 325 ? 8.969 10.570 -16.573 1.00 58.09 325 PRO A C 1
ATOM 2647 O O . PRO A 1 325 ? 10.137 10.828 -16.774 1.00 58.09 325 PRO A O 1
ATOM 2650 N N . GLY A 1 326 ? 8.378 10.953 -15.438 1.00 58.72 326 GLY A N 1
ATOM 2651 C CA . GLY A 1 326 ? 9.044 11.681 -14.346 1.00 58.72 326 GLY A CA 1
ATOM 2652 C C . GLY A 1 326 ? 8.865 13.204 -14.283 1.00 58.72 326 GLY A C 1
ATOM 2653 O O . GLY A 1 326 ? 9.372 13.838 -13.348 1.00 58.72 326 GLY A O 1
ATOM 2654 N N . LYS A 1 327 ? 8.073 13.803 -15.177 1.00 62.88 327 LYS A N 1
ATOM 2655 C CA . LYS A 1 327 ? 7.364 15.052 -14.864 1.00 62.88 327 LYS A CA 1
ATOM 2656 C C . LYS A 1 327 ? 5.991 14.684 -14.324 1.00 62.88 327 LYS A C 1
ATOM 2658 O O . LYS A 1 327 ? 5.056 14.468 -15.073 1.00 62.88 327 LYS A O 1
ATOM 2663 N N . VAL A 1 328 ? 5.913 14.526 -13.008 1.00 64.62 328 VAL A N 1
ATOM 2664 C CA . VAL A 1 328 ? 4.671 14.177 -12.308 1.00 64.62 328 VAL A CA 1
ATOM 2665 C C . VAL A 1 328 ? 4.202 15.400 -11.529 1.00 64.62 328 VAL A C 1
ATOM 2667 O O . VAL A 1 328 ? 4.068 15.376 -10.307 1.00 64.62 328 VAL A O 1
ATOM 2670 N N . ASP A 1 329 ? 4.085 16.517 -12.243 1.00 63.72 329 ASP A N 1
ATOM 2671 C CA . ASP A 1 329 ? 3.865 17.820 -11.622 1.00 63.72 329 ASP A CA 1
ATOM 2672 C C . ASP A 1 329 ? 2.353 18.135 -11.528 1.00 63.72 329 ASP A C 1
ATOM 2674 O O . ASP A 1 329 ? 1.941 18.879 -10.639 1.00 63.72 329 ASP A O 1
ATOM 2678 N N . ASN A 1 330 ? 1.510 17.491 -12.354 1.00 76.50 330 ASN A N 1
ATOM 2679 C CA . ASN A 1 330 ? 0.046 17.562 -12.285 1.00 76.50 330 ASN A CA 1
ATOM 2680 C C . ASN A 1 330 ? -0.605 16.152 -12.250 1.00 76.50 330 ASN A C 1
ATOM 2682 O O . ASN A 1 330 ? 0.034 15.148 -12.574 1.00 76.50 330 ASN A O 1
ATOM 2686 N N . VAL A 1 331 ? -1.865 16.076 -11.802 1.00 86.88 331 VAL A N 1
ATOM 2687 C CA . VAL A 1 331 ? -2.612 14.810 -11.653 1.00 86.88 331 VAL A CA 1
ATOM 2688 C C . VAL A 1 331 ? -3.031 14.229 -13.005 1.00 86.88 331 VAL A C 1
ATOM 2690 O O . VAL A 1 331 ? -2.906 13.024 -13.208 1.00 86.88 331 VAL A O 1
ATOM 2693 N N . GLN A 1 332 ? -3.482 15.068 -13.938 1.00 84.25 332 GLN A N 1
ATOM 2694 C CA . GLN A 1 332 ? -4.007 14.618 -15.229 1.00 84.25 332 GLN A CA 1
ATOM 2695 C C . GLN A 1 332 ? -2.954 13.869 -16.053 1.00 84.25 332 GLN A C 1
ATOM 2697 O O . GLN A 1 332 ? -3.230 12.804 -16.610 1.00 84.25 332 GLN A O 1
ATOM 2702 N N . ASP A 1 333 ? -1.728 14.382 -16.060 1.00 81.19 333 ASP A N 1
ATOM 2703 C CA . ASP A 1 333 ? -0.608 13.778 -16.759 1.00 81.19 333 ASP A CA 1
ATOM 2704 C C . ASP A 1 333 ? -0.274 12.417 -16.147 1.00 81.19 333 ASP A C 1
ATOM 2706 O O . ASP A 1 333 ? -0.059 11.431 -16.853 1.00 81.19 333 ASP A O 1
ATOM 2710 N N . PHE A 1 334 ? -0.304 12.325 -14.814 1.00 87.19 334 PHE A N 1
ATOM 2711 C CA . PHE A 1 334 ? -0.063 11.076 -14.100 1.00 87.19 334 PHE A CA 1
ATOM 2712 C C . PHE A 1 334 ? -1.119 10.006 -14.400 1.00 87.19 334 PHE A C 1
ATOM 2714 O O . PHE A 1 334 ? -0.780 8.827 -14.543 1.00 87.19 334 PHE A O 1
ATOM 2721 N N . LEU A 1 335 ? -2.390 10.399 -14.521 1.00 90.25 335 LEU A N 1
ATOM 2722 C CA . LEU A 1 335 ? -3.491 9.479 -14.807 1.00 90.25 335 LEU A CA 1
ATOM 2723 C C . LEU A 1 335 ? -3.349 8.792 -16.173 1.00 90.25 335 LEU A C 1
ATOM 2725 O O . LEU A 1 335 ? -3.796 7.660 -16.341 1.00 90.25 335 LEU A O 1
ATOM 2729 N N . SER A 1 336 ? -2.648 9.412 -17.122 1.00 85.38 336 SER A N 1
ATOM 2730 C CA . SER A 1 336 ? -2.354 8.794 -18.420 1.00 85.38 336 SER A CA 1
ATOM 2731 C C . SER A 1 336 ? -1.289 7.684 -18.367 1.00 85.38 336 SER A C 1
ATOM 2733 O O . SER A 1 336 ? -1.172 6.894 -19.306 1.00 85.38 336 SER A O 1
ATOM 2735 N N . LEU A 1 337 ? -0.491 7.625 -17.292 1.00 88.31 337 LEU A N 1
ATOM 2736 C CA . LEU A 1 337 ? 0.654 6.725 -17.179 1.00 88.31 337 LEU A CA 1
ATOM 2737 C C . LEU A 1 337 ? 0.234 5.382 -16.581 1.00 88.31 337 LEU A C 1
ATOM 2739 O O . LEU A 1 337 ? -0.092 5.310 -15.396 1.00 88.31 337 LEU A O 1
ATOM 2743 N N . THR A 1 338 ? 0.326 4.301 -17.355 1.00 93.94 338 THR A N 1
ATOM 2744 C CA . THR A 1 338 ? 0.143 2.919 -16.870 1.00 93.94 338 THR A CA 1
ATOM 2745 C C . THR A 1 338 ? 1.253 2.001 -17.395 1.00 93.94 338 THR A C 1
ATOM 2747 O O . THR A 1 338 ? 2.202 2.469 -18.028 1.00 93.94 338 THR A O 1
ATOM 2750 N N . ASP A 1 339 ? 1.178 0.691 -17.145 1.00 96.31 339 ASP A N 1
ATOM 2751 C CA . ASP A 1 339 ? 2.177 -0.278 -17.631 1.00 96.31 339 ASP A CA 1
ATOM 2752 C C . ASP A 1 339 ? 2.252 -0.336 -19.168 1.00 96.31 339 ASP A C 1
ATOM 2754 O O . ASP A 1 339 ? 3.233 -0.821 -19.741 1.00 96.31 339 ASP A O 1
ATOM 2758 N N . ASP A 1 340 ? 1.237 0.190 -19.856 1.00 93.50 340 ASP A N 1
ATOM 2759 C CA . ASP A 1 340 ? 1.166 0.26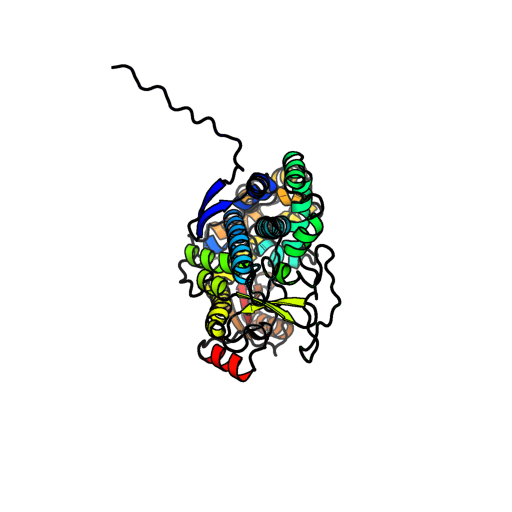2 -21.311 1.00 93.50 340 ASP A CA 1
ATOM 2760 C C . ASP A 1 340 ? 2.339 1.038 -21.939 1.00 93.50 340 ASP A C 1
ATOM 2762 O O . ASP A 1 340 ? 2.729 0.742 -23.073 1.00 93.50 340 ASP A O 1
ATOM 2766 N N . ILE A 1 341 ? 2.979 1.929 -21.170 1.00 91.19 341 ILE A N 1
ATOM 2767 C CA . ILE A 1 341 ? 4.211 2.633 -21.545 1.00 91.19 341 ILE A CA 1
ATOM 2768 C C . ILE A 1 341 ? 5.295 1.685 -22.086 1.00 91.19 341 ILE A C 1
ATOM 2770 O O . ILE A 1 341 ? 5.990 2.022 -23.044 1.00 91.19 341 ILE A O 1
ATOM 2774 N N . TYR A 1 342 ? 5.400 0.468 -21.541 1.00 94.81 342 TYR A N 1
ATOM 2775 C CA . TYR A 1 342 ? 6.345 -0.543 -22.018 1.00 94.81 342 TYR A CA 1
ATOM 2776 C C . TYR A 1 342 ? 6.055 -0.939 -23.469 1.00 94.81 342 TYR A C 1
ATOM 2778 O O . TYR A 1 342 ? 6.942 -0.914 -24.324 1.00 94.81 342 TYR A O 1
ATOM 2786 N N . ARG A 1 343 ? 4.789 -1.250 -23.776 1.00 94.19 343 ARG A N 1
ATOM 2787 C CA . ARG A 1 343 ? 4.367 -1.637 -25.130 1.00 94.19 343 ARG A CA 1
ATOM 2788 C C . ARG A 1 343 ? 4.437 -0.457 -26.094 1.00 94.19 343 ARG A C 1
ATOM 2790 O O . ARG A 1 343 ? 4.833 -0.658 -27.239 1.00 94.19 343 ARG A O 1
ATOM 2797 N N . ARG A 1 344 ? 4.104 0.759 -25.642 1.00 91.62 344 ARG A N 1
ATOM 2798 C CA . ARG A 1 344 ? 4.224 1.982 -26.452 1.00 91.62 344 ARG A CA 1
ATOM 2799 C C . ARG A 1 344 ? 5.657 2.195 -26.935 1.00 91.62 344 ARG A C 1
ATOM 2801 O O . ARG A 1 344 ? 5.859 2.432 -28.120 1.00 91.62 344 ARG A O 1
ATOM 2808 N N . ILE A 1 345 ? 6.647 2.055 -26.051 1.00 91.88 345 ILE A N 1
ATOM 2809 C CA . ILE A 1 345 ? 8.066 2.179 -26.420 1.00 91.88 345 ILE A CA 1
ATOM 2810 C C . ILE A 1 345 ? 8.481 1.044 -27.361 1.00 91.88 345 ILE A C 1
ATOM 2812 O O . ILE A 1 345 ? 9.094 1.302 -28.395 1.00 91.88 345 ILE A O 1
ATOM 2816 N N . LEU A 1 346 ? 8.130 -0.202 -27.025 1.00 94.25 346 LEU A N 1
ATOM 2817 C CA . LEU A 1 346 ? 8.530 -1.384 -27.793 1.00 94.25 346 LEU A CA 1
ATOM 2818 C C . LEU A 1 346 ? 8.023 -1.340 -29.243 1.00 94.25 346 LEU A C 1
ATOM 2820 O O . LEU A 1 346 ? 8.748 -1.713 -30.162 1.00 94.25 346 LEU A O 1
ATOM 2824 N N . LEU A 1 347 ? 6.788 -0.876 -29.452 1.00 91.38 347 LEU A N 1
ATOM 2825 C CA . LEU A 1 347 ? 6.132 -0.869 -30.762 1.00 91.38 347 LEU A CA 1
ATOM 2826 C C . LEU A 1 347 ? 6.331 0.432 -31.547 1.00 91.38 347 LEU A C 1
ATOM 2828 O O . LEU A 1 347 ? 5.942 0.501 -32.713 1.00 91.38 347 LEU A O 1
ATOM 2832 N N . CYS A 1 348 ? 6.917 1.469 -30.949 1.00 87.62 348 CYS A N 1
ATOM 2833 C CA . CYS A 1 348 ? 7.083 2.739 -31.639 1.00 87.62 348 CYS A CA 1
ATOM 2834 C C . CYS A 1 348 ? 8.202 2.655 -32.696 1.00 87.62 348 CYS A C 1
ATOM 2836 O O . CYS A 1 348 ? 9.362 2.402 -32.357 1.00 87.62 348 CYS A O 1
ATOM 2838 N N . PRO A 1 349 ? 7.912 2.935 -33.981 1.00 86.50 349 PRO A N 1
ATOM 2839 C CA . PRO A 1 349 ? 8.914 2.864 -35.042 1.00 86.50 349 PRO A CA 1
ATOM 2840 C C . PRO A 1 349 ? 9.861 4.074 -35.064 1.00 86.50 349 PRO A C 1
ATOM 2842 O O . PRO A 1 349 ? 10.854 4.050 -35.797 1.00 86.50 349 PRO A O 1
ATOM 2845 N N . HIS A 1 350 ? 9.580 5.123 -34.281 1.00 86.06 350 HIS A N 1
ATOM 2846 C CA . HIS A 1 350 ? 10.315 6.386 -34.315 1.00 86.06 350 HIS A CA 1
ATOM 2847 C C . HIS A 1 350 ? 11.809 6.183 -34.027 1.00 86.06 350 HIS A C 1
ATOM 2849 O O . HIS A 1 350 ? 12.196 5.424 -33.132 1.00 86.06 350 HIS A O 1
ATOM 2855 N N . ARG A 1 351 ? 12.661 6.859 -34.809 1.00 87.38 351 ARG A N 1
ATOM 2856 C CA . ARG A 1 351 ? 14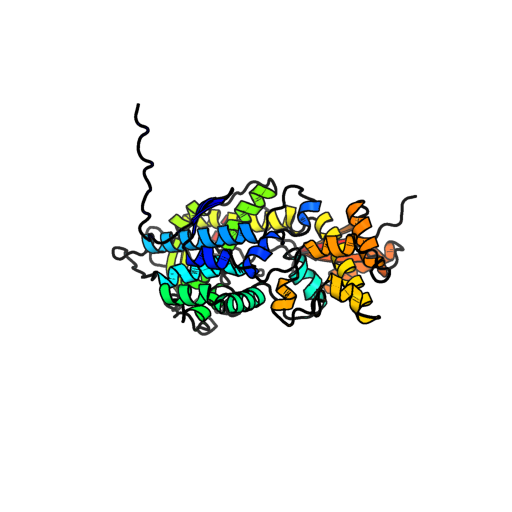.122 6.680 -34.744 1.00 87.38 351 ARG A CA 1
ATOM 2857 C C . ARG A 1 351 ? 14.714 7.224 -33.448 1.00 87.38 351 ARG A C 1
ATOM 2859 O O . ARG A 1 351 ? 15.624 6.607 -32.912 1.00 87.38 351 ARG A O 1
ATOM 2866 N N . ASP A 1 352 ? 14.153 8.308 -32.921 1.00 84.81 352 ASP A N 1
ATOM 2867 C CA . ASP A 1 352 ? 14.687 8.953 -31.717 1.00 84.81 352 ASP A CA 1
ATOM 2868 C C . ASP A 1 352 ? 14.652 8.037 -30.487 1.00 84.81 352 ASP A C 1
ATOM 2870 O O . ASP A 1 352 ? 15.590 8.045 -29.706 1.00 84.81 352 ASP A O 1
ATOM 2874 N N . ILE A 1 353 ? 13.649 7.160 -30.357 1.00 88.81 353 ILE A N 1
ATOM 2875 C CA . ILE A 1 353 ? 13.570 6.199 -29.242 1.00 88.81 353 ILE A CA 1
ATOM 2876 C C . ILE A 1 353 ? 14.085 4.800 -29.607 1.00 88.81 353 ILE A C 1
ATOM 2878 O O . ILE A 1 353 ? 13.781 3.821 -28.922 1.00 88.81 353 ILE A O 1
ATOM 2882 N N . ALA A 1 354 ? 14.872 4.674 -30.683 1.00 91.56 354 ALA A N 1
ATOM 2883 C CA . ALA A 1 354 ? 15.432 3.393 -31.114 1.00 91.56 354 ALA A CA 1
ATOM 2884 C C . ALA A 1 354 ? 16.301 2.737 -30.029 1.00 91.56 354 ALA A C 1
ATOM 2886 O O . ALA A 1 354 ? 16.220 1.525 -29.853 1.00 91.56 354 ALA A O 1
ATOM 2887 N N . ASN A 1 355 ? 17.061 3.523 -29.258 1.00 93.06 355 ASN A N 1
ATOM 2888 C CA . ASN A 1 355 ? 17.867 3.008 -28.145 1.00 93.06 355 ASN A CA 1
ATOM 2889 C C . ASN A 1 355 ? 16.991 2.387 -27.050 1.00 93.06 355 ASN A C 1
ATOM 2891 O O . ASN A 1 355 ? 17.228 1.253 -26.634 1.00 93.06 355 ASN A O 1
ATOM 2895 N N . ALA A 1 356 ? 15.946 3.102 -26.622 1.00 93.94 356 ALA A N 1
ATOM 2896 C CA . ALA A 1 356 ? 15.001 2.611 -25.623 1.00 93.94 356 ALA A CA 1
ATOM 2897 C C . ALA A 1 356 ? 14.315 1.320 -26.087 1.00 93.94 356 ALA A C 1
ATOM 2899 O O . ALA A 1 356 ? 14.277 0.329 -25.357 1.00 93.94 356 ALA A O 1
ATOM 2900 N N . ARG A 1 357 ? 13.839 1.303 -27.337 1.00 95.00 357 ARG A N 1
ATOM 2901 C CA . ARG A 1 357 ? 13.240 0.122 -27.965 1.00 95.00 357 ARG A CA 1
ATOM 2902 C C . ARG A 1 357 ? 14.217 -1.052 -28.037 1.00 95.00 357 ARG A C 1
ATOM 2904 O O . ARG A 1 357 ? 13.838 -2.156 -27.666 1.00 95.00 357 ARG A O 1
ATOM 2911 N N . ALA A 1 358 ? 15.471 -0.829 -28.425 1.00 96.69 358 ALA A N 1
ATOM 2912 C CA . ALA A 1 358 ? 16.485 -1.882 -28.483 1.00 96.69 358 ALA A CA 1
ATOM 2913 C C . ALA A 1 358 ? 16.750 -2.520 -27.106 1.00 96.69 358 ALA A C 1
ATOM 2915 O O . ALA A 1 358 ? 16.981 -3.727 -27.021 1.00 96.69 358 ALA A O 1
ATOM 2916 N N . ILE A 1 359 ? 16.684 -1.741 -26.019 1.00 96.44 359 ILE A N 1
ATOM 2917 C CA . ILE A 1 359 ? 16.769 -2.276 -24.652 1.00 96.44 359 ILE A CA 1
ATOM 2918 C C . ILE A 1 359 ? 15.566 -3.179 -24.350 1.00 96.44 359 ILE A C 1
ATOM 2920 O O . ILE A 1 359 ? 15.748 -4.279 -23.827 1.00 96.44 359 ILE A O 1
ATOM 2924 N N . LEU A 1 360 ? 14.349 -2.760 -24.707 1.00 97.38 360 LEU A N 1
ATOM 2925 C CA . LEU A 1 360 ? 13.152 -3.585 -24.512 1.00 97.38 360 LEU A CA 1
ATOM 2926 C C . LEU A 1 360 ? 13.180 -4.865 -25.353 1.00 97.38 360 LEU A C 1
ATOM 2928 O O . LEU A 1 360 ? 12.875 -5.937 -24.842 1.00 97.38 360 LEU A O 1
ATOM 2932 N N . GLU A 1 361 ? 13.633 -4.797 -26.604 1.00 97.62 361 GLU A N 1
ATOM 2933 C CA . GLU A 1 361 ? 13.803 -5.980 -27.453 1.00 97.62 361 GLU A CA 1
ATOM 2934 C C . GLU A 1 361 ? 14.795 -6.991 -26.862 1.00 97.62 361 GLU A C 1
ATOM 2936 O O . GLU A 1 361 ? 14.606 -8.200 -27.011 1.00 97.62 361 GLU A O 1
ATOM 2941 N N . LYS A 1 362 ? 15.849 -6.523 -26.177 1.00 97.56 362 LYS A N 1
ATOM 2942 C CA . LYS A 1 362 ? 16.753 -7.404 -25.422 1.00 97.56 362 LYS A CA 1
ATOM 2943 C C . LYS A 1 362 ? 16.016 -8.099 -24.275 1.00 97.56 362 LYS A C 1
ATOM 2945 O O . LYS A 1 362 ? 16.215 -9.297 -24.087 1.00 97.56 362 LYS A O 1
ATOM 2950 N N . ILE A 1 363 ? 15.142 -7.394 -23.546 1.00 97.56 363 ILE A N 1
ATOM 2951 C CA . ILE A 1 363 ? 14.306 -7.993 -22.489 1.00 97.56 363 ILE A CA 1
ATOM 2952 C C . ILE A 1 363 ? 13.402 -9.089 -23.075 1.00 97.56 363 ILE A C 1
ATOM 2954 O O . ILE A 1 363 ? 13.410 -10.210 -22.562 1.00 97.56 363 ILE A O 1
ATOM 2958 N N . GLU A 1 364 ? 12.704 -8.801 -24.179 1.00 97.12 364 GLU A N 1
ATOM 2959 C CA . GLU A 1 364 ? 11.821 -9.748 -24.885 1.00 97.12 364 GLU A CA 1
ATOM 2960 C C . GLU A 1 364 ? 12.578 -10.991 -25.385 1.00 97.12 364 GLU A C 1
ATOM 2962 O O . GLU A 1 364 ? 12.101 -12.118 -25.264 1.00 97.12 364 GLU A O 1
ATOM 2967 N N . LYS A 1 365 ? 13.811 -10.815 -25.878 1.00 97.44 365 LYS A N 1
ATOM 2968 C CA . LYS A 1 365 ? 14.695 -11.911 -26.324 1.00 97.44 365 LYS A CA 1
ATOM 2969 C C . LYS A 1 365 ? 15.450 -12.597 -25.180 1.00 97.44 365 LYS A C 1
ATOM 2971 O O . LYS A 1 365 ? 16.324 -13.423 -25.436 1.00 97.44 365 LYS A O 1
ATOM 2976 N N . ARG A 1 366 ? 15.164 -12.237 -23.924 1.00 96.31 366 ARG A N 1
ATOM 2977 C CA . ARG A 1 366 ? 15.851 -12.725 -22.717 1.00 96.31 366 ARG A CA 1
ATOM 2978 C C . ARG A 1 366 ? 17.368 -12.480 -22.698 1.00 96.31 366 ARG A C 1
ATOM 2980 O O . ARG A 1 366 ? 18.109 -13.153 -21.985 1.00 96.31 366 ARG A O 1
ATOM 2987 N N . GLN A 1 367 ? 17.828 -11.469 -23.427 1.00 96.06 367 GLN A N 1
ATOM 2988 C CA . GLN A 1 367 ? 19.205 -10.971 -23.426 1.00 96.06 367 GLN A CA 1
ATOM 2989 C C . GLN A 1 367 ? 19.397 -9.998 -22.256 1.00 96.06 367 GLN A C 1
ATOM 2991 O O . GLN A 1 367 ? 19.569 -8.794 -22.437 1.00 96.06 367 GLN A O 1
ATOM 2996 N N . LEU A 1 368 ? 19.279 -10.531 -21.041 1.00 94.19 368 LEU A N 1
ATOM 2997 C CA . LEU A 1 368 ? 19.267 -9.754 -19.804 1.00 94.19 368 LEU A CA 1
ATOM 2998 C C . LEU A 1 368 ? 20.679 -9.430 -19.309 1.00 94.19 368 LEU A C 1
ATOM 3000 O O . LEU A 1 368 ? 21.640 -10.133 -19.632 1.00 94.19 368 LEU A O 1
ATOM 3004 N N . TYR A 1 369 ? 20.788 -8.401 -18.467 1.00 91.62 369 TYR A N 1
ATOM 3005 C CA . TYR A 1 369 ? 22.007 -8.172 -17.692 1.00 91.62 369 TYR A CA 1
ATOM 3006 C C . TYR A 1 369 ? 22.302 -9.367 -16.788 1.00 91.62 369 TYR A C 1
ATOM 3008 O O . TYR A 1 369 ? 21.391 -9.983 -16.226 1.00 91.62 369 TYR A O 1
ATOM 3016 N N . LYS A 1 370 ? 23.586 -9.715 -16.693 1.00 86.69 370 LYS A N 1
ATOM 3017 C CA . LYS A 1 370 ? 24.054 -10.867 -15.925 1.00 86.69 370 LYS A CA 1
ATOM 3018 C C . LYS A 1 370 ? 24.487 -10.413 -14.543 1.00 86.69 370 LYS A C 1
ATOM 3020 O O . LYS A 1 370 ? 25.187 -9.414 -14.421 1.00 86.69 370 LYS A O 1
ATOM 3025 N N . LEU A 1 371 ? 24.100 -11.174 -13.525 1.00 84.62 371 LEU A N 1
ATOM 3026 C CA . LEU A 1 371 ? 24.642 -11.020 -12.180 1.00 84.62 371 LEU A CA 1
ATOM 3027 C C . LEU A 1 371 ? 26.112 -11.455 -12.198 1.00 84.62 371 LEU A C 1
ATOM 3029 O O . LEU A 1 371 ? 26.405 -12.597 -12.549 1.00 84.62 371 LEU A O 1
ATOM 3033 N N . VAL A 1 372 ? 27.005 -10.544 -11.830 1.00 80.00 372 VAL A N 1
ATOM 3034 C CA . VAL A 1 372 ? 28.454 -10.772 -11.759 1.00 80.00 372 VAL A CA 1
ATOM 3035 C C . VAL A 1 372 ? 28.875 -11.088 -10.329 1.00 80.00 372 VAL A C 1
ATOM 3037 O O . VAL A 1 372 ? 29.616 -12.037 -10.098 1.00 80.00 372 VAL A O 1
ATOM 3040 N N . GLU A 1 373 ? 28.359 -10.330 -9.361 1.00 77.12 373 GLU A N 1
ATOM 3041 C CA . GLU A 1 373 ? 28.705 -10.493 -7.950 1.00 77.12 373 GLU A CA 1
ATOM 3042 C C . GLU A 1 373 ? 27.496 -10.221 -7.045 1.00 77.12 373 GLU A C 1
ATOM 3044 O O . GLU A 1 373 ? 26.653 -9.365 -7.333 1.00 77.12 373 GLU A O 1
ATOM 3049 N N . GLU A 1 374 ? 27.428 -10.944 -5.927 1.00 79.25 374 GLU A N 1
ATOM 3050 C CA . GLU A 1 374 ? 26.472 -10.725 -4.846 1.00 79.25 374 GLU A CA 1
ATOM 3051 C C . GLU A 1 374 ? 27.210 -10.682 -3.505 1.00 79.25 374 GLU A C 1
ATOM 3053 O O . GLU A 1 374 ? 27.961 -11.594 -3.163 1.00 79.25 374 GLU A O 1
ATOM 3058 N N . ALA A 1 375 ? 26.954 -9.637 -2.720 1.00 75.69 375 ALA A N 1
ATOM 3059 C CA . ALA A 1 375 ? 27.511 -9.480 -1.385 1.00 75.69 375 ALA A CA 1
ATOM 3060 C C . ALA A 1 375 ? 26.405 -9.189 -0.368 1.00 75.69 375 ALA A C 1
ATOM 3062 O O . ALA A 1 375 ? 25.576 -8.296 -0.558 1.00 75.69 375 ALA A O 1
ATOM 3063 N N . THR A 1 376 ? 26.421 -9.912 0.755 1.00 73.88 376 THR A N 1
ATOM 3064 C CA . THR A 1 376 ? 25.558 -9.617 1.907 1.00 73.88 376 THR A CA 1
ATOM 3065 C C . THR A 1 376 ? 26.319 -8.831 2.958 1.00 73.88 376 THR A C 1
ATOM 3067 O O . THR A 1 376 ? 27.461 -9.174 3.274 1.00 73.88 376 THR A O 1
ATOM 3070 N N . TYR A 1 377 ? 25.679 -7.835 3.556 1.00 69.62 377 TYR A N 1
ATOM 3071 C CA . TYR A 1 377 ? 26.300 -7.003 4.577 1.00 69.62 377 TYR A CA 1
ATOM 3072 C C . TYR A 1 377 ? 25.350 -6.705 5.736 1.00 69.62 377 TYR A C 1
ATOM 3074 O O . TYR A 1 377 ? 24.127 -6.805 5.636 1.00 69.62 377 TYR A O 1
ATOM 3082 N N . ASN A 1 378 ? 25.957 -6.337 6.862 1.00 66.31 378 ASN A N 1
ATOM 3083 C CA . ASN A 1 378 ? 25.253 -5.871 8.048 1.00 66.31 378 ASN A CA 1
ATOM 3084 C C . ASN A 1 378 ? 25.414 -4.346 8.160 1.00 66.31 378 ASN A C 1
ATOM 3086 O O . ASN A 1 378 ? 26.387 -3.784 7.657 1.00 66.31 378 ASN A O 1
ATOM 3090 N N . ASP A 1 379 ? 24.525 -3.696 8.913 1.00 57.19 379 ASP A N 1
ATOM 3091 C CA . ASP A 1 379 ? 24.419 -2.232 9.069 1.00 57.19 379 ASP A CA 1
ATOM 3092 C C . ASP A 1 379 ? 25.696 -1.476 9.494 1.00 57.19 379 ASP A C 1
ATOM 3094 O O . ASP A 1 379 ? 25.715 -0.246 9.469 1.00 57.19 379 ASP A O 1
ATOM 3098 N N . LYS A 1 380 ? 26.757 -2.181 9.907 1.00 53.69 380 LYS A N 1
ATOM 3099 C CA . LYS A 1 380 ? 28.040 -1.585 10.309 1.00 53.69 380 LYS A CA 1
ATOM 3100 C C . LYS A 1 380 ? 28.897 -1.120 9.126 1.00 53.69 380 LYS A C 1
ATOM 3102 O O . LYS A 1 380 ? 29.812 -0.333 9.341 1.00 53.69 380 LYS A O 1
ATOM 3107 N N . VAL A 1 381 ? 28.628 -1.604 7.913 1.00 56.84 381 VAL A N 1
ATOM 3108 C CA . VAL A 1 381 ? 29.385 -1.237 6.708 1.00 56.84 381 VAL A CA 1
ATOM 3109 C C . VAL A 1 381 ? 28.648 -0.110 5.988 1.00 56.84 381 VAL A C 1
ATOM 3111 O O . VAL A 1 381 ? 27.456 -0.230 5.699 1.00 56.84 381 VAL A O 1
ATOM 3114 N N . LYS A 1 382 ? 29.333 1.005 5.709 1.00 58.75 382 LYS A N 1
ATOM 3115 C CA . LYS A 1 382 ? 28.728 2.121 4.967 1.00 58.75 382 LYS A CA 1
ATOM 3116 C C . LYS A 1 382 ? 28.483 1.711 3.514 1.00 58.75 382 LYS A C 1
ATOM 3118 O O . LYS A 1 382 ? 29.317 1.048 2.904 1.00 58.75 382 LYS A O 1
ATOM 3123 N N . GLN A 1 383 ? 27.374 2.175 2.936 1.00 58.41 383 GLN A N 1
ATOM 3124 C CA . GLN A 1 383 ? 27.037 1.948 1.524 1.00 58.41 383 GLN A CA 1
ATOM 3125 C C . GLN A 1 383 ? 28.173 2.370 0.576 1.00 58.41 383 GLN A C 1
ATOM 3127 O O . GLN A 1 383 ? 28.433 1.691 -0.409 1.00 58.41 383 GLN A O 1
ATOM 3132 N N . GLU A 1 384 ? 28.889 3.443 0.908 1.00 62.09 384 GLU A N 1
ATOM 3133 C CA . GLU A 1 384 ? 30.062 3.934 0.170 1.00 62.09 384 GLU A CA 1
ATOM 3134 C C . GLU A 1 384 ? 31.212 2.920 0.141 1.00 62.09 384 GLU A C 1
ATOM 3136 O O . GLU A 1 384 ? 31.857 2.750 -0.887 1.00 62.09 384 GLU A O 1
ATOM 3141 N N . GLU A 1 385 ? 31.447 2.205 1.242 1.00 65.69 385 GLU A N 1
ATOM 3142 C CA . GLU A 1 385 ? 32.497 1.188 1.327 1.00 65.69 385 GLU A CA 1
ATOM 3143 C C . GLU A 1 385 ? 32.136 -0.049 0.495 1.00 65.69 385 GLU A C 1
ATOM 3145 O O . GLU A 1 385 ? 32.997 -0.655 -0.139 1.00 65.69 385 GLU A O 1
ATOM 3150 N N . ILE A 1 386 ? 30.847 -0.392 0.442 1.00 62.72 386 ILE A N 1
ATOM 3151 C CA . ILE A 1 386 ? 30.327 -1.475 -0.400 1.00 62.72 386 ILE A CA 1
ATOM 31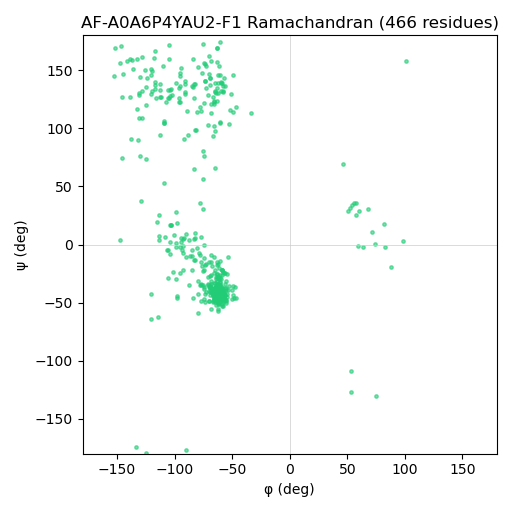52 C C . ILE A 1 386 ? 30.475 -1.097 -1.869 1.00 62.72 386 ILE A C 1
ATOM 3154 O O . ILE A 1 386 ? 31.043 -1.865 -2.635 1.00 62.72 386 ILE A O 1
ATOM 3158 N N . LEU A 1 387 ? 30.058 0.116 -2.240 1.00 64.25 387 LEU A N 1
ATOM 3159 C CA . LEU A 1 387 ? 30.227 0.644 -3.592 1.00 64.25 387 LEU A CA 1
ATOM 3160 C C . LEU A 1 387 ? 31.700 0.648 -4.012 1.00 64.25 387 LEU A C 1
ATOM 3162 O O . LEU A 1 387 ? 32.000 0.249 -5.128 1.00 64.25 387 LEU A O 1
ATOM 3166 N N . GLN A 1 388 ? 32.621 1.036 -3.123 1.00 67.56 388 GLN A N 1
ATOM 3167 C CA . GLN A 1 388 ? 34.061 1.003 -3.394 1.00 67.56 388 GLN A CA 1
ATOM 3168 C C . GLN A 1 388 ? 34.604 -0.420 -3.566 1.00 67.56 388 GLN A C 1
ATOM 3170 O O . GLN A 1 388 ? 35.412 -0.647 -4.462 1.00 67.56 388 GLN A O 1
ATOM 3175 N N . ARG A 1 389 ? 34.186 -1.381 -2.732 1.00 66.31 389 ARG A N 1
ATOM 3176 C CA . ARG A 1 389 ? 34.607 -2.788 -2.860 1.00 66.31 389 ARG A CA 1
ATOM 3177 C C . ARG A 1 389 ? 34.089 -3.410 -4.153 1.00 66.31 389 ARG A C 1
ATOM 3179 O O . ARG A 1 389 ? 34.873 -4.001 -4.884 1.00 66.31 389 ARG A O 1
ATOM 3186 N N . THR A 1 390 ? 32.811 -3.211 -4.460 1.00 63.88 390 THR A N 1
ATOM 3187 C CA . THR A 1 390 ? 32.199 -3.690 -5.704 1.00 63.88 390 THR A CA 1
ATOM 3188 C C . THR A 1 390 ? 32.817 -3.008 -6.929 1.00 63.88 390 THR A C 1
ATOM 3190 O O . THR A 1 390 ? 33.049 -3.666 -7.937 1.00 63.88 390 THR A O 1
ATOM 3193 N N . TRP A 1 391 ? 33.182 -1.719 -6.844 1.00 64.69 391 TRP A N 1
ATOM 3194 C CA . TRP A 1 391 ? 33.937 -1.054 -7.915 1.00 64.69 391 TRP A CA 1
ATOM 3195 C C . TRP A 1 391 ? 35.342 -1.621 -8.111 1.00 64.69 391 TRP A C 1
ATOM 3197 O O . TRP A 1 391 ? 35.790 -1.734 -9.247 1.00 64.69 391 TRP A O 1
ATOM 3207 N N . ARG A 1 392 ? 36.038 -1.998 -7.034 1.00 65.75 392 ARG A N 1
ATOM 3208 C CA . ARG A 1 392 ? 37.356 -2.640 -7.150 1.00 65.75 392 ARG A CA 1
ATOM 3209 C C . ARG A 1 392 ? 37.268 -3.997 -7.850 1.00 65.75 392 ARG A C 1
ATOM 3211 O O . ARG A 1 392 ? 38.066 -4.260 -8.740 1.00 65.75 392 ARG A O 1
ATOM 3218 N N . ALA A 1 393 ? 36.259 -4.803 -7.522 1.00 61.53 393 ALA A N 1
ATOM 3219 C CA . ALA A 1 393 ? 36.017 -6.074 -8.206 1.00 61.53 393 ALA A CA 1
ATOM 3220 C C . ALA A 1 393 ? 35.736 -5.891 -9.714 1.00 61.53 393 ALA A C 1
ATOM 3222 O O . ALA A 1 393 ? 36.142 -6.717 -10.525 1.00 61.53 393 ALA A O 1
ATOM 3223 N N . LEU A 1 394 ? 35.101 -4.781 -10.109 1.00 61.03 394 LEU A N 1
ATOM 3224 C CA . LEU A 1 394 ? 34.884 -4.424 -11.517 1.00 61.03 394 LEU A CA 1
ATOM 3225 C C . LEU A 1 394 ? 36.163 -4.026 -12.256 1.00 61.03 394 LEU A C 1
ATOM 3227 O O . LEU A 1 394 ? 36.326 -4.405 -13.413 1.00 61.03 394 LEU A O 1
ATOM 3231 N N . THR A 1 395 ? 37.067 -3.277 -11.616 1.00 60.66 395 THR A N 1
ATOM 3232 C CA . THR A 1 395 ? 38.368 -2.944 -12.224 1.00 60.66 395 THR A CA 1
ATOM 3233 C C . THR A 1 395 ? 39.222 -4.182 -12.489 1.00 60.66 395 THR A C 1
ATOM 3235 O O . THR A 1 395 ? 39.986 -4.181 -13.449 1.00 60.66 395 THR A O 1
ATOM 3238 N N . ASP A 1 396 ? 39.042 -5.253 -11.711 1.00 60.22 396 ASP A N 1
ATOM 3239 C CA . ASP A 1 396 ? 39.737 -6.529 -11.915 1.00 60.22 396 ASP A CA 1
ATOM 3240 C C . ASP A 1 396 ? 39.150 -7.359 -13.082 1.00 60.22 396 ASP A C 1
ATOM 3242 O O . ASP A 1 396 ? 39.796 -8.286 -13.569 1.00 60.22 396 ASP A O 1
ATOM 3246 N N . LEU A 1 397 ? 37.941 -7.026 -13.560 1.00 58.22 397 LEU A N 1
ATOM 3247 C CA . LEU A 1 397 ? 37.218 -7.737 -14.628 1.00 58.22 397 LEU A CA 1
ATOM 3248 C C . LEU A 1 397 ? 37.430 -7.151 -16.038 1.00 58.22 397 LEU A C 1
ATOM 3250 O O . LEU A 1 397 ? 36.769 -7.590 -16.981 1.00 58.22 397 LEU A O 1
ATOM 3254 N N . ASP A 1 398 ? 38.312 -6.158 -16.200 1.00 60.19 398 ASP A N 1
ATOM 3255 C CA . ASP A 1 398 ? 38.656 -5.514 -17.488 1.00 60.19 398 ASP A CA 1
ATOM 3256 C C . ASP A 1 398 ? 37.421 -5.049 -18.304 1.00 60.19 398 ASP A C 1
ATOM 3258 O O . ASP A 1 398 ? 37.393 -5.013 -19.541 1.00 60.19 398 ASP A O 1
ATOM 3262 N N . SER A 1 399 ? 36.341 -4.727 -17.586 1.00 55.81 399 SER A N 1
ATOM 3263 C CA . SER A 1 399 ? 35.033 -4.384 -18.141 1.00 55.81 399 SER A CA 1
ATOM 3264 C C . SER A 1 399 ? 34.823 -2.869 -18.076 1.00 55.81 399 SER A C 1
ATOM 3266 O O . SER A 1 399 ? 35.109 -2.262 -17.040 1.00 55.81 399 SER A O 1
ATOM 3268 N N . PRO A 1 400 ? 34.345 -2.209 -19.153 1.00 59.12 400 PRO A N 1
ATOM 3269 C CA . PRO A 1 400 ? 34.142 -0.765 -19.135 1.00 59.12 400 PRO A CA 1
ATOM 3270 C C . PRO A 1 400 ? 33.186 -0.377 -18.006 1.00 59.12 400 PRO A C 1
ATOM 3272 O O . PRO A 1 400 ? 32.097 -0.940 -17.901 1.00 59.12 400 PRO A O 1
ATOM 3275 N N . ALA A 1 401 ? 33.551 0.619 -17.195 1.00 55.41 401 ALA A N 1
ATOM 3276 C CA . ALA A 1 401 ? 32.733 1.081 -16.070 1.00 55.41 401 ALA A CA 1
ATOM 3277 C C . ALA A 1 401 ? 31.286 1.460 -16.475 1.00 55.41 401 ALA A C 1
ATOM 3279 O O . ALA A 1 401 ? 30.356 1.368 -15.681 1.00 55.41 401 ALA A O 1
ATOM 3280 N N . GLU A 1 402 ? 31.066 1.828 -17.737 1.00 59.00 402 GLU A N 1
ATOM 3281 C CA . GLU A 1 402 ? 29.747 2.151 -18.296 1.00 59.00 402 GLU A CA 1
ATOM 3282 C C . GLU A 1 402 ? 28.815 0.926 -18.459 1.00 59.00 402 GLU A C 1
ATOM 3284 O O . GLU A 1 402 ? 27.600 1.077 -18.622 1.00 59.00 402 GLU A O 1
ATOM 3289 N N . MET A 1 403 ? 29.351 -0.298 -18.385 1.00 65.06 403 MET A N 1
ATOM 3290 C CA . MET A 1 403 ? 28.603 -1.554 -18.546 1.00 65.06 403 MET A CA 1
ATOM 3291 C C . MET A 1 403 ? 28.151 -2.182 -17.221 1.00 65.06 403 MET A C 1
ATOM 3293 O O . MET A 1 403 ? 27.436 -3.184 -17.251 1.00 65.06 403 MET A O 1
ATOM 3297 N N . ALA A 1 404 ? 28.497 -1.582 -16.079 1.00 68.69 404 ALA A N 1
ATOM 3298 C CA . ALA A 1 404 ? 28.290 -2.146 -14.749 1.00 68.69 404 ALA A CA 1
ATOM 3299 C C . ALA A 1 404 ? 27.254 -1.379 -13.905 1.00 68.69 404 ALA A C 1
ATOM 3301 O O . ALA A 1 404 ? 27.238 -0.149 -13.867 1.00 68.69 404 ALA A O 1
ATOM 3302 N N . TYR A 1 405 ? 26.397 -2.115 -13.189 1.00 76.00 405 TYR A N 1
ATOM 3303 C CA . TYR A 1 405 ? 25.277 -1.575 -12.412 1.00 76.00 405 TYR A CA 1
ATOM 3304 C C . TYR A 1 405 ? 25.237 -2.181 -11.019 1.00 76.00 405 TYR A C 1
ATOM 3306 O O . TYR A 1 405 ? 25.005 -3.378 -10.860 1.00 76.00 405 TYR A O 1
ATOM 3314 N N . ILE A 1 406 ? 25.409 -1.338 -10.003 1.00 75.75 406 ILE A N 1
ATOM 3315 C CA . ILE A 1 406 ? 25.313 -1.758 -8.606 1.00 75.75 406 ILE A CA 1
ATOM 3316 C C . ILE A 1 406 ? 23.907 -1.461 -8.097 1.00 75.75 406 ILE A C 1
ATOM 3318 O O . ILE A 1 406 ? 23.467 -0.313 -8.096 1.00 75.75 406 ILE A O 1
ATOM 3322 N N . GLU A 1 407 ? 23.229 -2.499 -7.622 1.00 79.62 407 GLU A N 1
ATOM 3323 C CA . GLU A 1 407 ? 21.942 -2.390 -6.950 1.00 79.62 407 GLU A CA 1
ATOM 3324 C C . GLU A 1 407 ? 22.080 -2.750 -5.476 1.00 79.62 407 GLU A C 1
ATOM 3326 O O . GLU A 1 407 ? 22.554 -3.836 -5.138 1.00 79.62 407 GLU A O 1
ATOM 3331 N N . THR A 1 408 ? 21.619 -1.859 -4.597 1.00 78.94 408 THR A N 1
ATOM 3332 C CA . THR A 1 408 ? 21.555 -2.105 -3.154 1.00 78.94 408 THR A CA 1
ATOM 3333 C C . THR A 1 408 ? 20.114 -2.302 -2.707 1.00 78.94 408 THR A C 1
ATOM 3335 O O . THR A 1 408 ? 19.251 -1.442 -2.883 1.00 78.94 408 THR A O 1
ATOM 3338 N N . VAL A 1 409 ? 19.861 -3.451 -2.088 1.00 80.31 409 VAL A N 1
ATOM 3339 C CA . VAL A 1 409 ? 18.555 -3.852 -1.576 1.00 80.31 409 VAL A CA 1
ATOM 3340 C C . VAL A 1 409 ? 18.633 -3.981 -0.065 1.00 80.31 409 VAL A C 1
ATOM 3342 O O . VAL A 1 409 ? 19.456 -4.726 0.472 1.00 80.31 409 VAL A O 1
ATOM 3345 N N . ARG A 1 410 ? 17.726 -3.283 0.620 1.00 78.81 410 ARG A N 1
ATOM 3346 C CA . ARG A 1 410 ? 17.546 -3.412 2.064 1.00 78.81 410 ARG A CA 1
ATOM 3347 C C . ARG A 1 410 ? 16.511 -4.482 2.380 1.00 78.81 410 ARG A C 1
ATOM 3349 O O . ARG A 1 410 ? 15.391 -4.421 1.870 1.00 78.81 410 ARG A O 1
ATOM 3356 N N . PHE A 1 411 ? 16.860 -5.405 3.270 1.00 77.62 411 PHE A N 1
ATOM 3357 C CA . PHE A 1 411 ? 15.928 -6.407 3.780 1.00 77.62 411 PHE A CA 1
ATOM 3358 C C . PHE A 1 411 ? 15.595 -6.111 5.237 1.00 77.62 411 PHE A C 1
ATOM 3360 O O . PHE A 1 411 ? 16.376 -6.378 6.144 1.00 77.62 411 PHE A O 1
ATOM 3367 N N . ASP A 1 412 ? 14.395 -5.586 5.466 1.00 75.88 412 ASP A N 1
ATOM 3368 C CA . ASP A 1 412 ? 13.862 -5.335 6.801 1.00 75.88 412 ASP A CA 1
ATOM 3369 C C . ASP A 1 412 ? 12.502 -6.017 7.003 1.00 75.88 412 ASP A C 1
ATOM 3371 O O . ASP A 1 412 ? 11.958 -6.677 6.115 1.00 75.88 412 ASP A O 1
ATOM 3375 N N . TYR A 1 413 ? 11.932 -5.834 8.189 1.00 78.12 413 TYR A N 1
ATOM 3376 C CA . TYR A 1 413 ? 10.586 -6.291 8.521 1.00 78.12 413 TYR A CA 1
ATOM 3377 C C . TYR A 1 413 ? 9.501 -5.239 8.212 1.00 78.12 413 TYR A C 1
ATOM 3379 O O . TYR A 1 413 ? 8.342 -5.418 8.561 1.00 78.12 413 TYR A O 1
ATOM 3387 N N . GLY A 1 414 ? 9.830 -4.140 7.528 1.00 71.56 414 GLY A N 1
ATOM 3388 C CA . GLY A 1 414 ? 8.882 -3.070 7.196 1.00 71.56 414 GLY A CA 1
ATOM 3389 C C . GLY A 1 414 ? 8.642 -2.060 8.322 1.00 71.56 414 GLY A C 1
ATOM 3390 O O . GLY A 1 414 ? 7.655 -1.333 8.271 1.00 71.56 414 GLY A O 1
ATOM 3391 N N . VAL A 1 415 ? 9.536 -2.021 9.318 1.00 68.12 415 VAL A N 1
ATOM 3392 C CA . VAL A 1 415 ? 9.514 -1.116 10.486 1.00 68.12 415 VAL A CA 1
ATOM 3393 C C . VAL A 1 415 ? 10.858 -0.396 10.689 1.00 68.12 415 VAL A C 1
ATOM 3395 O O . VAL A 1 415 ? 11.311 -0.222 11.809 1.00 68.12 415 VAL A O 1
ATOM 3398 N N . ASN A 1 416 ? 11.535 0.000 9.604 1.00 64.12 416 ASN A N 1
ATOM 3399 C CA . ASN A 1 416 ? 12.730 0.864 9.627 1.00 64.12 416 ASN A CA 1
ATOM 3400 C C . ASN A 1 416 ? 13.807 0.476 10.662 1.00 64.12 416 ASN A C 1
ATOM 3402 O O . ASN A 1 416 ? 14.049 1.199 11.624 1.00 64.12 416 ASN A O 1
ATOM 3406 N N . ARG A 1 417 ? 14.487 -0.659 10.441 1.00 64.56 417 ARG A N 1
ATOM 3407 C CA . ARG A 1 417 ? 15.547 -1.224 11.314 1.00 64.56 417 ARG A CA 1
ATOM 3408 C C . ARG A 1 417 ? 15.128 -1.550 12.750 1.00 64.56 417 ARG A C 1
ATOM 3410 O O . ARG A 1 417 ? 15.940 -2.074 13.512 1.00 64.56 417 ARG A O 1
ATOM 3417 N N . GLU A 1 418 ? 13.882 -1.297 13.125 1.00 69.06 418 GLU A N 1
ATOM 3418 C CA . GLU A 1 418 ? 13.389 -1.727 14.416 1.00 69.06 418 GLU A CA 1
ATOM 3419 C C . GLU A 1 418 ? 13.139 -3.235 14.453 1.00 69.06 418 GLU A C 1
ATOM 3421 O O . GLU A 1 418 ? 12.919 -3.910 13.444 1.00 69.06 418 GLU A O 1
ATOM 3426 N N . GLU A 1 419 ? 13.195 -3.776 15.665 1.00 75.94 419 GLU A N 1
ATOM 3427 C CA . GLU A 1 419 ? 12.874 -5.171 15.920 1.00 75.94 419 GLU A CA 1
ATOM 3428 C C . GLU A 1 419 ? 11.363 -5.407 15.722 1.00 75.94 419 GLU A C 1
ATOM 3430 O O . GLU A 1 419 ? 10.558 -4.602 16.205 1.00 75.94 419 GLU A O 1
ATOM 3435 N N . PRO A 1 420 ? 10.945 -6.512 15.070 1.00 81.81 420 PRO A N 1
ATOM 3436 C CA . PRO A 1 420 ? 9.541 -6.908 15.020 1.00 81.81 420 PRO A CA 1
ATOM 3437 C C . PRO A 1 420 ? 8.896 -6.894 16.404 1.00 81.81 420 PRO A C 1
ATOM 3439 O O . PRO A 1 420 ? 9.537 -7.209 17.408 1.00 81.81 420 PRO A O 1
ATOM 3442 N N . LEU A 1 421 ? 7.611 -6.548 16.464 1.00 89.06 421 LEU A N 1
ATOM 3443 C CA . LEU A 1 421 ? 6.828 -6.478 17.706 1.00 89.06 421 LEU A CA 1
ATOM 3444 C C . LEU A 1 421 ? 7.299 -5.426 18.724 1.00 89.06 421 LEU A C 1
ATOM 3446 O O . LEU A 1 421 ? 6.646 -5.265 19.754 1.00 89.06 421 LEU A O 1
ATOM 3450 N N . ARG A 1 422 ? 8.390 -4.685 18.466 1.00 88.31 422 ARG A N 1
ATOM 3451 C CA . ARG A 1 422 ? 8.905 -3.672 19.397 1.00 88.31 422 ARG A CA 1
ATOM 3452 C C . ARG A 1 422 ? 7.827 -2.658 19.749 1.00 88.31 422 ARG A C 1
ATOM 3454 O O . ARG A 1 422 ? 7.586 -2.465 20.933 1.00 88.31 422 ARG A O 1
ATOM 3461 N N . ASN A 1 423 ? 7.153 -2.086 18.756 1.00 89.25 423 ASN A N 1
ATOM 3462 C CA . ASN A 1 423 ? 6.120 -1.058 18.939 1.00 89.25 423 ASN A CA 1
ATOM 3463 C C . ASN A 1 423 ? 4.692 -1.622 18.897 1.00 89.25 423 ASN A C 1
ATOM 3465 O O . ASN A 1 423 ? 3.760 -0.923 18.503 1.00 89.25 423 ASN A O 1
ATOM 3469 N N . VAL A 1 424 ? 4.515 -2.890 19.270 1.00 93.12 424 VAL A N 1
ATOM 3470 C CA . VAL A 1 424 ? 3.199 -3.535 19.317 1.00 93.12 424 VAL A CA 1
ATOM 3471 C C . VAL A 1 424 ? 2.766 -3.673 20.768 1.00 93.12 424 VAL A C 1
ATOM 3473 O O . VAL A 1 424 ? 3.493 -4.239 21.586 1.00 93.12 424 VAL A O 1
ATOM 3476 N N . HIS A 1 425 ? 1.579 -3.159 21.077 1.00 94.56 425 HIS A N 1
ATOM 3477 C CA . HIS A 1 425 ? 0.964 -3.352 22.379 1.00 94.56 425 HIS A CA 1
ATOM 3478 C C . HIS A 1 425 ? 0.191 -4.662 22.441 1.00 94.56 425 HIS A C 1
ATOM 3480 O O . HIS A 1 425 ? -0.569 -5.023 21.535 1.00 94.56 425 HIS A O 1
ATOM 3486 N N . PHE A 1 426 ? 0.376 -5.354 23.558 1.00 96.06 426 PHE A N 1
ATOM 3487 C CA . PHE A 1 426 ? -0.300 -6.594 23.874 1.00 96.06 426 PHE A CA 1
ATOM 3488 C C . PHE A 1 426 ? -1.164 -6.453 25.118 1.00 96.06 426 PHE A C 1
ATOM 3490 O O . PHE A 1 426 ? -0.953 -5.569 25.940 1.00 96.06 426 PHE A O 1
ATOM 3497 N N . PHE A 1 427 ? -2.119 -7.366 25.269 1.00 95.25 427 PHE A N 1
ATOM 3498 C CA . PHE A 1 427 ? -2.897 -7.534 26.494 1.00 95.25 427 PHE A CA 1
ATOM 3499 C C . PHE A 1 427 ? -3.058 -9.020 26.831 1.00 95.25 427 PHE A C 1
ATOM 3501 O O . PHE A 1 427 ? -2.926 -9.902 25.970 1.00 95.25 427 PHE A O 1
ATOM 3508 N N . THR A 1 428 ? -3.345 -9.324 28.096 1.00 94.44 428 THR A N 1
ATOM 3509 C CA . THR A 1 428 ? -3.560 -10.701 28.566 1.00 94.44 428 THR A CA 1
ATOM 3510 C C . THR A 1 428 ? -5.042 -10.980 28.810 1.00 94.44 428 THR A C 1
ATOM 3512 O O . THR A 1 428 ? -5.890 -10.097 28.739 1.00 94.44 428 THR A O 1
ATOM 3515 N N . LYS A 1 429 ? -5.399 -12.245 29.074 1.00 91.06 429 LYS A N 1
ATOM 3516 C CA . LYS A 1 429 ? -6.778 -12.579 29.475 1.00 91.06 429 LYS A CA 1
ATOM 3517 C C . LYS A 1 429 ? -7.109 -12.016 30.866 1.00 91.06 429 LYS A C 1
ATOM 3519 O O . LYS A 1 429 ? -8.262 -11.677 31.097 1.00 91.06 429 LYS A O 1
ATOM 3524 N N . THR A 1 430 ? -6.126 -11.968 31.764 1.00 92.12 430 THR A N 1
ATOM 3525 C CA . THR A 1 430 ? -6.284 -11.529 33.159 1.00 92.12 430 THR A CA 1
ATOM 3526 C C . THR A 1 430 ? -6.347 -10.012 33.277 1.00 92.12 430 THR A C 1
ATOM 3528 O O . THR A 1 430 ? -7.117 -9.506 34.080 1.00 92.12 430 THR A O 1
ATOM 3531 N N . GLU A 1 431 ? -5.611 -9.293 32.428 1.00 92.44 431 GLU A N 1
ATOM 3532 C CA . GLU A 1 431 ? -5.586 -7.828 32.385 1.00 92.44 431 GLU A CA 1
ATOM 3533 C C . GLU A 1 431 ? -5.927 -7.346 30.967 1.00 92.44 431 GLU A C 1
ATOM 3535 O O . GLU A 1 431 ? -5.056 -6.930 30.200 1.00 92.44 431 GLU A O 1
ATOM 3540 N N . PRO A 1 432 ? -7.201 -7.445 30.555 1.00 91.25 432 PRO A N 1
ATOM 3541 C CA . PRO A 1 432 ? -7.580 -7.256 29.160 1.00 91.25 432 PRO A CA 1
ATOM 3542 C C . PRO A 1 432 ? -7.666 -5.779 28.741 1.00 91.25 432 PRO A C 1
ATOM 3544 O O . PRO A 1 432 ? -7.858 -5.496 27.558 1.00 91.25 432 PRO A O 1
ATOM 3547 N N . ASN A 1 433 ? -7.534 -4.853 29.697 1.00 92.50 433 ASN A N 1
ATOM 3548 C CA . ASN A 1 433 ? -7.576 -3.405 29.481 1.00 92.50 433 ASN A CA 1
ATOM 3549 C C . ASN A 1 433 ? -6.229 -2.713 29.758 1.00 92.50 433 ASN A C 1
ATOM 3551 O O . ASN A 1 433 ? -6.159 -1.490 29.702 1.00 92.50 433 ASN A O 1
ATOM 3555 N N . VAL A 1 434 ? -5.175 -3.474 30.069 1.00 91.88 434 VAL A N 1
ATOM 3556 C CA . VAL A 1 434 ? -3.845 -2.931 30.368 1.00 91.88 434 VAL A CA 1
ATOM 3557 C C . VAL A 1 434 ? -2.914 -3.280 29.208 1.00 91.88 434 VAL A C 1
ATOM 3559 O O . VAL A 1 434 ? -2.556 -4.453 29.050 1.00 91.88 434 VAL A O 1
ATOM 3562 N N . PRO A 1 435 ? -2.549 -2.305 28.356 1.00 93.81 435 PRO A N 1
ATOM 3563 C CA . PRO A 1 435 ? -1.596 -2.549 27.292 1.00 93.81 435 PRO A CA 1
ATOM 3564 C C . PRO A 1 435 ? -0.186 -2.671 27.873 1.00 93.81 435 PRO A C 1
ATOM 3566 O O . PRO A 1 435 ? 0.211 -1.924 28.766 1.00 93.81 435 PRO A O 1
ATOM 3569 N N . PHE A 1 436 ? 0.601 -3.595 27.334 1.00 92.50 436 PHE A N 1
ATOM 3570 C CA . PHE A 1 436 ? 2.012 -3.733 27.671 1.00 92.50 436 PHE A CA 1
ATOM 3571 C C . PHE A 1 436 ? 2.843 -4.073 26.436 1.00 92.50 436 PHE A C 1
ATOM 3573 O O . PHE A 1 436 ? 2.345 -4.610 25.445 1.00 92.50 436 PHE A O 1
ATOM 3580 N N . PHE A 1 437 ? 4.139 -3.787 26.504 1.00 91.00 437 PHE A N 1
ATOM 3581 C CA . PHE A 1 437 ? 5.098 -4.207 25.490 1.00 91.00 437 PHE A CA 1
ATOM 3582 C C . PHE A 1 437 ? 5.787 -5.508 25.883 1.00 91.00 437 PHE A C 1
ATOM 3584 O O . PHE A 1 437 ? 6.102 -5.733 27.052 1.00 91.00 437 PHE A O 1
ATOM 3591 N N . LEU A 1 438 ? 6.128 -6.329 24.890 1.00 87.19 438 LEU A N 1
ATOM 3592 C CA . LEU A 1 438 ? 7.003 -7.476 25.124 1.00 87.19 438 LEU A CA 1
ATOM 3593 C C . LEU A 1 438 ? 8.378 -7.014 25.597 1.00 87.19 438 LEU A C 1
ATOM 3595 O O . LEU A 1 438 ? 8.950 -6.076 25.035 1.00 87.19 438 LEU A O 1
ATOM 3599 N N . ARG A 1 439 ? 8.949 -7.719 26.576 1.00 83.69 439 ARG A N 1
ATOM 3600 C CA . ARG A 1 439 ? 10.353 -7.551 26.978 1.00 83.69 439 ARG A CA 1
ATOM 3601 C C . ARG A 1 439 ? 11.278 -8.054 25.870 1.00 83.69 439 ARG A C 1
ATOM 3603 O O . ARG A 1 439 ? 10.885 -8.888 25.057 1.00 83.69 439 ARG A O 1
ATOM 3610 N N . GLN A 1 440 ? 12.525 -7.584 25.850 1.00 77.19 440 GLN A N 1
ATOM 3611 C CA . GLN A 1 440 ? 13.496 -7.982 24.823 1.00 77.19 440 GLN A CA 1
ATOM 3612 C C . GLN A 1 440 ? 13.693 -9.499 24.757 1.00 77.19 440 GLN A C 1
ATOM 3614 O O . GLN A 1 440 ? 13.647 -10.068 23.677 1.00 77.19 440 GLN A O 1
ATOM 3619 N N . GLU A 1 441 ? 13.810 -10.174 25.900 1.00 75.19 441 GLU A N 1
ATOM 3620 C CA . GLU A 1 441 ? 13.937 -11.636 25.959 1.00 75.19 441 GLU A CA 1
ATOM 3621 C C . GLU A 1 441 ? 12.745 -12.368 25.332 1.00 75.19 441 GLU A C 1
ATOM 3623 O O . GLU A 1 441 ? 12.926 -13.375 24.653 1.00 75.19 441 GLU A O 1
ATOM 3628 N N . GLN A 1 442 ? 11.527 -11.854 25.531 1.00 76.19 442 GLN A N 1
ATOM 3629 C CA . GLN A 1 442 ? 10.319 -12.431 24.941 1.00 76.19 442 GLN A CA 1
ATOM 3630 C C . GLN A 1 442 ? 10.345 -12.272 23.419 1.00 76.19 442 GLN A C 1
ATOM 3632 O O . GLN A 1 442 ? 10.109 -13.242 22.713 1.00 76.19 442 GLN A O 1
ATOM 3637 N N . ARG A 1 443 ? 10.731 -11.095 22.907 1.00 75.19 443 ARG A N 1
ATOM 3638 C CA . ARG A 1 443 ? 10.873 -10.865 21.457 1.00 75.19 443 ARG A CA 1
ATOM 3639 C C . ARG A 1 443 ? 11.971 -11.733 20.837 1.00 75.19 443 ARG A C 1
ATOM 3641 O O . ARG A 1 443 ? 11.762 -12.315 19.776 1.00 75.19 443 ARG A O 1
ATOM 3648 N N . THR A 1 444 ? 13.102 -11.894 21.525 1.00 64.50 444 THR A N 1
ATOM 3649 C CA . THR A 1 444 ? 14.193 -12.774 21.086 1.00 64.50 444 THR A CA 1
ATOM 3650 C C . THR A 1 444 ? 13.756 -14.236 21.032 1.00 64.50 444 THR A C 1
ATOM 3652 O O . THR A 1 444 ? 14.134 -14.929 20.09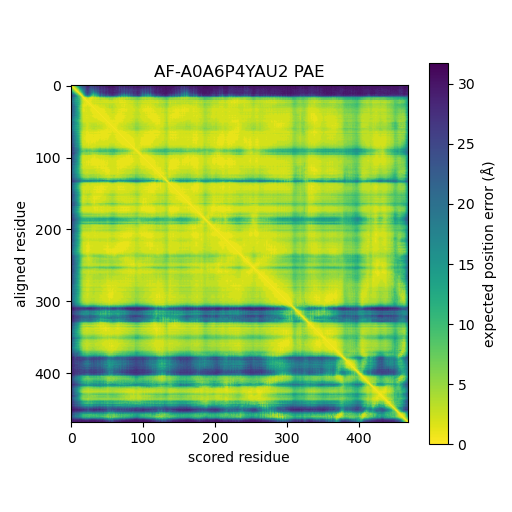2 1.00 64.50 444 THR A O 1
ATOM 3655 N N . LYS A 1 445 ? 12.942 -14.710 21.987 1.00 65.12 445 LYS A N 1
ATOM 3656 C CA . LYS A 1 445 ? 12.372 -16.067 21.943 1.00 65.12 445 LYS A CA 1
ATOM 3657 C C . LYS A 1 445 ? 11.478 -16.260 20.722 1.00 65.12 445 LYS A C 1
ATOM 3659 O O . LYS A 1 445 ? 11.681 -17.226 19.997 1.00 65.12 445 LYS A O 1
ATOM 3664 N N . GLU A 1 446 ? 10.572 -15.319 20.446 1.00 62.69 446 GLU A N 1
ATOM 3665 C CA . GLU A 1 446 ? 9.738 -15.368 19.232 1.00 62.69 446 GLU A CA 1
ATOM 3666 C C . GLU A 1 446 ? 10.599 -15.385 17.954 1.00 62.69 446 GLU A C 1
ATOM 3668 O O . GLU A 1 446 ? 10.321 -16.126 17.014 1.00 62.69 446 GLU A O 1
ATOM 3673 N N . LYS A 1 447 ? 11.707 -14.631 17.947 1.00 59.09 447 LYS A N 1
ATOM 3674 C CA . LYS A 1 447 ? 12.677 -14.591 16.844 1.00 59.09 447 LYS A CA 1
ATOM 3675 C C . LYS A 1 447 ? 13.505 -15.876 16.699 1.00 59.09 447 LYS A C 1
ATOM 3677 O O . LYS A 1 447 ? 13.806 -16.261 15.576 1.00 59.09 447 LYS A O 1
ATOM 3682 N N . GLN A 1 448 ? 13.891 -16.548 17.786 1.00 51.19 448 GLN A N 1
ATOM 3683 C CA . GLN A 1 448 ? 14.749 -17.747 17.743 1.00 51.19 448 GLN A CA 1
ATOM 3684 C C . GLN A 1 448 ? 14.086 -18.952 17.062 1.00 51.19 448 GLN A C 1
ATOM 3686 O O . GLN A 1 448 ? 14.790 -19.778 16.487 1.00 51.19 448 GLN A O 1
ATOM 3691 N N . PHE A 1 449 ? 12.754 -19.022 17.035 1.00 46.94 449 PHE A N 1
ATOM 3692 C CA . PHE A 1 449 ? 12.022 -20.022 16.246 1.00 46.94 449 PHE A CA 1
ATOM 3693 C C . PHE A 1 449 ? 12.014 -19.725 14.728 1.00 46.94 449 PHE A C 1
ATOM 3695 O O . PHE A 1 449 ? 11.453 -20.495 13.951 1.00 46.94 449 PHE A O 1
ATOM 3702 N N . SER A 1 450 ? 12.644 -18.629 14.287 1.00 46.22 450 SER A N 1
ATOM 3703 C CA . SER A 1 450 ? 12.668 -18.135 12.906 1.00 46.22 450 SER A CA 1
ATOM 3704 C C . SER A 1 450 ? 14.106 -17.793 12.482 1.00 46.22 450 SER A C 1
ATOM 3706 O O . SER A 1 450 ? 14.594 -16.677 12.653 1.00 46.22 450 SER A O 1
ATOM 3708 N N . SER A 1 451 ? 14.808 -18.773 11.924 1.00 35.72 451 SER A N 1
ATOM 3709 C CA . SER A 1 451 ? 16.267 -18.827 11.762 1.00 35.72 451 SER A CA 1
ATOM 3710 C C . SER A 1 451 ? 16.913 -17.965 10.656 1.00 35.72 451 SER A C 1
ATOM 3712 O O . SER A 1 451 ? 17.953 -18.365 10.141 1.00 35.72 451 SER A O 1
ATOM 3714 N N . GLU A 1 452 ? 16.386 -16.796 10.274 1.00 46.50 452 GLU A N 1
ATOM 3715 C CA . GLU A 1 452 ? 17.026 -15.965 9.230 1.00 46.50 452 GLU A CA 1
ATOM 3716 C C . GLU A 1 452 ? 17.327 -14.525 9.697 1.00 46.50 452 GLU A C 1
ATOM 3718 O O . GLU A 1 452 ? 16.422 -13.785 10.098 1.00 46.50 452 GLU A O 1
ATOM 3723 N N . PRO A 1 453 ? 18.606 -14.090 9.687 1.00 47.75 453 PRO A N 1
ATOM 3724 C CA . PRO A 1 453 ? 18.959 -12.701 9.954 1.00 47.75 453 PRO A CA 1
ATOM 3725 C C . PRO A 1 453 ? 18.596 -11.797 8.767 1.00 47.75 453 PRO A C 1
ATOM 3727 O O . PRO A 1 453 ? 18.850 -12.135 7.615 1.00 47.75 453 PRO A O 1
ATOM 3730 N N . THR A 1 454 ? 18.088 -10.598 9.058 1.00 53.28 454 THR A N 1
ATOM 3731 C CA . THR A 1 454 ? 17.976 -9.491 8.096 1.00 53.28 454 THR A CA 1
ATOM 3732 C C . THR A 1 454 ? 19.377 -9.037 7.694 1.00 53.28 454 THR A C 1
ATOM 3734 O O . THR A 1 454 ? 20.052 -8.362 8.474 1.00 53.28 454 THR A O 1
ATOM 3737 N N . LYS A 1 455 ? 19.833 -9.452 6.513 1.00 55.91 455 LYS A N 1
ATOM 3738 C CA . LYS A 1 455 ? 21.072 -8.974 5.894 1.00 55.91 455 LYS A CA 1
ATOM 3739 C C . LYS A 1 455 ? 20.714 -8.170 4.658 1.00 55.91 455 LYS A C 1
ATOM 3741 O O . LYS A 1 455 ? 19.913 -8.635 3.852 1.00 55.91 455 LYS A O 1
ATOM 3746 N N . ASP A 1 456 ? 21.320 -7.002 4.505 1.00 66.06 456 ASP A N 1
ATOM 3747 C CA . ASP A 1 456 ? 21.196 -6.227 3.277 1.00 66.06 456 ASP A CA 1
ATOM 3748 C C . ASP A 1 456 ? 22.042 -6.874 2.175 1.00 66.06 456 ASP A C 1
ATOM 3750 O O . ASP A 1 456 ? 23.000 -7.606 2.452 1.00 66.06 456 ASP A O 1
ATOM 3754 N N . ARG A 1 457 ? 21.678 -6.620 0.916 1.00 68.19 457 ARG A N 1
ATOM 3755 C CA . ARG A 1 457 ? 22.315 -7.245 -0.244 1.00 68.19 457 ARG A CA 1
ATOM 3756 C C . ARG A 1 457 ? 22.690 -6.209 -1.291 1.00 68.19 457 ARG A C 1
ATOM 3758 O O . ARG A 1 457 ? 21.848 -5.419 -1.712 1.00 68.19 457 ARG A O 1
ATOM 3765 N N . ALA A 1 458 ? 23.933 -6.262 -1.748 1.00 64.62 458 ALA A N 1
ATOM 3766 C CA . ALA A 1 458 ? 24.396 -5.561 -2.935 1.00 64.62 458 ALA A CA 1
ATOM 3767 C C . ALA A 1 458 ? 24.585 -6.572 -4.068 1.00 64.62 458 ALA A C 1
ATOM 3769 O O . ALA A 1 458 ? 25.174 -7.633 -3.861 1.00 64.62 458 ALA A O 1
ATOM 3770 N N . THR A 1 459 ? 24.074 -6.250 -5.252 1.00 67.50 459 THR A N 1
ATOM 3771 C CA . THR A 1 459 ? 24.244 -7.063 -6.462 1.00 67.50 459 THR A CA 1
ATOM 3772 C C . THR A 1 459 ? 24.836 -6.223 -7.573 1.00 67.50 459 THR A C 1
ATOM 3774 O O . THR A 1 459 ? 24.374 -5.104 -7.804 1.00 67.50 459 THR A O 1
ATOM 3777 N N . LEU A 1 460 ? 25.810 -6.784 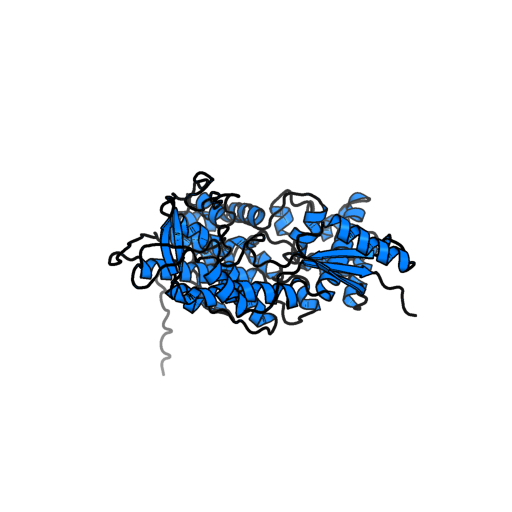-8.277 1.00 65.56 460 LEU A N 1
ATOM 3778 C CA . LEU A 1 460 ? 26.440 -6.185 -9.438 1.00 65.56 460 LEU A CA 1
ATOM 3779 C C . LEU A 1 460 ? 25.938 -6.859 -10.714 1.00 65.56 460 LEU A C 1
ATOM 3781 O O . LEU A 1 460 ? 26.042 -8.076 -10.851 1.00 65.56 460 LEU A O 1
ATOM 3785 N N . HIS A 1 461 ? 25.428 -6.065 -11.650 1.00 69.88 461 HIS A N 1
ATOM 3786 C CA . HIS A 1 461 ? 24.939 -6.528 -12.946 1.00 69.88 461 HIS A CA 1
ATOM 3787 C C . HIS A 1 461 ? 25.765 -5.935 -14.079 1.00 69.88 461 HIS A C 1
ATOM 3789 O O . HIS A 1 461 ? 26.080 -4.748 -14.043 1.00 69.88 461 HIS A O 1
ATOM 3795 N N . GLU A 1 462 ? 26.054 -6.729 -15.104 1.00 71.12 462 GLU A N 1
ATOM 3796 C CA . GLU A 1 462 ? 26.793 -6.283 -16.285 1.00 71.12 462 GLU A CA 1
ATOM 3797 C C . GLU A 1 462 ? 26.013 -6.546 -17.579 1.00 71.12 462 GLU A C 1
ATOM 3799 O O . GLU A 1 462 ? 25.315 -7.560 -17.731 1.00 71.12 462 GLU A O 1
ATOM 3804 N N . GLU A 1 463 ? 26.134 -5.625 -18.534 1.00 74.56 463 GLU A N 1
ATOM 3805 C CA . GLU A 1 463 ? 25.702 -5.850 -19.909 1.00 74.56 463 GLU A CA 1
ATOM 3806 C C . GLU A 1 463 ? 26.635 -6.854 -20.600 1.00 74.56 463 GLU A C 1
ATOM 3808 O O . GLU A 1 463 ? 27.748 -6.528 -21.000 1.00 74.56 463 GLU A O 1
ATOM 3813 N N . GLY A 1 464 ? 26.183 -8.102 -20.747 1.00 57.81 464 GLY A N 1
ATOM 3814 C CA . GLY A 1 464 ? 27.002 -9.148 -21.353 1.00 57.81 464 GLY A CA 1
ATOM 3815 C C . GLY A 1 464 ? 27.418 -8.816 -22.792 1.00 57.81 464 GLY A C 1
ATOM 3816 O O . GLY A 1 464 ? 26.576 -8.489 -23.633 1.00 57.81 464 GLY A O 1
ATOM 3817 N N . LYS A 1 465 ? 28.709 -8.987 -23.109 1.00 48.00 465 LYS A N 1
ATOM 3818 C CA . LYS A 1 465 ? 29.185 -9.037 -24.501 1.00 48.00 465 LYS A CA 1
ATOM 3819 C C . LYS A 1 465 ? 28.492 -10.204 -25.218 1.00 48.00 465 LYS A C 1
ATOM 3821 O O . LYS A 1 465 ? 28.312 -11.273 -24.632 1.00 48.00 465 LYS A O 1
ATOM 3826 N N . LYS A 1 466 ? 28.070 -9.994 -26.475 1.00 38.28 466 LYS A N 1
ATOM 3827 C CA . LYS A 1 466 ? 27.531 -11.060 -27.338 1.00 38.28 466 LYS A CA 1
ATOM 3828 C C . LYS A 1 466 ? 28.495 -12.250 -27.295 1.00 38.28 466 LYS A C 1
ATOM 3830 O O . LYS A 1 466 ? 29.609 -12.132 -27.794 1.00 38.28 466 LYS A O 1
ATOM 3835 N N . ASN A 1 467 ? 28.056 -13.380 -26.745 1.00 33.53 467 ASN A N 1
ATOM 3836 C CA . ASN A 1 467 ? 28.638 -14.651 -27.152 1.00 33.53 467 ASN A CA 1
ATOM 3837 C C . ASN A 1 467 ? 28.184 -14.852 -28.601 1.00 33.53 467 ASN A C 1
ATOM 3839 O O . ASN A 1 467 ? 26.977 -14.901 -28.855 1.00 33.53 467 ASN A O 1
ATOM 3843 N N . ILE A 1 468 ? 29.152 -14.805 -29.518 1.00 32.84 468 ILE A N 1
ATOM 3844 C CA . ILE A 1 468 ? 28.992 -15.149 -30.936 1.00 32.84 468 ILE A CA 1
ATOM 3845 C C . ILE A 1 468 ? 28.539 -16.602 -31.040 1.00 32.84 468 ILE A C 1
ATOM 3847 O O . ILE A 1 468 ? 29.077 -17.426 -30.264 1.00 32.84 468 ILE A O 1
#

InterPro domains:
  IPR050135 Deoxyguanosinetriphosphate triphosphohydrolase-like [PTHR11373] (18-456)

Solvent-accessible surface area (backbone atoms only — not comparable to full-atom values): 26139 Å² total; per-residue (Å²): 131,84,79,77,77,81,83,74,80,79,76,69,93,62,85,62,56,47,77,45,85,40,97,82,75,40,76,44,76,39,53,45,65,55,48,55,55,50,71,33,71,70,42,51,46,27,65,47,18,30,55,61,24,66,35,30,83,77,39,75,60,32,66,56,25,42,37,63,51,19,54,45,12,17,50,41,33,45,54,46,50,52,41,45,42,72,61,15,33,89,90,34,100,63,59,51,90,77,53,71,52,57,50,52,37,45,22,48,20,20,38,42,38,59,57,27,52,40,36,27,26,62,51,30,49,71,48,55,35,48,76,67,76,54,99,67,51,39,34,62,39,9,44,55,49,50,59,55,53,54,67,38,70,70,46,38,52,42,28,50,75,60,68,38,71,82,40,57,62,33,28,40,38,30,37,44,56,66,84,61,55,65,38,56,38,99,84,64,71,40,58,67,44,69,91,81,66,83,57,56,58,46,80,55,42,33,62,44,35,42,49,42,20,83,61,59,48,69,20,31,46,54,52,36,50,51,50,47,49,18,62,40,65,75,44,88,64,83,54,64,58,76,64,49,48,77,40,48,45,79,42,75,54,68,82,29,24,37,74,22,35,40,52,91,45,51,61,56,56,46,34,45,36,49,47,52,37,50,46,39,64,69,52,80,57,22,68,70,42,51,35,51,50,54,50,49,45,48,22,53,52,40,40,52,58,38,61,75,72,51,86,53,66,70,60,28,70,74,51,36,83,70,29,48,94,80,53,72,86,52,67,73,40,46,68,69,49,35,42,59,57,58,57,54,45,55,70,50,83,54,73,71,41,42,67,20,22,53,48,47,53,28,54,77,69,64,62,57,51,40,81,76,49,76,47,76,45,58,92,86,59,55,71,67,57,51,53,51,52,57,49,52,58,40,67,76,63,81,52,64,75,90,45,57,44,82,46,80,48,83,49,58,66,71,46,86,89,51,63,81,64,62,71,40,38,23,25,46,90,90,44,70,81,52,73,43,64,72,52,69,70,58,48,50,54,58,44,66,82,49,94,70,82,76,48,29,38,40,37,33,31,30,66,67,76,82,82,127

Nearest PDB structures (foldseek):
  7lu5-assembly1_B  TM=8.902E-01  e=3.869E-34  Homo sapiens
  4zwg-assembly3_B  TM=8.849E-01  e=1.458E-33  Homo sapiens
  4zwg-assembly2_A  TM=8.785E-01  e=1.848E-33  Homo sapiens
  4zwg-assembly3_C  TM=8.886E-01  e=3.263E-33  Homo sapiens
  4bzc-assembly1_B  TM=8.779E-01  e=8.419E-33  Homo sapiens

Foldseek 3Di:
DDDDPPPPPPDDPDFDWDWDQAPQPGIATDGPLLVLLCPDLLNVLQLQAQPLFLLCLVQVLSRDTPNSLLSQQLRQLLLLVVLACVQQPPPHPHHDDQDPLNSVLSSNLSNQLQSQAFARGCLQVPPQQVVVVDPDDSLVLSLVSVVVSCPPPVSVVVCVVSVNNVQSQVSSCLSPPDPQQQDADPVNQARPDDHDGDNDDQACQQSSCARANLLARPYSSLVSCLSVVCVSRVHDRPADVVVFSNFWYWADGRSHIHTAGAPVCQLNLVSSLVSVLCCVVPGSVPPQSVQLSVLLSVLLVLLLVLCVPDDNPPSCVLQNVQLRSNSPVDSVSRSSGGNCNLVSLLPDPDPSSVVSNVSSVCVVVVLTWDWDDKDWADPVDDPVNVVVVVVVVVVVVVDPPVFKDKDKFFRGSSNVPDQRQQSHWHDYPVGRRDTDGDDPVRSVVSCVVPPDDGIIMMIMTGNDDDPD